Protein AF-A0A8B8QF09-F1 (afdb_monomer_lite)

InterPro domains:
  IPR004147 ABC1 atypical kinase-like domain [PF03109] (248-411)
  IPR011009 Protein kinase-like domain superfamily [SSF56112] (252-407)
  IPR050154 UbiB protein kinase [PTHR10566] (140-408)

Organism: NCBI:txid178133

Structure (mmCIF, N/CA/C/O backbone):
data_AF-A0A8B8QF09-F1
#
_entry.id   AF-A0A8B8QF09-F1
#
loop_
_atom_site.group_PDB
_atom_site.id
_atom_site.type_symbol
_atom_site.label_atom_id
_atom_site.label_alt_id
_atom_site.label_comp_id
_atom_site.label_asym_id
_atom_site.label_entity_id
_atom_site.label_seq_id
_atom_site.pdbx_PDB_ins_code
_atom_site.Cartn_x
_atom_site.Cartn_y
_atom_site.Cartn_z
_atom_site.occupancy
_atom_site.B_iso_or_equiv
_atom_site.auth_seq_id
_atom_site.auth_comp_id
_atom_site.auth_asym_id
_atom_site.auth_atom_id
_atom_site.pdbx_PDB_model_num
ATOM 1 N N . MET A 1 1 ? 43.620 -48.672 -2.106 1.00 40.94 1 MET A N 1
ATOM 2 C CA . MET A 1 1 ? 43.783 -48.281 -3.526 1.00 40.94 1 MET A CA 1
ATOM 3 C C . MET A 1 1 ? 43.573 -46.782 -3.617 1.00 40.94 1 MET A C 1
ATOM 5 O O . MET A 1 1 ? 42.716 -46.286 -2.899 1.00 40.94 1 MET A O 1
ATOM 9 N N . ALA A 1 2 ? 44.372 -46.071 -4.412 1.00 28.48 2 ALA A N 1
ATOM 10 C CA . ALA A 1 2 ? 44.223 -44.630 -4.609 1.00 28.48 2 ALA A CA 1
ATOM 11 C C . ALA A 1 2 ? 43.412 -44.347 -5.881 1.00 28.48 2 ALA A C 1
ATOM 13 O O . ALA A 1 2 ? 43.562 -45.069 -6.866 1.00 28.48 2 ALA A O 1
ATOM 14 N N . THR A 1 3 ? 42.614 -43.280 -5.866 1.00 33.19 3 THR A N 1
ATOM 15 C CA . THR A 1 3 ? 41.909 -42.766 -7.047 1.00 33.19 3 THR A CA 1
ATOM 16 C C . THR A 1 3 ? 42.275 -41.295 -7.200 1.00 33.19 3 THR A C 1
ATOM 18 O O . THR A 1 3 ? 41.991 -40.485 -6.319 1.00 33.19 3 THR A O 1
ATOM 21 N N . THR A 1 4 ? 42.990 -40.967 -8.272 1.00 33.28 4 THR A N 1
ATOM 22 C CA . THR A 1 4 ? 43.718 -39.698 -8.400 1.00 33.28 4 THR A CA 1
ATOM 23 C C . THR A 1 4 ? 42.810 -38.555 -8.848 1.00 33.28 4 THR A C 1
ATOM 25 O O . THR A 1 4 ? 42.186 -38.636 -9.904 1.00 33.28 4 THR A O 1
ATOM 28 N N . ALA A 1 5 ? 42.787 -37.455 -8.093 1.00 30.58 5 ALA A N 1
ATOM 29 C CA . ALA A 1 5 ? 42.183 -36.206 -8.548 1.00 30.58 5 ALA A CA 1
ATOM 30 C C . ALA A 1 5 ? 43.107 -35.516 -9.568 1.00 30.58 5 ALA A C 1
ATOM 32 O O . ALA A 1 5 ? 44.254 -35.198 -9.254 1.00 30.58 5 ALA A O 1
ATOM 33 N N . VAL A 1 6 ? 42.611 -35.274 -10.784 1.00 33.59 6 VAL A N 1
ATOM 34 C CA . VAL A 1 6 ? 43.338 -34.525 -11.820 1.00 33.59 6 VAL A CA 1
ATOM 35 C C . VAL A 1 6 ? 42.986 -33.044 -11.699 1.00 33.59 6 VAL A C 1
ATOM 37 O O . VAL A 1 6 ? 41.867 -32.639 -12.009 1.00 33.59 6 VAL A O 1
ATOM 40 N N . ALA A 1 7 ? 43.943 -32.232 -11.251 1.00 30.00 7 ALA A N 1
ATOM 41 C CA . ALA A 1 7 ? 43.820 -30.779 -11.268 1.00 30.00 7 ALA A CA 1
ATOM 42 C C . ALA A 1 7 ? 44.134 -30.238 -12.674 1.00 30.00 7 ALA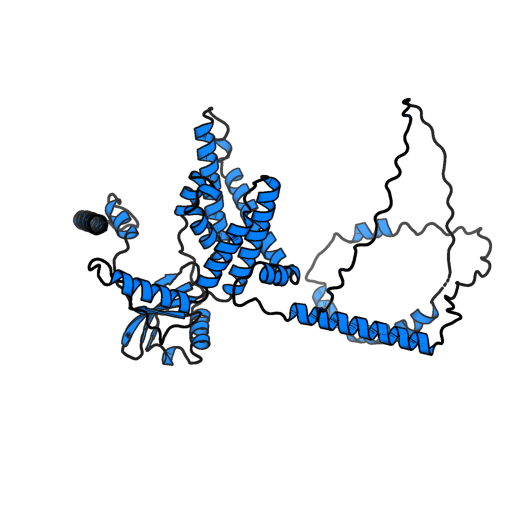 A C 1
ATOM 44 O O . ALA A 1 7 ? 45.177 -30.559 -13.242 1.00 30.00 7 ALA A O 1
ATOM 45 N N . LEU A 1 8 ? 43.246 -29.407 -13.225 1.00 34.41 8 LEU A N 1
ATOM 46 C CA . LEU A 1 8 ? 43.464 -28.712 -14.496 1.00 34.41 8 LEU A CA 1
ATOM 47 C C . LEU A 1 8 ? 44.061 -27.320 -14.254 1.00 34.41 8 LEU A C 1
ATOM 49 O O . LEU A 1 8 ? 43.505 -26.511 -13.512 1.00 34.41 8 LEU A O 1
ATOM 53 N N . SER A 1 9 ? 45.200 -27.056 -14.892 1.00 36.19 9 SER A N 1
ATOM 54 C CA . SER A 1 9 ? 45.949 -25.800 -14.785 1.00 36.19 9 SER A CA 1
ATOM 55 C C . SER A 1 9 ? 45.300 -24.658 -15.584 1.00 36.19 9 SER A C 1
ATOM 57 O O . SER A 1 9 ? 44.767 -24.908 -16.667 1.00 36.19 9 SER A O 1
ATOM 59 N N . PRO A 1 10 ? 45.395 -23.393 -15.130 1.00 38.16 10 PRO A N 1
ATOM 60 C CA . PRO A 1 10 ? 44.991 -22.239 -15.934 1.00 38.16 10 PRO A CA 1
ATOM 61 C C . PRO A 1 10 ? 45.988 -21.964 -17.084 1.00 38.16 10 PRO A C 1
ATOM 63 O O . PRO A 1 10 ? 47.181 -22.248 -16.940 1.00 38.16 10 PRO A O 1
ATOM 66 N N . PRO A 1 11 ? 45.536 -21.388 -18.217 1.00 41.06 11 PRO A N 1
ATOM 67 C CA . PRO A 1 11 ? 46.405 -21.019 -19.336 1.00 41.06 11 PRO A CA 1
ATOM 68 C C . PRO A 1 11 ? 47.282 -19.782 -19.027 1.00 41.06 11 PRO A C 1
ATOM 70 O O . PRO A 1 11 ? 46.917 -18.963 -18.179 1.00 41.06 11 PRO A O 1
ATOM 73 N N . PRO A 1 12 ? 48.435 -19.619 -19.707 1.00 38.53 12 PRO A N 1
ATOM 74 C CA . PRO A 1 12 ? 49.442 -18.616 -19.357 1.00 38.53 12 PRO A CA 1
ATOM 75 C C . PRO A 1 12 ? 49.142 -17.203 -19.882 1.00 38.53 12 PRO A C 1
ATOM 77 O O . PRO A 1 12 ? 48.609 -17.015 -20.974 1.00 38.53 12 PRO A O 1
ATOM 80 N N . SER A 1 13 ? 49.594 -16.197 -19.131 1.00 31.98 13 SER A N 1
ATOM 81 C CA . SER A 1 13 ? 49.642 -14.790 -19.546 1.00 31.98 13 SER A CA 1
ATOM 82 C C . SER A 1 13 ? 50.927 -14.456 -20.319 1.00 31.98 13 SER A C 1
ATOM 84 O O . SER A 1 13 ? 52.013 -14.865 -19.911 1.00 31.98 13 SER A O 1
ATOM 86 N N . MET A 1 14 ? 50.813 -13.646 -21.375 1.00 31.98 14 MET A N 1
ATOM 87 C CA . MET A 1 14 ? 51.916 -13.097 -22.186 1.00 31.98 14 MET A CA 1
ATOM 88 C C . MET A 1 14 ? 51.658 -11.594 -22.471 1.00 31.98 14 MET A C 1
ATOM 90 O O . MET A 1 14 ? 50.549 -11.124 -22.211 1.00 31.98 14 MET A O 1
ATOM 94 N N . PRO A 1 15 ? 52.678 -10.784 -22.826 1.00 34.06 15 PRO A N 1
ATOM 95 C CA . PRO A 1 15 ? 53.061 -9.709 -21.908 1.00 34.06 15 PRO A CA 1
ATOM 96 C C . PRO A 1 15 ? 52.763 -8.281 -22.387 1.00 34.06 15 PRO A C 1
ATOM 98 O O . PRO A 1 15 ? 52.552 -8.006 -23.565 1.00 34.06 15 PRO A O 1
ATOM 101 N N . VAL A 1 16 ? 52.856 -7.342 -21.442 1.00 29.39 16 VAL A N 1
ATOM 102 C CA . VAL A 1 16 ? 52.904 -5.899 -21.707 1.00 29.39 16 VAL A CA 1
ATOM 103 C C . VAL A 1 16 ? 54.295 -5.510 -22.215 1.00 29.39 16 VAL A C 1
ATOM 105 O O . VAL A 1 16 ? 55.284 -5.703 -21.511 1.00 29.39 16 VAL A O 1
ATOM 108 N N . SER A 1 17 ? 54.370 -4.889 -23.394 1.00 28.47 17 SER A N 1
ATOM 109 C CA . SER A 1 17 ? 55.584 -4.242 -23.908 1.00 28.47 17 SER A CA 1
ATOM 110 C C . SER A 1 17 ? 55.408 -2.721 -23.946 1.00 28.47 17 SER A C 1
ATOM 112 O O . SER A 1 17 ? 54.787 -2.184 -24.864 1.00 28.47 17 SER A O 1
ATOM 114 N N . ALA A 1 18 ? 55.962 -2.020 -22.958 1.00 26.23 18 ALA A N 1
ATOM 115 C CA . ALA A 1 18 ? 56.050 -0.562 -22.962 1.00 26.23 18 ALA A CA 1
ATOM 116 C C . ALA A 1 18 ? 57.427 -0.118 -23.479 1.00 26.23 18 ALA A C 1
ATOM 118 O O . ALA A 1 18 ? 58.449 -0.562 -22.961 1.00 26.23 18 ALA A O 1
ATOM 119 N N . ILE A 1 19 ? 57.455 0.789 -24.459 1.00 27.73 19 ILE A N 1
ATOM 120 C CA . ILE A 1 19 ? 58.661 1.516 -24.879 1.00 27.73 19 ILE A CA 1
ATOM 121 C C . ILE A 1 19 ? 58.308 3.005 -24.967 1.00 27.73 19 ILE A C 1
ATOM 123 O O . ILE A 1 19 ? 57.258 3.381 -25.486 1.00 27.73 19 ILE A O 1
ATOM 127 N N . SER A 1 20 ? 59.172 3.845 -24.401 1.00 25.30 20 SER A N 1
ATOM 128 C CA . SER A 1 20 ? 59.061 5.306 -24.381 1.00 25.30 20 SER A CA 1
ATOM 129 C C . SER A 1 20 ? 59.630 5.914 -25.684 1.00 25.30 20 SER A C 1
ATOM 131 O O . SER A 1 20 ? 60.336 5.255 -26.440 1.00 25.30 20 SER A O 1
ATOM 133 N N . SER A 1 21 ? 59.397 7.180 -26.033 1.00 26.69 21 SER A N 1
ATOM 134 C CA . SER A 1 21 ? 59.993 8.320 -25.321 1.00 26.69 21 SER A CA 1
ATOM 135 C C . SER A 1 21 ? 59.735 9.657 -26.043 1.00 26.69 21 SER A C 1
ATOM 137 O O . SER A 1 21 ? 59.212 9.696 -27.151 1.00 26.69 21 SER A O 1
ATOM 139 N N . ASN A 1 22 ? 60.192 10.743 -25.409 1.00 26.31 22 ASN A N 1
ATOM 140 C CA . ASN A 1 22 ? 60.528 12.039 -26.011 1.00 26.31 22 ASN A CA 1
ATOM 141 C C . ASN A 1 22 ? 59.387 12.906 -26.568 1.00 26.31 22 ASN A C 1
ATOM 143 O O . ASN A 1 22 ? 59.205 13.112 -27.764 1.00 26.31 22 ASN A O 1
ATOM 147 N N . SER A 1 23 ? 58.759 13.591 -25.616 1.00 27.38 23 SER A N 1
ATOM 148 C CA . SER A 1 23 ? 58.296 14.975 -25.742 1.00 27.38 23 SER A CA 1
ATOM 149 C C . SER A 1 23 ? 59.215 15.903 -26.558 1.00 27.38 23 SER A C 1
ATOM 151 O O . SER A 1 23 ? 60.422 15.953 -26.305 1.00 27.38 23 SER A O 1
ATOM 153 N N . ARG A 1 24 ? 58.616 16.794 -27.361 1.00 25.14 24 ARG A N 1
ATOM 154 C CA . ARG A 1 24 ? 59.093 18.180 -27.538 1.00 25.14 24 ARG A CA 1
ATOM 155 C C . ARG A 1 24 ? 57.936 19.126 -27.868 1.00 25.14 24 ARG A C 1
ATOM 157 O O . ARG A 1 24 ? 57.075 18.808 -28.678 1.00 25.14 24 ARG A O 1
ATOM 164 N N . THR A 1 25 ? 57.934 20.287 -27.225 1.00 26.95 25 THR A N 1
ATOM 165 C CA . THR A 1 25 ? 57.042 21.420 -27.497 1.00 26.95 25 THR A CA 1
ATOM 166 C C . THR A 1 25 ? 57.541 22.248 -28.678 1.00 26.95 25 THR A C 1
ATOM 168 O O . THR A 1 25 ? 58.745 22.454 -28.805 1.00 26.95 25 THR A O 1
ATOM 171 N N . LEU A 1 26 ? 56.612 22.789 -29.474 1.00 25.03 26 LEU A N 1
ATOM 172 C CA . LEU A 1 26 ? 56.604 24.167 -30.000 1.00 25.03 26 LEU A CA 1
ATOM 173 C C . LEU A 1 26 ? 55.263 24.435 -30.715 1.00 25.03 26 LEU A C 1
ATOM 175 O O . LEU A 1 26 ? 54.441 23.526 -30.826 1.00 25.03 26 LEU A O 1
ATOM 179 N N . ALA A 1 27 ? 54.988 25.685 -31.105 1.00 24.50 27 ALA A N 1
ATOM 180 C CA . ALA A 1 27 ? 53.633 26.137 -31.438 1.00 24.50 27 ALA A CA 1
ATOM 181 C C . ALA A 1 27 ? 53.562 27.113 -32.632 1.00 24.50 27 ALA A C 1
ATOM 183 O O . ALA A 1 27 ? 54.554 27.742 -32.980 1.00 24.50 27 ALA A O 1
ATOM 184 N N . VAL A 1 28 ? 52.337 27.284 -33.155 1.00 24.92 28 VAL A N 1
ATOM 185 C CA . VAL A 1 28 ? 51.849 28.379 -34.026 1.00 24.92 28 VAL A CA 1
ATOM 186 C C . VAL A 1 28 ? 52.475 28.523 -35.426 1.00 24.92 28 VAL A C 1
ATOM 188 O O . VAL A 1 28 ? 53.567 29.051 -35.593 1.00 24.92 28 VAL A O 1
ATOM 191 N N . THR A 1 29 ? 51.682 28.220 -36.461 1.00 25.00 29 THR A N 1
ATOM 192 C CA . THR A 1 29 ? 51.294 29.147 -37.561 1.00 25.00 29 THR A CA 1
ATOM 193 C C . THR A 1 29 ? 50.223 28.482 -38.450 1.00 25.00 29 THR A C 1
ATOM 195 O O . THR A 1 29 ? 49.876 27.325 -38.220 1.00 25.00 29 THR A O 1
ATOM 198 N N . ALA A 1 30 ? 49.627 29.209 -39.405 1.00 25.23 30 ALA A N 1
ATOM 199 C CA . ALA A 1 30 ? 48.463 28.764 -40.188 1.00 25.23 30 ALA A CA 1
ATOM 200 C C . ALA A 1 30 ? 48.638 28.970 -41.705 1.00 25.23 30 ALA A C 1
ATOM 202 O O . ALA A 1 30 ? 49.369 29.871 -42.109 1.00 25.23 30 ALA A O 1
ATOM 203 N N . SER A 1 31 ? 47.913 28.202 -42.537 1.00 23.92 31 SER A N 1
ATOM 204 C CA . SER A 1 31 ? 47.231 28.670 -43.774 1.00 23.92 31 SER A CA 1
ATOM 205 C C . SER A 1 31 ? 46.526 27.527 -44.549 1.00 23.92 31 SER A C 1
ATOM 207 O O . SER A 1 31 ? 46.574 26.368 -44.146 1.00 23.92 31 SER A O 1
ATOM 209 N N . ALA A 1 32 ? 45.771 27.891 -45.597 1.00 25.44 32 ALA A N 1
ATOM 210 C CA . ALA A 1 32 ? 44.782 27.081 -46.331 1.00 25.44 32 ALA A CA 1
ATOM 211 C C . ALA A 1 32 ? 45.348 26.003 -47.297 1.00 25.44 32 ALA A C 1
ATOM 213 O O . ALA A 1 32 ? 46.511 26.070 -47.681 1.00 25.44 32 ALA A O 1
ATOM 214 N N . GLY A 1 33 ? 44.507 25.051 -47.758 1.00 24.22 33 GLY A N 1
ATOM 215 C CA . GLY A 1 33 ? 44.951 23.964 -48.663 1.00 24.22 33 GLY A CA 1
ATOM 216 C C . GLY A 1 33 ? 43.904 22.973 -49.235 1.00 24.22 33 GLY A C 1
ATOM 217 O O . GLY A 1 33 ? 44.110 21.770 -49.170 1.00 24.22 33 GLY A O 1
ATOM 218 N N . THR A 1 34 ? 42.785 23.460 -49.778 1.00 25.20 34 THR A N 1
ATOM 219 C CA . THR A 1 34 ? 41.898 22.852 -50.815 1.00 25.20 34 THR A CA 1
ATOM 220 C C . THR A 1 34 ? 41.908 21.322 -51.125 1.00 25.20 34 THR A C 1
ATOM 222 O O . THR A 1 34 ? 42.677 20.847 -51.952 1.00 25.20 34 THR A O 1
ATOM 225 N N . ASN A 1 35 ? 40.899 20.603 -50.604 1.00 26.00 35 ASN A N 1
ATOM 226 C CA . ASN A 1 35 ? 39.981 19.644 -51.284 1.00 26.00 35 ASN A CA 1
ATOM 227 C C . ASN A 1 35 ? 40.426 18.811 -52.530 1.00 26.00 35 ASN A C 1
ATOM 229 O O . ASN A 1 35 ? 40.595 19.380 -53.611 1.00 26.00 35 ASN A O 1
ATOM 233 N N . ARG A 1 36 ? 40.314 17.460 -52.465 1.00 25.06 36 ARG A N 1
ATOM 234 C CA . ARG A 1 36 ? 39.617 16.658 -53.515 1.00 25.06 36 ARG A CA 1
ATOM 235 C C . ARG A 1 36 ? 39.168 15.240 -53.095 1.00 25.06 36 ARG A C 1
ATOM 237 O O . ARG A 1 36 ? 39.867 14.537 -52.377 1.00 25.06 36 ARG A O 1
ATOM 244 N N . ASN A 1 37 ? 38.006 14.821 -53.612 1.00 27.97 37 ASN A N 1
ATOM 245 C CA . ASN A 1 37 ? 37.350 13.519 -53.385 1.00 27.97 37 ASN A CA 1
ATOM 246 C C . ASN A 1 37 ? 37.978 12.337 -54.148 1.00 27.97 37 ASN A C 1
ATOM 248 O O . ASN A 1 37 ? 38.477 12.505 -55.263 1.00 27.97 37 ASN A O 1
ATOM 252 N N . ARG A 1 38 ? 37.703 11.111 -53.671 1.00 22.78 38 ARG A N 1
ATOM 253 C CA . ARG A 1 38 ? 37.302 10.004 -54.563 1.00 22.78 38 ARG A CA 1
ATOM 254 C C . ARG A 1 38 ? 36.363 9.006 -53.876 1.00 22.78 38 ARG A C 1
ATOM 256 O O . ARG A 1 38 ? 36.709 8.420 -52.859 1.00 22.78 38 ARG A O 1
ATOM 263 N N . VAL A 1 39 ? 35.200 8.787 -54.485 1.00 33.88 39 VAL A N 1
ATOM 264 C CA . VAL A 1 39 ? 34.302 7.648 -54.228 1.00 33.88 39 VAL A CA 1
ATOM 265 C C . VAL A 1 39 ? 34.476 6.660 -55.384 1.00 33.88 39 VAL A C 1
ATOM 267 O O . VAL A 1 39 ? 34.794 7.072 -56.503 1.00 33.88 39 VAL A O 1
ATOM 270 N N . ARG A 1 40 ? 34.242 5.368 -55.145 1.00 23.42 40 ARG A N 1
ATOM 271 C CA . ARG A 1 40 ? 33.928 4.410 -56.211 1.00 23.42 40 ARG A CA 1
ATOM 272 C C . ARG A 1 40 ? 32.631 3.698 -55.850 1.00 23.42 40 ARG A C 1
ATOM 274 O O . ARG A 1 40 ? 32.454 3.297 -54.704 1.00 23.42 40 ARG A O 1
ATOM 281 N N . ALA A 1 41 ? 31.726 3.607 -56.814 1.00 35.56 41 ALA A N 1
ATOM 282 C CA . ALA A 1 41 ? 30.476 2.887 -56.651 1.00 35.56 41 ALA A CA 1
ATOM 283 C C . ALA A 1 41 ? 30.702 1.374 -56.766 1.00 35.56 41 ALA A C 1
ATOM 285 O O . ALA A 1 41 ? 31.689 0.920 -57.344 1.00 35.56 41 ALA A O 1
ATOM 286 N N . PHE A 1 42 ? 29.701 0.622 -56.333 1.00 26.30 42 PHE A N 1
ATOM 287 C CA . PHE A 1 42 ? 29.075 -0.329 -57.243 1.00 26.30 42 PHE A CA 1
ATOM 288 C C . PHE A 1 42 ? 27.569 -0.036 -57.253 1.00 26.30 42 PHE A C 1
ATOM 290 O O . PHE A 1 42 ? 27.071 0.649 -56.361 1.00 26.30 42 PHE A O 1
ATOM 297 N N . GLY A 1 43 ? 26.846 -0.308 -58.333 1.00 30.08 43 GLY A N 1
ATOM 298 C CA . GLY A 1 43 ? 26.586 -1.667 -58.917 1.00 30.08 43 GLY A CA 1
ATOM 299 C C . GLY A 1 43 ? 23.551 -2.990 -59.242 1.00 30.08 43 GLY A C 1
ATOM 300 O O . GLY A 1 43 ? 23.269 -4.189 -59.459 1.00 30.08 43 GLY A O 1
ATOM 301 N N . ASP A 1 44 ? 22.375 -2.288 -59.084 1.00 34.84 44 ASP A N 1
ATOM 302 C CA . ASP A 1 44 ? 21.053 -2.488 -59.668 1.00 34.84 44 ASP A CA 1
ATOM 303 C C . ASP A 1 44 ? 20.369 -3.851 -59.473 1.00 34.84 44 ASP A C 1
ATOM 305 O O . ASP A 1 44 ? 20.230 -4.673 -60.375 1.00 34.84 44 ASP A O 1
ATOM 309 N N . PHE A 1 45 ? 19.797 -4.027 -58.280 1.00 37.84 45 PHE A N 1
ATOM 310 C CA . PHE A 1 45 ? 18.830 -5.087 -57.968 1.00 37.84 45 PHE A CA 1
ATOM 311 C C . PHE A 1 45 ? 17.422 -4.804 -58.552 1.00 37.84 45 PHE A C 1
ATOM 313 O O . PHE A 1 45 ? 16.402 -5.152 -57.948 1.00 37.84 45 PHE A O 1
ATOM 320 N N . SER A 1 46 ? 17.339 -4.170 -59.728 1.00 39.50 46 SER A N 1
ATOM 321 C CA . SER A 1 46 ? 16.090 -3.706 -60.359 1.00 39.50 46 SER A CA 1
ATOM 322 C C . SER A 1 46 ? 15.050 -4.813 -60.562 1.00 39.50 46 SER A C 1
ATOM 324 O O . SER A 1 46 ? 13.856 -4.581 -60.363 1.00 39.50 46 SER A O 1
ATOM 326 N N . HIS A 1 47 ? 15.484 -6.045 -60.837 1.00 43.59 47 HIS A N 1
ATOM 327 C CA . HIS A 1 47 ? 14.589 -7.197 -60.998 1.00 43.59 47 HIS A CA 1
ATOM 328 C C . HIS A 1 47 ? 13.832 -7.624 -59.724 1.00 43.59 47 HIS A C 1
ATOM 330 O O . HIS A 1 47 ? 12.801 -8.286 -59.840 1.00 43.59 47 HIS A O 1
ATOM 336 N N . PHE A 1 48 ? 14.269 -7.236 -58.519 1.00 37.75 48 PHE A N 1
ATOM 337 C CA . PHE A 1 48 ? 13.528 -7.537 -57.281 1.00 37.75 48 PHE A CA 1
ATOM 338 C C . PHE A 1 48 ? 12.367 -6.549 -57.043 1.00 37.75 48 PHE A C 1
ATOM 340 O O . PHE A 1 48 ? 11.326 -6.910 -56.491 1.00 37.75 48 PHE A O 1
ATOM 347 N N . ALA A 1 49 ? 12.506 -5.304 -57.513 1.00 42.22 49 ALA A N 1
ATOM 348 C CA . ALA A 1 49 ? 11.526 -4.241 -57.292 1.00 42.22 49 ALA A CA 1
ATOM 349 C C . ALA A 1 49 ? 10.195 -4.465 -58.039 1.00 42.22 49 ALA A C 1
ATOM 351 O O . ALA A 1 49 ? 9.127 -4.119 -57.526 1.00 42.22 49 ALA A O 1
ATOM 352 N N . ASP A 1 50 ? 10.235 -5.060 -59.236 1.00 41.19 50 ASP A N 1
ATOM 353 C CA . ASP A 1 50 ? 9.037 -5.269 -60.063 1.00 41.19 50 ASP A CA 1
ATOM 354 C C . ASP A 1 50 ? 8.147 -6.433 -59.590 1.00 41.19 50 ASP A C 1
ATOM 356 O O . ASP A 1 50 ? 6.939 -6.413 -59.841 1.00 41.19 50 ASP A O 1
ATOM 360 N N . ALA A 1 51 ? 8.688 -7.388 -58.823 1.00 40.19 51 ALA A N 1
ATOM 361 C CA . ALA A 1 51 ? 7.874 -8.372 -58.106 1.00 40.19 51 ALA A CA 1
ATOM 362 C C . ALA A 1 51 ? 7.044 -7.688 -57.001 1.00 40.19 51 ALA A C 1
ATOM 364 O O . ALA A 1 51 ? 5.816 -7.792 -56.977 1.00 40.19 51 ALA A O 1
ATOM 365 N N . ILE A 1 52 ? 7.703 -6.891 -56.151 1.00 43.84 52 ILE A N 1
ATOM 366 C CA . ILE A 1 52 ? 7.077 -6.176 -55.024 1.00 43.84 52 ILE A CA 1
ATOM 367 C C . ILE A 1 52 ? 6.015 -5.166 -55.500 1.00 43.84 52 ILE A C 1
ATOM 369 O O . ILE A 1 52 ? 4.966 -5.019 -54.866 1.00 43.84 52 ILE A O 1
ATOM 373 N N . LYS A 1 53 ? 6.231 -4.503 -56.645 1.00 43.97 53 LYS A N 1
ATOM 374 C CA . LYS A 1 53 ? 5.259 -3.574 -57.261 1.00 43.97 53 LYS A CA 1
ATOM 375 C C . LYS A 1 53 ? 3.879 -4.195 -57.508 1.00 43.97 53 LYS A C 1
ATOM 377 O O . LYS A 1 53 ? 2.880 -3.484 -57.365 1.00 43.97 53 LYS A O 1
ATOM 382 N N . LYS A 1 54 ? 3.795 -5.480 -57.881 1.00 42.56 54 LYS A N 1
ATOM 383 C CA . LYS A 1 54 ? 2.502 -6.133 -58.157 1.00 42.56 54 LYS A CA 1
ATOM 384 C C . LYS A 1 54 ? 1.672 -6.285 -56.883 1.00 42.56 54 LYS A C 1
ATOM 386 O O . LYS A 1 54 ? 0.552 -5.769 -56.842 1.00 42.56 54 LYS A O 1
ATOM 391 N N . ASP A 1 55 ? 2.230 -6.865 -55.826 1.00 41.56 55 ASP A N 1
ATOM 392 C CA . ASP A 1 55 ? 1.486 -7.100 -54.579 1.00 41.56 55 ASP A CA 1
ATOM 393 C C . ASP A 1 55 ? 1.210 -5.806 -53.797 1.00 41.56 55 ASP A C 1
ATOM 395 O O . ASP A 1 55 ? 0.129 -5.640 -53.220 1.00 41.56 55 ASP A O 1
ATOM 399 N N . ALA A 1 56 ? 2.107 -4.816 -53.877 1.00 42.00 56 ALA A N 1
ATOM 400 C CA . ALA A 1 56 ? 1.858 -3.479 -53.334 1.00 42.00 56 ALA A CA 1
ATOM 401 C C . ALA A 1 56 ? 0.590 -2.828 -53.931 1.00 42.00 56 ALA A C 1
ATOM 403 O O . ALA A 1 56 ? -0.149 -2.136 -53.223 1.00 42.00 56 ALA A O 1
ATOM 404 N N . SER A 1 57 ? 0.287 -3.080 -55.212 1.00 46.84 57 SER A N 1
ATOM 405 C CA . SER A 1 57 ? -0.939 -2.582 -55.854 1.00 46.84 57 SER A CA 1
ATOM 406 C C . SER A 1 57 ? -2.215 -3.245 -55.309 1.00 46.84 57 SER A C 1
ATOM 408 O O . SER A 1 57 ? -3.261 -2.593 -55.219 1.00 46.84 57 SER A O 1
ATOM 410 N N . PHE A 1 58 ? -2.119 -4.507 -54.874 1.00 41.50 58 PHE A N 1
ATOM 411 C CA . PHE A 1 58 ? -3.225 -5.276 -54.303 1.00 41.50 58 PHE A CA 1
ATOM 412 C C . PHE A 1 58 ? -3.577 -4.782 -52.890 1.00 41.50 58 PHE A C 1
ATOM 414 O O . PHE A 1 58 ? -4.747 -4.509 -52.608 1.00 41.50 58 PHE A O 1
ATOM 421 N N . LEU A 1 59 ? -2.573 -4.547 -52.030 1.00 43.22 59 LEU A N 1
ATOM 422 C CA . LEU A 1 59 ? -2.791 -3.935 -50.708 1.00 43.22 59 LEU A CA 1
ATOM 423 C C . LEU A 1 59 ? -3.339 -2.502 -50.820 1.00 43.22 59 LEU A C 1
ATOM 425 O O . LEU A 1 59 ? -4.300 -2.152 -50.126 1.00 43.22 59 LEU A O 1
ATOM 429 N N . LYS A 1 60 ? -2.779 -1.679 -51.721 1.00 42.47 60 LYS A N 1
ATOM 430 C CA . LYS A 1 60 ? -3.175 -0.267 -51.882 1.00 42.47 60 LYS A CA 1
ATOM 431 C C . LYS A 1 60 ? -4.667 -0.105 -52.205 1.00 42.47 60 LYS A C 1
ATOM 433 O O . LYS A 1 60 ? -5.294 0.830 -51.710 1.00 42.47 60 LYS A O 1
ATOM 438 N N . LYS A 1 61 ? -5.265 -1.043 -52.953 1.00 45.78 61 LYS A N 1
ATOM 439 C CA . LYS A 1 61 ? -6.708 -1.050 -53.262 1.00 45.78 61 LYS A CA 1
ATOM 440 C C . LYS A 1 61 ? -7.625 -1.381 -52.076 1.00 45.78 61 LYS A C 1
ATOM 442 O O . LYS A 1 61 ? -8.810 -1.064 -52.152 1.00 45.78 61 LYS A O 1
ATOM 447 N N . ARG A 1 62 ? -7.127 -1.996 -50.995 1.00 40.22 62 ARG A N 1
ATOM 448 C CA . ARG A 1 62 ? -7.956 -2.394 -49.835 1.00 40.22 62 ARG A CA 1
ATOM 449 C C . ARG A 1 62 ? -7.865 -1.424 -48.651 1.00 40.22 62 ARG A C 1
ATOM 451 O O . ARG A 1 62 ? -8.822 -1.326 -47.890 1.00 40.22 62 ARG A O 1
ATOM 458 N N . ILE A 1 63 ? -6.758 -0.687 -48.528 1.00 44.78 63 ILE A N 1
ATOM 459 C CA . ILE A 1 63 ? -6.486 0.248 -47.415 1.00 44.78 63 ILE A CA 1
ATOM 460 C C . ILE A 1 63 ? -7.122 1.637 -47.633 1.00 44.78 63 ILE A C 1
ATOM 462 O O . ILE A 1 63 ? -7.469 2.313 -46.666 1.00 44.78 63 ILE A O 1
ATOM 466 N N . GLY A 1 64 ? -7.345 2.051 -48.886 1.00 40.78 64 GLY A N 1
ATOM 467 C CA . GLY A 1 64 ? -7.754 3.416 -49.266 1.00 40.78 64 GLY A CA 1
ATOM 468 C C . GLY A 1 64 ? -9.112 3.943 -48.769 1.00 40.78 64 GLY A C 1
ATOM 469 O O . GLY A 1 64 ? -9.504 5.017 -49.198 1.00 40.78 64 GLY A O 1
ATOM 470 N N . ARG A 1 65 ? -9.829 3.227 -47.889 1.00 44.72 65 ARG A N 1
ATOM 471 C CA . ARG A 1 65 ? -11.058 3.702 -47.211 1.00 44.72 65 ARG A CA 1
ATOM 472 C C . ARG A 1 65 ? -10.899 3.911 -45.696 1.00 44.72 65 ARG A C 1
ATOM 474 O O . ARG A 1 65 ? -11.851 4.300 -45.038 1.00 44.72 65 ARG A O 1
ATOM 481 N N . GLY A 1 66 ? -9.720 3.633 -45.129 1.00 43.84 66 GLY A N 1
ATOM 482 C CA . GLY A 1 66 ? -9.465 3.751 -43.684 1.00 43.84 66 GLY A CA 1
ATOM 483 C C . GLY A 1 66 ? -8.775 5.046 -43.240 1.00 43.84 66 GLY A C 1
ATOM 484 O O . GLY A 1 66 ? -8.439 5.167 -42.067 1.00 43.84 66 GLY A O 1
ATOM 485 N N . ILE A 1 67 ? -8.499 5.977 -44.162 1.00 41.59 67 ILE A N 1
ATOM 486 C CA . ILE A 1 67 ? -7.551 7.088 -43.942 1.00 41.59 67 ILE A CA 1
ATOM 487 C C . ILE A 1 67 ? -8.237 8.464 -43.858 1.00 41.59 67 ILE A C 1
ATOM 489 O O . ILE A 1 67 ? -7.717 9.350 -43.187 1.00 41.59 67 ILE A O 1
ATOM 493 N N . GLU A 1 68 ? -9.420 8.648 -44.455 1.00 40.53 68 GLU A N 1
ATOM 494 C CA . GLU A 1 68 ? -10.093 9.960 -44.502 1.00 40.53 68 GLU A CA 1
ATOM 495 C C . GLU A 1 68 ? -10.439 10.507 -43.103 1.00 40.53 68 GLU A C 1
ATOM 497 O O . GLU A 1 68 ? -10.207 11.684 -42.842 1.00 40.53 68 GLU A O 1
ATOM 502 N N . TRP A 1 69 ? -10.862 9.652 -42.161 1.00 37.97 69 TRP A N 1
ATOM 503 C CA . TRP A 1 69 ? -11.199 10.069 -40.787 1.00 37.97 69 TRP A CA 1
ATOM 504 C C . TRP A 1 69 ? -10.004 10.574 -39.956 1.00 37.97 69 TRP A C 1
ATOM 506 O O . TRP A 1 69 ? -10.189 11.298 -38.982 1.00 37.97 69 TRP A O 1
ATOM 516 N N . ALA A 1 70 ? -8.773 10.192 -40.313 1.00 38.81 70 ALA A N 1
ATOM 517 C CA . ALA A 1 70 ? -7.587 10.486 -39.507 1.00 38.81 70 ALA A CA 1
ATOM 518 C C . ALA A 1 70 ? -7.012 11.890 -39.768 1.00 38.81 70 ALA A C 1
ATOM 520 O O . ALA A 1 70 ? -6.260 12.414 -38.946 1.00 38.81 70 ALA A O 1
ATOM 521 N N . ASN A 1 71 ? -7.349 12.496 -40.910 1.00 42.09 71 ASN A N 1
ATOM 522 C CA . ASN A 1 71 ? -6.673 13.692 -41.418 1.00 42.09 71 ASN A CA 1
ATOM 523 C C . ASN A 1 71 ? -7.248 15.013 -40.865 1.00 42.09 71 ASN A C 1
ATOM 525 O O . ASN A 1 71 ? -6.631 16.065 -41.006 1.00 42.09 71 ASN A O 1
ATOM 529 N N . GLU A 1 72 ? -8.421 14.965 -40.227 1.00 42.00 72 GLU A N 1
ATOM 530 C CA . GLU A 1 72 ? -9.126 16.143 -39.699 1.00 42.00 72 GLU A CA 1
ATOM 531 C C . GLU A 1 72 ? -8.810 16.419 -38.212 1.00 42.00 72 GLU A C 1
ATOM 533 O O . GLU A 1 72 ? -8.944 17.546 -37.738 1.00 42.00 72 GLU A O 1
ATOM 538 N N . ALA A 1 73 ? -8.316 15.413 -37.477 1.00 39.47 73 ALA A N 1
ATOM 539 C CA . ALA A 1 73 ? -8.123 15.480 -36.025 1.00 39.47 73 ALA A CA 1
ATOM 540 C C . ALA A 1 73 ? -6.794 16.119 -35.560 1.00 39.47 73 ALA A C 1
ATOM 542 O O . ALA A 1 73 ? -6.731 16.639 -34.447 1.00 39.47 73 ALA A O 1
ATOM 543 N N . PHE A 1 74 ? -5.725 16.092 -36.371 1.00 34.16 74 PHE A N 1
ATOM 544 C CA . PHE A 1 74 ? -4.369 16.455 -35.920 1.00 34.16 74 PHE A CA 1
ATOM 545 C C . PHE A 1 74 ? -3.656 17.466 -36.831 1.00 34.16 74 PHE A C 1
ATOM 547 O O . PHE A 1 74 ? -2.927 17.114 -37.758 1.00 34.16 74 PHE A O 1
ATOM 554 N N . ARG A 1 75 ? -3.785 18.759 -36.503 1.00 42.72 75 ARG A N 1
ATOM 555 C CA . ARG A 1 75 ? -2.971 19.835 -37.098 1.00 42.72 75 ARG A CA 1
ATOM 556 C C . ARG A 1 75 ? -1.524 19.777 -36.583 1.00 42.72 75 ARG A C 1
ATOM 558 O O . ARG A 1 75 ? -1.254 20.262 -35.488 1.00 42.72 75 ARG A O 1
ATOM 565 N N . ILE A 1 76 ? -0.584 19.260 -37.384 1.00 39.84 76 ILE A N 1
ATOM 566 C CA . ILE A 1 76 ? 0.860 19.223 -37.051 1.00 39.84 76 ILE A CA 1
ATOM 567 C C . ILE A 1 76 ? 1.706 19.984 -38.100 1.00 39.84 76 ILE A C 1
ATOM 569 O O . ILE A 1 76 ? 2.294 19.374 -38.996 1.00 39.84 76 ILE A O 1
ATOM 573 N N . PRO A 1 77 ? 1.810 21.324 -38.014 1.00 43.28 77 PRO A N 1
ATOM 574 C CA . PRO A 1 77 ? 2.592 22.132 -38.949 1.00 43.28 77 PRO A CA 1
ATOM 575 C C . PRO A 1 77 ? 4.043 22.346 -38.466 1.00 43.28 77 PRO A C 1
ATOM 577 O O . PRO A 1 77 ? 4.405 23.455 -38.081 1.00 43.28 77 PRO A O 1
ATOM 580 N N . LEU A 1 78 ? 4.891 21.304 -38.475 1.00 41.97 78 LEU A N 1
ATOM 581 C CA . LEU A 1 78 ? 6.327 21.479 -38.154 1.00 41.97 78 LEU A CA 1
ATOM 582 C C . LEU A 1 78 ? 7.327 20.556 -38.884 1.00 41.97 78 LEU A C 1
ATOM 584 O O . LEU A 1 78 ? 8.511 20.872 -38.923 1.00 41.97 78 LEU A O 1
ATOM 588 N N . VAL A 1 79 ? 6.893 19.443 -39.488 1.00 41.16 79 VAL A N 1
ATOM 589 C CA . VAL A 1 79 ? 7.815 18.408 -40.021 1.00 41.16 79 VAL A CA 1
ATOM 590 C C . VAL A 1 79 ? 8.368 18.732 -41.423 1.00 41.16 79 VAL A C 1
ATOM 592 O O . VAL A 1 79 ? 9.349 18.139 -41.852 1.00 41.16 79 VAL A O 1
ATOM 595 N N . ALA A 1 80 ? 7.787 19.698 -42.145 1.00 39.97 80 ALA A N 1
ATOM 596 C CA . ALA A 1 80 ? 8.186 19.997 -43.525 1.00 39.97 80 ALA A CA 1
ATOM 597 C C . ALA A 1 80 ? 9.617 20.560 -43.654 1.00 39.97 80 ALA A C 1
ATOM 599 O O . ALA A 1 80 ? 10.352 20.155 -44.550 1.00 39.97 80 ALA A O 1
ATOM 600 N N . LYS A 1 81 ? 10.041 21.459 -42.751 1.00 40.62 81 LYS A N 1
ATOM 601 C CA . LYS A 1 81 ? 11.325 22.175 -42.895 1.00 40.62 81 LYS A CA 1
ATOM 602 C C . LYS A 1 81 ? 12.561 21.279 -42.814 1.00 40.62 81 LYS A C 1
ATOM 604 O O . LYS A 1 81 ? 13.561 21.595 -43.440 1.00 40.62 81 LYS A O 1
ATOM 609 N N . THR A 1 82 ? 12.500 20.167 -42.085 1.00 43.00 82 THR A N 1
ATOM 610 C CA . THR A 1 82 ? 13.622 19.222 -41.982 1.00 43.00 82 THR A CA 1
ATOM 611 C C . THR A 1 82 ? 13.722 18.256 -43.166 1.00 43.00 82 THR A C 1
ATOM 613 O O . THR A 1 82 ? 14.693 17.507 -43.228 1.00 43.00 82 THR A O 1
ATOM 616 N N . LEU A 1 83 ? 12.772 18.260 -44.115 1.00 41.81 83 LEU A N 1
ATOM 617 C CA . LEU A 1 83 ? 12.932 17.535 -45.383 1.00 41.81 83 LEU A CA 1
ATOM 618 C C . LEU A 1 83 ? 13.714 18.337 -46.433 1.00 41.81 83 LEU A C 1
ATOM 620 O O . LEU A 1 83 ? 14.475 17.727 -47.181 1.00 41.81 83 LEU A O 1
ATOM 624 N N . ASP A 1 84 ? 13.572 19.665 -46.481 1.00 39.00 84 ASP A N 1
ATOM 625 C CA . ASP A 1 84 ? 14.280 20.498 -47.468 1.00 39.00 84 ASP A CA 1
ATOM 626 C C . ASP A 1 84 ? 15.807 20.433 -47.276 1.00 39.00 84 ASP A C 1
ATOM 628 O O . ASP A 1 84 ? 16.542 20.240 -48.246 1.00 39.00 84 ASP A O 1
ATOM 632 N N . ASP A 1 85 ? 16.288 20.468 -46.026 1.00 43.97 85 ASP A N 1
ATOM 633 C CA . ASP A 1 85 ? 17.718 20.314 -45.698 1.00 43.97 85 ASP A CA 1
ATOM 634 C C . ASP A 1 85 ? 18.282 18.932 -46.098 1.00 43.97 85 ASP A C 1
ATOM 636 O O . ASP A 1 85 ? 19.468 18.798 -46.400 1.00 43.97 85 ASP A O 1
ATOM 640 N N . VAL A 1 86 ? 17.438 17.893 -46.148 1.00 44.28 86 VAL A N 1
ATOM 641 C CA . VAL A 1 86 ? 17.814 16.524 -46.563 1.00 44.28 86 VAL A CA 1
ATOM 642 C C . VAL A 1 86 ? 17.772 16.357 -48.093 1.00 44.28 86 VAL A C 1
ATOM 644 O O . VAL A 1 86 ? 18.399 15.451 -48.643 1.00 44.28 86 VAL A O 1
ATOM 647 N N . LEU A 1 87 ? 17.088 17.253 -48.812 1.00 43.75 87 LEU A N 1
ATOM 648 C CA . LEU A 1 87 ? 16.918 17.220 -50.270 1.00 43.75 87 LEU A CA 1
ATOM 649 C C . LEU A 1 87 ? 18.063 17.887 -51.062 1.00 43.75 87 LEU A C 1
ATOM 651 O O . LEU A 1 87 ? 18.015 17.924 -52.295 1.00 43.75 87 LEU A O 1
ATOM 655 N N . TRP A 1 88 ? 19.132 18.323 -50.387 1.00 41.69 88 TRP A N 1
ATOM 656 C CA . TRP A 1 88 ? 20.302 19.017 -50.960 1.00 41.69 88 TRP A CA 1
ATOM 657 C C . TRP A 1 88 ? 21.190 18.186 -51.919 1.00 41.69 88 TRP A C 1
ATOM 659 O O . TRP A 1 88 ? 22.260 18.628 -52.324 1.00 41.69 88 TRP A O 1
ATOM 669 N N . LEU A 1 89 ? 20.767 16.986 -52.328 1.00 39.84 89 LEU A N 1
ATOM 670 C CA . LEU A 1 89 ? 21.517 16.110 -53.244 1.00 39.84 89 LEU A CA 1
ATOM 671 C C . LEU A 1 89 ? 21.248 16.370 -54.742 1.00 39.84 89 LEU A C 1
ATOM 673 O O . LEU A 1 89 ? 21.848 15.715 -55.592 1.00 39.84 89 LEU A O 1
ATOM 677 N N . ARG A 1 90 ? 20.369 17.317 -55.101 1.00 47.28 90 ARG A N 1
ATOM 678 C CA . ARG A 1 90 ? 19.905 17.532 -56.491 1.00 47.28 90 ARG A CA 1
ATOM 679 C C . ARG A 1 90 ? 20.802 18.456 -57.347 1.00 47.28 90 ARG A C 1
ATOM 681 O O . ARG A 1 90 ? 20.288 19.208 -58.168 1.00 47.28 90 ARG A O 1
ATOM 688 N N . VAL A 1 91 ? 22.127 18.420 -57.164 1.00 46.00 91 VAL A N 1
ATOM 689 C CA . VAL A 1 91 ? 23.098 19.218 -57.955 1.00 46.00 91 VAL A CA 1
ATOM 690 C C . VAL A 1 91 ? 24.358 18.393 -58.277 1.00 46.00 91 VAL A C 1
ATOM 692 O O . VAL A 1 91 ? 25.456 18.698 -57.816 1.00 46.00 91 VAL A O 1
ATOM 695 N N . LEU A 1 92 ? 24.198 17.302 -59.036 1.00 43.28 92 LEU A N 1
ATOM 696 C CA . LEU A 1 92 ? 25.307 16.420 -59.453 1.00 43.28 92 LEU A CA 1
ATOM 697 C C . LEU A 1 92 ? 25.258 15.953 -60.922 1.00 43.28 92 LEU A C 1
ATOM 699 O O . LEU A 1 92 ? 26.102 15.160 -61.334 1.00 43.28 92 LEU A O 1
ATOM 703 N N . GLU A 1 93 ? 24.329 16.461 -61.734 1.00 44.06 93 GLU A N 1
ATOM 704 C CA . GLU A 1 93 ? 24.317 16.202 -63.179 1.00 44.06 93 GLU A CA 1
ATOM 705 C C . GLU A 1 93 ? 25.224 17.211 -63.900 1.00 44.06 93 GLU A C 1
ATOM 707 O O . GLU A 1 93 ? 24.929 18.403 -63.960 1.00 44.06 93 GLU A O 1
ATOM 712 N N . ASN A 1 94 ? 26.347 16.726 -64.437 1.00 49.91 94 ASN A N 1
ATOM 713 C CA . ASN A 1 94 ? 27.188 17.473 -65.369 1.00 49.91 94 ASN A CA 1
ATOM 714 C C . ASN A 1 94 ? 26.799 17.074 -66.806 1.00 49.91 94 ASN A C 1
ATOM 716 O O . ASN A 1 94 ? 27.006 15.908 -67.149 1.00 49.91 94 ASN A O 1
ATOM 720 N N . PRO A 1 95 ? 26.266 17.983 -67.646 1.00 56.28 95 PRO A N 1
ATOM 721 C CA . PRO A 1 95 ? 25.816 17.638 -68.997 1.00 56.28 95 PRO A CA 1
ATOM 722 C C . PRO A 1 95 ? 26.955 17.205 -69.934 1.00 56.28 95 PRO A C 1
ATOM 724 O O . PRO A 1 95 ? 26.702 16.463 -70.876 1.00 56.28 95 PRO A O 1
ATOM 727 N N . ASP A 1 96 ? 28.202 17.600 -69.648 1.00 54.44 96 ASP A N 1
ATOM 728 C CA . ASP A 1 96 ? 29.387 17.260 -70.452 1.00 54.44 96 ASP A CA 1
ATOM 729 C C . ASP A 1 96 ? 30.095 15.966 -69.984 1.00 54.44 96 ASP A C 1
ATOM 731 O O . ASP A 1 96 ? 31.276 15.743 -70.268 1.00 54.44 96 ASP A O 1
ATOM 735 N N . ALA A 1 97 ? 29.420 15.113 -69.206 1.00 53.03 97 ALA A N 1
ATOM 736 C CA . ALA A 1 97 ? 29.985 13.841 -68.760 1.00 53.03 97 ALA A CA 1
ATOM 737 C C . ALA A 1 97 ? 30.039 12.809 -69.912 1.00 53.03 97 ALA A C 1
ATOM 739 O O . ALA A 1 97 ? 29.023 12.584 -70.573 1.00 53.03 97 ALA A O 1
ATOM 740 N N . PRO A 1 98 ? 31.183 12.132 -70.152 1.00 62.66 98 PRO A N 1
ATOM 741 C CA . PRO A 1 98 ? 31.248 11.049 -71.131 1.00 62.66 98 PRO A CA 1
ATOM 742 C C . PRO A 1 98 ? 30.378 9.855 -70.691 1.00 62.66 98 PRO A C 1
ATOM 744 O O . PRO A 1 98 ? 30.176 9.661 -69.486 1.00 62.66 98 PRO A O 1
ATOM 747 N N . PRO A 1 99 ? 29.879 9.035 -71.637 1.00 62.00 99 PRO A N 1
ATOM 748 C CA . PRO A 1 99 ? 29.053 7.875 -71.317 1.00 62.00 99 PRO A CA 1
ATOM 749 C C . PRO A 1 99 ? 29.795 6.897 -70.398 1.00 62.00 99 PRO A C 1
ATOM 751 O O . PRO A 1 99 ? 30.993 6.657 -70.546 1.00 62.00 99 PRO A O 1
ATOM 754 N N . VAL A 1 100 ? 29.062 6.340 -69.435 1.00 53.06 100 VAL A N 1
ATOM 755 C CA . VAL A 1 100 ? 29.594 5.405 -68.438 1.00 53.06 100 VAL A CA 1
ATOM 756 C C . VAL A 1 100 ? 29.842 4.046 -69.094 1.00 53.06 100 VAL A C 1
ATOM 758 O O . VAL A 1 100 ? 28.919 3.455 -69.644 1.00 53.06 100 VAL A O 1
ATOM 761 N N . GLU A 1 101 ? 31.074 3.538 -69.011 1.00 59.97 101 GLU A N 1
ATOM 762 C CA . GLU A 1 101 ? 31.379 2.146 -69.367 1.00 59.97 101 GLU A CA 1
ATOM 763 C C . GLU A 1 101 ? 30.665 1.183 -68.406 1.00 59.97 101 GLU A C 1
ATOM 765 O O . GLU A 1 101 ? 30.691 1.387 -67.188 1.00 59.97 101 GLU A O 1
ATOM 770 N N . ASP A 1 102 ? 30.059 0.118 -68.942 1.00 44.75 102 ASP A N 1
ATOM 771 C CA . ASP A 1 102 ? 29.329 -0.884 -68.160 1.00 44.75 102 ASP A CA 1
ATOM 772 C C . ASP A 1 102 ? 30.229 -1.543 -67.106 1.00 44.75 102 ASP A C 1
ATOM 774 O O . ASP A 1 102 ? 31.023 -2.442 -67.389 1.00 44.75 102 ASP A O 1
ATOM 778 N N . CYS A 1 103 ? 30.086 -1.105 -65.855 1.00 49.00 103 CYS A N 1
ATOM 779 C CA . CYS A 1 103 ? 30.793 -1.665 -64.714 1.00 49.00 103 CYS A CA 1
ATOM 780 C C . CYS A 1 103 ? 29.869 -2.685 -64.020 1.00 49.00 103 CYS A C 1
ATOM 782 O O . CYS A 1 103 ? 28.994 -2.279 -63.245 1.00 49.00 103 CYS A O 1
ATOM 784 N N . PRO A 1 104 ? 29.996 -3.998 -64.300 1.00 55.59 104 PRO A N 1
ATOM 785 C CA . PRO A 1 104 ? 29.033 -4.988 -63.834 1.00 55.59 104 PRO A CA 1
ATOM 786 C C . PRO A 1 104 ? 29.059 -5.084 -62.308 1.00 55.59 104 PRO A C 1
ATOM 788 O O . PRO A 1 104 ? 30.104 -5.363 -61.720 1.00 55.59 104 PRO A O 1
ATOM 791 N N . TRP A 1 105 ? 27.898 -4.884 -61.672 1.00 40.38 105 TRP A N 1
ATOM 792 C CA . TRP A 1 105 ? 27.734 -5.054 -60.227 1.00 40.38 105 TRP A CA 1
ATOM 793 C C . TRP A 1 105 ? 28.336 -6.402 -59.778 1.00 40.38 105 TRP A C 1
ATOM 795 O O . TRP A 1 105 ? 27.983 -7.438 -60.356 1.00 40.38 105 TRP A O 1
ATOM 805 N N . PRO A 1 106 ? 29.230 -6.423 -58.767 1.00 49.41 106 PRO A N 1
ATOM 806 C CA . PRO A 1 106 ? 29.911 -7.627 -58.327 1.00 49.41 106 PRO A CA 1
ATOM 807 C C . PRO A 1 106 ? 28.881 -8.540 -57.680 1.00 49.41 106 PRO A C 1
ATOM 809 O O . PRO A 1 106 ? 28.491 -8.357 -56.528 1.00 49.41 106 PRO A O 1
ATOM 812 N N . ARG A 1 107 ? 28.421 -9.526 -58.447 1.00 48.50 107 ARG A N 1
ATOM 813 C CA . ARG A 1 107 ? 27.534 -10.573 -57.950 1.00 48.50 107 ARG A CA 1
ATOM 814 C C . ARG A 1 107 ? 28.300 -11.317 -56.848 1.00 48.50 107 ARG A C 1
ATOM 816 O O . ARG A 1 107 ? 29.350 -11.879 -57.170 1.00 48.50 107 ARG A O 1
ATOM 823 N N . PRO A 1 108 ? 27.837 -11.327 -55.582 1.00 52.91 108 PRO A N 1
ATOM 824 C CA . PRO A 1 108 ? 28.484 -12.093 -54.522 1.00 52.91 108 PRO A CA 1
ATOM 825 C C . PRO A 1 108 ? 28.302 -13.581 -54.829 1.00 52.91 108 PRO A C 1
ATOM 827 O O . PRO A 1 108 ? 27.277 -14.188 -54.529 1.00 52.91 108 PRO A O 1
ATOM 830 N N . CYS A 1 109 ? 29.277 -14.143 -55.538 1.00 48.12 109 CYS A N 1
ATOM 831 C CA . CYS A 1 109 ? 29.211 -15.485 -56.087 1.00 48.12 109 CYS A CA 1
ATOM 832 C C . CYS A 1 109 ? 29.949 -16.430 -55.140 1.00 48.12 109 CYS A C 1
ATOM 834 O O . CYS A 1 109 ? 31.173 -16.542 -55.184 1.00 48.12 109 CYS A O 1
ATOM 836 N N . TYR A 1 110 ? 29.199 -17.073 -54.248 1.00 60.22 110 TYR A N 1
ATOM 837 C CA . TYR A 1 110 ? 29.718 -18.076 -53.321 1.00 60.22 110 TYR A CA 1
ATOM 838 C C . TYR A 1 110 ? 30.082 -19.351 -54.098 1.00 60.22 110 TYR A C 1
ATOM 840 O O . TYR A 1 110 ? 29.265 -20.256 -54.226 1.00 60.22 110 TYR A O 1
ATOM 848 N N . GLN A 1 111 ? 31.297 -19.404 -54.655 1.00 53.22 111 GLN A N 1
ATOM 849 C CA . GLN A 1 111 ? 31.724 -20.445 -55.608 1.00 53.22 111 GLN A CA 1
ATOM 850 C C . GLN A 1 111 ? 31.692 -21.885 -55.057 1.00 53.22 111 GLN A C 1
ATOM 852 O O . GLN A 1 111 ? 31.739 -22.827 -55.842 1.00 53.22 111 GLN A O 1
ATOM 857 N N . GLU A 1 112 ? 31.599 -22.055 -53.736 1.00 61.62 112 GLU A N 1
ATOM 858 C CA . GLU A 1 112 ? 31.628 -23.350 -53.042 1.00 61.62 112 GLU A CA 1
ATOM 859 C C . GLU A 1 112 ? 30.263 -23.782 -52.463 1.00 61.62 112 GLU A C 1
ATOM 861 O O . GLU A 1 112 ? 30.175 -24.849 -51.861 1.00 61.62 112 GLU A O 1
ATOM 866 N N . LEU A 1 113 ? 29.196 -22.983 -52.626 1.00 64.25 113 LEU A N 1
ATOM 867 C CA . LEU A 1 113 ? 27.864 -23.273 -52.073 1.00 64.25 113 LEU A CA 1
ATOM 868 C C . LEU A 1 113 ? 26.828 -23.511 -53.177 1.00 64.25 113 LEU A C 1
ATOM 870 O O . LEU A 1 113 ? 26.645 -22.685 -54.073 1.00 64.25 113 LEU A O 1
ATOM 874 N N . SER A 1 114 ? 26.092 -24.618 -53.079 1.00 77.69 114 SER A N 1
ATOM 875 C CA . SER A 1 114 ? 24.928 -24.878 -53.926 1.00 77.69 114 SER A CA 1
ATOM 876 C C . SER A 1 114 ? 23.792 -23.899 -53.613 1.00 77.69 114 SER A C 1
ATOM 878 O O . SER A 1 114 ? 23.632 -23.436 -52.482 1.00 77.69 114 SER A O 1
ATOM 880 N N . GLY A 1 115 ? 22.906 -23.667 -54.586 1.00 73.62 115 GLY A N 1
ATOM 881 C CA . GLY A 1 115 ? 21.628 -22.990 -54.331 1.00 73.62 115 GLY A CA 1
ATOM 882 C C . GLY A 1 115 ? 20.773 -23.712 -53.278 1.00 73.62 115 GLY A C 1
ATOM 883 O O . GLY A 1 115 ? 19.995 -23.071 -52.575 1.00 73.62 115 GLY A O 1
ATOM 884 N N . LEU A 1 116 ? 20.963 -25.029 -53.114 1.00 76.94 116 LEU A N 1
ATOM 885 C CA . LEU A 1 116 ? 20.357 -25.799 -52.026 1.00 76.94 116 LEU A CA 1
ATOM 886 C C . LEU A 1 116 ? 21.001 -25.492 -50.664 1.00 76.94 116 LEU A C 1
ATOM 888 O O . LEU A 1 116 ? 20.288 -25.413 -49.670 1.00 76.94 116 LEU A O 1
ATOM 892 N N . ASP A 1 117 ? 22.317 -25.274 -50.606 1.00 77.12 117 ASP A N 1
ATOM 893 C CA . ASP A 1 117 ? 23.017 -24.955 -49.355 1.00 77.12 117 ASP A CA 1
ATOM 894 C C . ASP A 1 117 ? 22.654 -23.550 -48.863 1.00 77.12 117 ASP A C 1
ATOM 896 O O . ASP A 1 117 ? 22.453 -23.349 -47.667 1.00 77.12 117 ASP A O 1
ATOM 900 N N . LEU A 1 118 ? 22.484 -22.603 -49.794 1.00 79.94 118 LEU A N 1
ATOM 901 C CA . LEU A 1 118 ? 21.938 -21.270 -49.527 1.00 79.94 118 LEU A CA 1
ATOM 902 C C . LEU A 1 118 ? 20.497 -21.348 -48.994 1.00 79.94 118 LEU A C 1
ATOM 904 O O . LEU A 1 118 ? 20.218 -20.791 -47.936 1.00 79.94 118 LEU A O 1
ATOM 908 N N . LEU A 1 119 ? 19.612 -22.121 -49.638 1.00 77.75 119 LEU A N 1
ATOM 909 C CA . LEU A 1 119 ? 18.249 -22.361 -49.137 1.00 77.75 119 LEU A CA 1
ATOM 910 C C . LEU A 1 119 ? 18.258 -22.975 -47.724 1.00 77.75 119 LEU A C 1
ATOM 912 O O . LEU A 1 119 ? 17.486 -22.568 -46.858 1.00 77.75 119 LEU A O 1
ATOM 916 N N . MET A 1 120 ? 19.141 -23.943 -47.467 1.00 82.12 120 MET A N 1
ATOM 917 C CA . MET A 1 120 ? 19.281 -24.576 -46.152 1.00 82.12 120 MET A CA 1
ATOM 918 C C . MET A 1 120 ? 19.895 -23.636 -45.103 1.00 82.12 120 MET A C 1
ATOM 920 O O . MET A 1 120 ? 19.582 -23.770 -43.919 1.00 82.12 120 MET A O 1
ATOM 924 N N . ALA A 1 121 ? 20.733 -22.677 -45.504 1.00 81.19 121 ALA A N 1
ATOM 925 C CA . ALA A 1 121 ? 21.227 -21.616 -44.631 1.00 81.19 121 ALA A CA 1
ATOM 926 C C . ALA A 1 121 ? 20.110 -20.621 -44.271 1.00 81.19 121 ALA A C 1
ATOM 928 O O . ALA A 1 121 ? 19.936 -20.327 -43.089 1.00 81.19 121 ALA A O 1
ATOM 929 N N . ASP A 1 122 ? 19.301 -20.191 -45.243 1.00 84.12 122 ASP A N 1
ATOM 930 C CA . ASP A 1 122 ? 18.145 -19.313 -45.016 1.00 84.12 122 ASP A CA 1
ATOM 931 C C . ASP A 1 122 ? 17.076 -19.985 -44.140 1.00 84.12 122 ASP A C 1
ATOM 933 O O . ASP A 1 122 ? 16.532 -19.356 -43.231 1.00 84.12 122 ASP A O 1
ATOM 937 N N . LEU A 1 123 ? 16.815 -21.284 -44.333 1.00 83.44 123 LEU A N 1
ATOM 938 C CA . LEU A 1 123 ? 15.908 -22.058 -43.477 1.00 83.44 123 LEU A CA 1
ATOM 939 C C . LEU A 1 123 ? 16.429 -22.179 -42.035 1.00 83.44 123 LEU A C 1
ATOM 941 O O . LEU A 1 123 ? 15.648 -22.026 -41.097 1.00 83.44 123 LEU A O 1
ATOM 945 N N . ARG A 1 124 ? 17.739 -22.381 -41.836 1.00 83.38 124 ARG A N 1
ATOM 946 C CA . ARG A 1 124 ? 18.371 -22.373 -40.499 1.00 83.38 124 ARG A CA 1
ATOM 947 C C . ARG A 1 124 ? 18.369 -20.982 -39.860 1.00 83.38 124 ARG A C 1
ATOM 949 O O . ARG A 1 124 ? 18.184 -20.866 -38.651 1.00 83.38 124 ARG A O 1
ATOM 956 N N . ALA A 1 125 ? 18.548 -19.923 -40.650 1.00 85.38 125 ALA A N 1
ATOM 957 C CA . ALA A 1 125 ? 18.421 -18.550 -40.172 1.00 85.38 125 ALA A CA 1
ATOM 958 C C . ALA A 1 125 ? 16.975 -18.258 -39.740 1.00 85.38 125 ALA A C 1
ATOM 960 O O . ALA A 1 125 ? 16.756 -17.721 -38.656 1.00 85.38 125 ALA A O 1
ATOM 961 N N . LEU A 1 126 ? 15.985 -18.681 -40.531 1.00 87.06 126 LEU A N 1
ATOM 962 C CA . LEU A 1 126 ? 14.565 -18.580 -40.196 1.00 87.06 126 LEU A CA 1
ATOM 963 C C . LEU A 1 126 ? 14.214 -19.377 -38.928 1.00 87.06 126 LEU A C 1
ATOM 965 O O . LEU A 1 126 ? 13.520 -18.848 -38.064 1.00 87.06 126 LEU A O 1
ATOM 969 N N . GLU A 1 127 ? 14.732 -20.597 -38.771 1.00 87.75 127 GLU A N 1
ATOM 970 C CA . GLU A 1 127 ? 14.601 -21.395 -37.544 1.00 87.75 127 GLU A CA 1
ATOM 971 C C . GLU A 1 127 ? 15.185 -20.654 -36.328 1.00 87.75 127 GLU A C 1
ATOM 973 O O . GLU A 1 127 ? 14.514 -20.524 -35.300 1.00 87.75 127 GLU A O 1
ATOM 978 N N . ALA A 1 128 ? 16.385 -20.078 -36.457 1.00 86.00 128 ALA A N 1
ATOM 979 C CA . ALA A 1 128 ? 17.011 -19.277 -35.407 1.00 86.00 128 ALA A CA 1
ATOM 980 C C . ALA A 1 128 ? 16.207 -18.003 -35.073 1.00 86.00 128 ALA A C 1
ATOM 982 O O . ALA A 1 128 ? 16.061 -17.663 -33.895 1.00 86.00 128 ALA A O 1
ATOM 983 N N . TYR A 1 129 ? 15.624 -17.325 -36.069 1.00 85.50 129 TYR A N 1
ATOM 984 C CA . TYR A 1 129 ? 14.723 -16.189 -35.843 1.00 85.50 129 TYR A CA 1
ATOM 985 C C . TYR A 1 129 ? 13.418 -16.616 -35.158 1.00 85.50 129 TYR A C 1
ATOM 987 O O . TYR A 1 129 ? 12.982 -15.944 -34.223 1.00 85.50 129 TYR A O 1
ATOM 995 N N . ILE A 1 130 ? 12.812 -17.741 -35.546 1.00 86.12 130 ILE A N 1
ATOM 996 C CA . ILE A 1 130 ? 11.615 -18.292 -34.887 1.00 86.12 130 ILE A CA 1
ATOM 997 C C . ILE A 1 130 ? 11.929 -18.652 -33.428 1.00 86.12 130 ILE A C 1
ATOM 999 O O . ILE A 1 130 ? 11.174 -18.273 -32.530 1.00 86.12 130 ILE A O 1
ATOM 1003 N N . ALA A 1 131 ? 13.069 -19.297 -33.164 1.00 84.19 131 ALA A N 1
ATOM 1004 C CA . ALA A 1 131 ? 13.535 -19.596 -31.811 1.00 84.19 131 ALA A CA 1
ATOM 1005 C C . ALA A 1 131 ? 13.794 -18.319 -30.987 1.00 84.19 131 ALA A C 1
ATOM 1007 O O . ALA A 1 131 ? 13.431 -18.261 -29.809 1.00 84.19 131 ALA A O 1
ATOM 1008 N N . TYR A 1 132 ? 14.349 -17.269 -31.602 1.00 82.75 132 TYR A N 1
ATOM 1009 C CA . TYR A 1 132 ? 14.528 -15.956 -30.979 1.00 82.75 132 TYR A CA 1
ATOM 1010 C C . TYR A 1 132 ? 13.186 -15.292 -30.629 1.00 82.75 132 TYR A C 1
ATOM 1012 O O . TYR A 1 132 ? 12.993 -14.878 -29.485 1.00 82.75 132 TYR A O 1
ATOM 1020 N N . PHE A 1 133 ? 12.225 -15.246 -31.560 1.00 78.62 133 PHE A N 1
ATOM 1021 C CA . PHE A 1 133 ? 10.890 -14.691 -31.305 1.00 78.62 133 PHE A CA 1
ATOM 1022 C C . PHE A 1 133 ? 10.107 -15.500 -30.259 1.00 78.62 133 PHE A C 1
ATOM 1024 O O . PHE A 1 133 ? 9.417 -14.908 -29.428 1.00 78.62 133 PHE A O 1
ATOM 1031 N N . TYR A 1 134 ? 10.256 -16.827 -30.234 1.00 81.06 134 TYR A N 1
ATOM 1032 C CA . TYR A 1 134 ? 9.685 -17.692 -29.197 1.00 81.06 134 TYR A CA 1
ATOM 1033 C C . TYR A 1 134 ? 10.340 -17.475 -27.821 1.00 81.06 134 TYR A C 1
ATOM 1035 O O . TYR A 1 134 ? 9.661 -17.466 -26.794 1.00 81.06 134 TYR A O 1
ATOM 1043 N N . CYS A 1 135 ? 11.652 -17.234 -27.773 1.00 78.44 135 CYS A N 1
ATOM 1044 C CA . CYS A 1 135 ? 12.333 -16.842 -26.541 1.00 78.44 135 CYS A CA 1
ATOM 1045 C C . CYS A 1 135 ? 11.823 -15.478 -26.040 1.00 78.44 135 CYS A C 1
ATOM 1047 O O . CYS A 1 135 ? 11.452 -15.339 -24.871 1.00 78.44 135 CYS A O 1
ATOM 1049 N N . LEU A 1 136 ? 11.718 -14.494 -26.938 1.00 76.12 136 LEU A N 1
ATOM 1050 C CA . LEU A 1 136 ? 11.239 -13.146 -26.633 1.00 76.12 136 LEU A CA 1
ATOM 1051 C C . LEU A 1 136 ? 9.778 -13.145 -26.148 1.00 76.12 136 LEU A C 1
ATOM 1053 O O . LEU A 1 136 ? 9.470 -12.486 -25.155 1.00 76.12 136 LEU A O 1
ATOM 1057 N N . SER A 1 137 ? 8.892 -13.931 -26.768 1.00 75.50 137 SER A N 1
ATOM 1058 C CA . SER A 1 137 ? 7.503 -14.057 -26.310 1.00 75.50 137 SER A CA 1
ATOM 1059 C C . SER A 1 137 ? 7.413 -14.723 -24.934 1.00 75.50 137 SER A C 1
ATOM 1061 O O . SER A 1 137 ? 6.718 -14.203 -24.063 1.00 75.50 137 SER A O 1
ATOM 1063 N N . ARG A 1 138 ? 8.199 -15.778 -24.660 1.00 76.38 138 ARG A N 1
ATOM 1064 C CA . ARG A 1 138 ? 8.278 -16.390 -23.317 1.00 76.38 138 ARG A CA 1
ATOM 1065 C C . ARG A 1 138 ? 8.779 -15.423 -22.242 1.00 76.38 138 ARG A C 1
ATOM 1067 O O . ARG A 1 138 ? 8.304 -15.495 -21.108 1.00 76.38 138 ARG A O 1
ATOM 1074 N N . VAL A 1 139 ? 9.694 -14.508 -22.571 1.00 74.75 139 VAL A N 1
ATOM 1075 C CA . VAL A 1 139 ? 10.113 -13.428 -21.658 1.00 74.75 139 VAL A CA 1
ATOM 1076 C C . VAL A 1 139 ? 8.930 -12.512 -21.319 1.00 74.75 139 VAL A C 1
ATOM 1078 O O . VAL A 1 139 ? 8.738 -12.170 -20.151 1.00 74.75 139 VAL A O 1
ATOM 1081 N N . TRP A 1 140 ? 8.099 -12.169 -22.306 1.00 71.25 140 TRP A N 1
ATOM 1082 C CA . TRP A 1 140 ? 6.918 -11.318 -22.121 1.00 71.25 140 TRP A CA 1
ATOM 1083 C C . TRP A 1 140 ? 5.760 -12.045 -21.413 1.00 71.25 140 TRP A C 1
ATOM 1085 O O . TRP A 1 140 ? 4.970 -11.390 -20.731 1.00 71.25 140 TRP A O 1
ATOM 1095 N N . SER A 1 141 ? 5.693 -13.379 -21.491 1.00 74.50 141 SER A N 1
ATOM 1096 C CA . SER A 1 141 ? 4.697 -14.215 -20.798 1.00 74.50 141 SER A CA 1
ATOM 1097 C C . SER A 1 141 ? 4.999 -14.501 -19.320 1.00 74.50 141 SER A C 1
ATOM 1099 O O . SER A 1 141 ? 4.114 -14.983 -18.617 1.00 74.50 141 SER A O 1
ATOM 1101 N N . LYS A 1 142 ? 6.214 -14.232 -18.814 1.00 79.88 142 LYS A N 1
ATOM 1102 C CA . LYS A 1 142 ? 6.546 -14.445 -17.389 1.00 79.88 142 LYS A CA 1
ATOM 1103 C C . LYS A 1 142 ? 5.670 -13.559 -16.480 1.00 79.88 142 LYS A C 1
ATOM 1105 O O . LYS A 1 142 ? 5.750 -12.339 -16.640 1.00 79.88 142 LYS A O 1
ATOM 1110 N N . PRO A 1 143 ? 4.891 -14.107 -15.527 1.00 85.69 143 PRO A N 1
ATOM 1111 C CA . PRO A 1 143 ? 4.080 -13.308 -14.608 1.00 85.69 143 PRO A CA 1
ATOM 1112 C C . PRO A 1 143 ? 4.943 -12.510 -13.617 1.00 85.69 143 PRO A C 1
ATOM 1114 O O . PRO A 1 143 ? 6.151 -12.721 -13.501 1.00 85.69 143 PRO A O 1
ATOM 1117 N N . LEU A 1 144 ? 4.309 -11.581 -12.898 1.00 85.38 144 LEU A N 1
ATOM 1118 C CA . LEU A 1 144 ? 4.922 -10.873 -11.771 1.00 85.38 144 LEU A CA 1
ATOM 1119 C C . LEU A 1 144 ? 5.132 -11.872 -10.610 1.00 85.38 144 LEU A C 1
ATOM 1121 O O . LEU A 1 144 ? 4.191 -12.608 -10.308 1.00 85.38 144 LEU A O 1
ATOM 1125 N N . PRO A 1 145 ? 6.307 -11.931 -9.953 1.00 83.38 145 PRO A N 1
ATOM 1126 C CA . PRO A 1 145 ? 6.586 -12.951 -8.937 1.00 83.38 145 PRO A CA 1
ATOM 1127 C C . PRO A 1 145 ? 5.660 -12.832 -7.713 1.00 83.38 145 PRO A C 1
ATOM 1129 O O . PRO A 1 145 ? 5.316 -11.722 -7.293 1.00 83.38 145 PRO A O 1
ATOM 1132 N N . GLU A 1 146 ? 5.256 -13.973 -7.129 1.00 82.62 146 GLU A N 1
ATOM 1133 C CA . GLU A 1 146 ? 4.355 -14.020 -5.958 1.00 82.62 146 GLU A CA 1
ATOM 1134 C C . GLU A 1 146 ? 5.032 -13.645 -4.628 1.00 82.62 146 GLU A C 1
ATOM 1136 O O . GLU A 1 146 ? 4.372 -13.099 -3.743 1.00 82.62 146 GLU A O 1
ATOM 1141 N N . VAL A 1 147 ? 6.350 -13.817 -4.519 1.00 87.81 147 VAL A N 1
ATOM 1142 C CA . VAL A 1 147 ? 7.175 -13.346 -3.392 1.00 87.81 147 VAL A CA 1
ATOM 1143 C C . VAL A 1 147 ? 8.106 -12.240 -3.896 1.00 87.81 147 VAL A C 1
ATOM 1145 O O . VAL A 1 147 ? 8.545 -12.286 -5.046 1.00 87.81 147 VAL A O 1
ATOM 1148 N N . TYR A 1 148 ? 8.417 -11.233 -3.072 1.00 91.19 148 TYR A N 1
ATOM 1149 C CA . TYR A 1 148 ? 9.394 -10.212 -3.465 1.00 91.19 148 TYR A CA 1
ATOM 1150 C C . TYR A 1 148 ? 10.813 -10.796 -3.486 1.00 91.19 148 TYR A C 1
ATOM 1152 O O . TYR A 1 148 ? 11.424 -11.017 -2.441 1.00 91.19 148 TYR A O 1
ATOM 1160 N N . ASN A 1 149 ? 11.351 -10.976 -4.691 1.00 93.00 149 ASN A N 1
ATOM 1161 C CA . ASN A 1 149 ? 12.780 -11.093 -4.943 1.00 93.00 149 ASN A CA 1
ATOM 1162 C C . ASN A 1 149 ? 13.213 -9.913 -5.820 1.00 93.00 149 ASN A C 1
ATOM 1164 O O . ASN A 1 149 ? 12.675 -9.683 -6.904 1.00 93.00 149 ASN A O 1
ATOM 1168 N N . ALA A 1 150 ? 14.201 -9.162 -5.345 1.00 91.38 150 ALA A N 1
ATOM 1169 C CA . ALA A 1 150 ? 14.671 -7.945 -5.985 1.00 91.38 150 ALA A CA 1
ATOM 1170 C C . ALA A 1 150 ? 15.333 -8.173 -7.359 1.00 91.38 150 ALA A C 1
ATOM 1172 O O . ALA A 1 150 ? 15.370 -7.254 -8.185 1.00 91.38 150 ALA A O 1
ATOM 1173 N N . GLU A 1 151 ? 15.858 -9.374 -7.616 1.00 90.56 151 GLU A N 1
ATOM 1174 C CA . GLU A 1 151 ? 16.431 -9.759 -8.911 1.00 90.56 151 GLU A CA 1
ATOM 1175 C C . GLU A 1 151 ? 15.337 -10.141 -9.912 1.00 90.56 151 GLU A C 1
ATOM 1177 O O . GLU A 1 151 ? 15.314 -9.595 -11.016 1.00 90.56 151 GLU A O 1
ATOM 1182 N N . ASP A 1 152 ? 14.367 -10.968 -9.507 1.00 91.00 152 ASP A N 1
ATOM 1183 C CA . ASP A 1 152 ? 13.209 -11.331 -10.339 1.00 91.00 152 ASP A CA 1
ATOM 1184 C C . ASP A 1 152 ? 12.374 -10.103 -10.727 1.00 91.00 152 ASP A C 1
ATOM 1186 O O . ASP A 1 152 ? 11.947 -9.968 -11.875 1.00 91.00 152 ASP A O 1
ATOM 1190 N N . VAL A 1 153 ? 12.186 -9.164 -9.794 1.00 92.06 153 VAL A N 1
ATOM 1191 C CA . VAL A 1 153 ? 11.501 -7.886 -10.040 1.00 92.06 153 VAL A CA 1
ATOM 1192 C C . VAL A 1 153 ? 12.293 -7.010 -11.018 1.00 92.06 153 VAL A C 1
ATOM 1194 O O . VAL A 1 153 ? 11.716 -6.462 -11.962 1.00 92.06 153 VAL A O 1
ATOM 1197 N N . ALA A 1 154 ? 13.617 -6.911 -10.860 1.00 91.19 154 ALA A N 1
ATOM 1198 C CA . ALA A 1 154 ? 14.461 -6.157 -11.787 1.00 91.19 154 ALA A CA 1
ATOM 1199 C C . ALA A 1 154 ? 14.507 -6.786 -13.191 1.00 91.19 154 ALA A C 1
ATOM 1201 O O . ALA A 1 154 ? 14.486 -6.068 -14.195 1.00 91.19 154 ALA A O 1
ATOM 1202 N N . TYR A 1 155 ? 14.506 -8.116 -13.281 1.00 89.00 155 TYR A N 1
ATOM 1203 C CA . TYR A 1 155 ? 14.385 -8.850 -14.536 1.00 89.00 155 TYR A CA 1
ATOM 1204 C C . TYR A 1 155 ? 13.012 -8.606 -15.189 1.00 89.00 155 TYR A C 1
ATOM 1206 O O . TYR A 1 155 ? 12.939 -8.200 -16.348 1.00 89.00 155 TYR A O 1
ATOM 1214 N N . TYR A 1 156 ? 11.916 -8.751 -14.435 1.00 89.94 156 TYR A N 1
ATOM 1215 C CA . TYR A 1 156 ? 10.548 -8.543 -14.927 1.00 89.94 156 TYR A CA 1
ATOM 1216 C C . TYR A 1 156 ? 10.350 -7.157 -15.567 1.00 89.94 156 TYR A C 1
ATOM 1218 O O . TYR A 1 156 ? 9.704 -7.052 -16.618 1.00 89.94 156 TYR A O 1
ATOM 1226 N N . PHE A 1 157 ? 10.908 -6.108 -14.950 1.00 90.94 157 PHE A N 1
ATOM 1227 C CA . PHE A 1 157 ? 10.772 -4.726 -15.416 1.00 90.94 157 PHE A CA 1
ATOM 1228 C C . PHE A 1 157 ? 11.808 -4.290 -16.453 1.00 90.94 157 PHE A C 1
ATOM 1230 O O . PHE A 1 157 ? 11.455 -3.516 -17.344 1.00 90.94 157 PHE A O 1
ATOM 1237 N N . SER A 1 158 ? 13.041 -4.803 -16.421 1.00 86.56 158 SER A N 1
ATOM 1238 C CA . SER A 1 158 ? 14.014 -4.541 -17.498 1.00 86.56 158 SER A CA 1
ATOM 1239 C C . SER A 1 158 ? 13.552 -5.121 -18.841 1.00 86.56 158 SER A C 1
ATOM 1241 O O . SER A 1 158 ? 13.777 -4.508 -19.882 1.00 86.56 158 SER A O 1
ATOM 1243 N N . CYS A 1 159 ? 12.796 -6.223 -18.823 1.00 85.44 159 CYS A N 1
ATOM 1244 C CA . CYS A 1 159 ? 12.104 -6.752 -20.001 1.00 85.44 159 CYS A CA 1
ATOM 1245 C C . CYS A 1 159 ? 10.856 -5.945 -20.424 1.00 85.44 159 CYS A C 1
ATOM 1247 O O . CYS A 1 159 ? 10.321 -6.186 -21.506 1.00 85.44 159 CYS A O 1
ATOM 1249 N N . ARG A 1 160 ? 10.361 -5.011 -19.596 1.00 86.81 160 ARG A N 1
ATOM 1250 C CA . ARG A 1 160 ? 9.124 -4.235 -19.829 1.00 86.81 160 ARG A CA 1
ATOM 1251 C C . ARG A 1 160 ? 9.292 -2.744 -19.483 1.00 86.81 160 ARG A C 1
ATOM 1253 O O . ARG A 1 160 ? 8.526 -2.210 -18.675 1.00 86.81 160 ARG A O 1
ATOM 1260 N N . PRO A 1 161 ? 10.251 -2.032 -20.108 1.00 87.06 161 PRO A N 1
ATOM 1261 C CA . PRO A 1 161 ? 10.576 -0.650 -19.749 1.00 87.06 161 PRO A CA 1
ATOM 1262 C C . PRO A 1 161 ? 9.394 0.316 -19.921 1.00 87.06 161 PRO A C 1
ATOM 1264 O O . PRO A 1 161 ? 9.304 1.299 -19.193 1.00 87.06 161 PRO A O 1
ATOM 1267 N N . HIS A 1 162 ? 8.442 0.019 -20.813 1.00 86.06 162 HIS A N 1
ATOM 1268 C CA . HIS A 1 162 ? 7.230 0.820 -21.017 1.00 86.06 162 HIS A CA 1
ATOM 1269 C C . HIS A 1 162 ? 6.328 0.903 -19.767 1.00 86.06 162 HIS A C 1
ATOM 1271 O O . HIS A 1 162 ? 5.732 1.950 -19.526 1.00 86.06 162 HIS A O 1
ATOM 1277 N N . LEU A 1 163 ? 6.274 -0.147 -18.930 1.00 86.69 163 LEU A N 1
ATOM 1278 C CA . LEU A 1 163 ? 5.517 -0.135 -17.664 1.00 86.69 163 LEU A CA 1
ATOM 1279 C C . LEU A 1 163 ? 6.162 0.766 -16.600 1.00 86.69 163 LEU A C 1
ATOM 1281 O O . LEU A 1 163 ? 5.492 1.207 -15.668 1.00 86.69 163 LEU A O 1
ATOM 1285 N N . VAL A 1 164 ? 7.468 1.011 -16.731 1.00 91.56 164 VAL A N 1
ATOM 1286 C CA . VAL A 1 164 ? 8.281 1.777 -15.781 1.00 91.56 164 VAL A CA 1
ATOM 1287 C C . VAL A 1 164 ? 8.402 3.232 -16.224 1.00 91.56 164 VAL A C 1
ATOM 1289 O O . VAL A 1 164 ? 8.250 4.126 -15.401 1.00 91.56 164 VAL A O 1
ATOM 1292 N N . ALA A 1 165 ? 8.635 3.485 -17.515 1.00 89.88 165 ALA A N 1
ATOM 1293 C CA . ALA A 1 165 ? 8.970 4.803 -18.054 1.00 89.88 165 ALA A CA 1
ATOM 1294 C C . ALA A 1 165 ? 7.893 5.868 -17.788 1.00 89.88 165 ALA A C 1
ATOM 1296 O O . ALA A 1 165 ? 8.229 6.980 -17.385 1.00 89.88 165 ALA A O 1
ATOM 1297 N N . LEU A 1 166 ? 6.608 5.527 -17.950 1.00 90.56 166 LEU A N 1
ATOM 1298 C CA . LEU A 1 166 ? 5.508 6.461 -17.679 1.00 90.56 166 LEU A CA 1
ATOM 1299 C C . LEU A 1 166 ? 5.401 6.805 -16.184 1.00 90.56 166 LEU A C 1
ATOM 1301 O O . LEU A 1 166 ? 5.289 7.977 -15.841 1.00 90.56 166 LEU A O 1
ATOM 1305 N N . ARG A 1 167 ? 5.524 5.812 -15.290 1.00 93.25 167 ARG A N 1
ATOM 1306 C CA . ARG A 1 167 ? 5.521 6.046 -13.834 1.00 93.25 167 ARG A CA 1
ATOM 1307 C C . ARG A 1 167 ? 6.779 6.782 -13.368 1.00 93.25 167 ARG A C 1
ATOM 1309 O O . ARG A 1 167 ? 6.700 7.617 -12.478 1.00 93.25 167 ARG A O 1
ATOM 1316 N N . LEU A 1 168 ? 7.935 6.512 -13.973 1.00 92.44 168 LEU A N 1
ATOM 1317 C CA . LEU A 1 168 ? 9.180 7.233 -13.703 1.00 92.44 168 LEU A CA 1
ATOM 1318 C C . LEU A 1 168 ? 9.039 8.720 -14.067 1.00 92.44 168 LEU A C 1
ATOM 1320 O O . LEU A 1 168 ? 9.439 9.580 -13.285 1.00 92.44 168 LEU A O 1
ATOM 1324 N N . LEU A 1 169 ? 8.428 9.021 -15.219 1.00 91.31 169 LEU A N 1
ATOM 1325 C CA . LEU A 1 169 ? 8.114 10.389 -15.638 1.00 91.31 169 LEU A CA 1
ATOM 1326 C C . LEU A 1 169 ? 7.107 11.061 -14.691 1.00 91.31 169 LEU A C 1
ATOM 1328 O O . LEU A 1 169 ? 7.327 12.200 -14.291 1.00 91.31 169 LEU A O 1
ATOM 1332 N N . GLU A 1 170 ? 6.048 10.355 -14.289 1.00 92.19 170 GLU A N 1
ATOM 1333 C CA . GLU A 1 170 ? 5.059 10.824 -13.308 1.00 92.19 170 GLU A CA 1
ATOM 1334 C C . GLU A 1 170 ? 5.725 11.183 -11.963 1.00 92.19 170 GLU A C 1
ATOM 1336 O O . GLU A 1 170 ? 5.572 12.305 -11.471 1.00 92.19 170 GLU A O 1
ATOM 1341 N N . VAL A 1 171 ? 6.552 10.279 -11.422 1.00 91.81 171 VAL A N 1
ATOM 1342 C CA . VAL A 1 171 ? 7.333 10.484 -10.190 1.00 91.81 171 VAL A CA 1
ATOM 1343 C C . VAL A 1 171 ? 8.239 11.710 -10.313 1.00 91.81 171 VAL A C 1
ATOM 1345 O O . VAL A 1 171 ? 8.169 12.605 -9.468 1.00 91.81 171 VAL A O 1
ATOM 1348 N N . PHE A 1 172 ? 9.032 11.816 -11.385 1.00 89.69 172 PHE A N 1
ATOM 1349 C CA . PHE A 1 172 ? 9.873 12.996 -11.613 1.00 89.69 172 PHE A CA 1
ATOM 1350 C C . PHE A 1 172 ? 9.058 14.287 -11.774 1.00 89.69 172 PHE A C 1
ATOM 1352 O O . PHE A 1 172 ? 9.462 15.318 -11.237 1.00 89.69 172 PHE A O 1
ATOM 1359 N N . SER A 1 173 ? 7.910 14.253 -12.459 1.00 90.50 173 SER A N 1
ATOM 1360 C CA . SER A 1 173 ? 7.055 15.435 -12.633 1.00 90.50 173 SER A CA 1
ATOM 1361 C C . SER A 1 173 ? 6.440 15.913 -11.318 1.00 90.50 173 SER A C 1
ATOM 1363 O O . SER A 1 173 ? 6.326 17.120 -11.112 1.00 90.50 173 SER A O 1
ATOM 1365 N N . SER A 1 174 ? 6.130 14.996 -10.396 1.00 90.25 174 SER A N 1
ATOM 1366 C CA . SER A 1 174 ? 5.594 15.328 -9.071 1.00 90.25 174 SER A CA 1
ATOM 1367 C C . SER A 1 174 ? 6.653 16.037 -8.222 1.00 90.25 174 SER A C 1
ATOM 1369 O O . SER A 1 174 ? 6.410 17.141 -7.734 1.00 90.25 174 SER A O 1
ATOM 1371 N N . PHE A 1 175 ? 7.870 15.481 -8.147 1.00 86.56 175 PHE A N 1
ATOM 1372 C CA . PHE A 1 175 ? 9.005 16.123 -7.467 1.00 86.56 175 PHE A CA 1
ATOM 1373 C C . PHE A 1 175 ? 9.389 17.475 -8.093 1.00 86.56 175 PHE A C 1
ATOM 1375 O O . PHE A 1 175 ? 9.667 18.441 -7.375 1.00 86.56 175 PHE A O 1
ATOM 1382 N N . ALA A 1 176 ? 9.376 17.579 -9.426 1.00 86.12 176 ALA A N 1
ATOM 1383 C CA . ALA A 1 176 ? 9.638 18.836 -10.126 1.00 86.12 176 ALA A CA 1
ATOM 1384 C C . ALA A 1 176 ? 8.546 19.883 -9.845 1.00 86.12 176 ALA A C 1
ATOM 1386 O O . ALA A 1 176 ? 8.867 21.032 -9.542 1.00 86.12 176 ALA A O 1
ATOM 1387 N N . SER A 1 177 ? 7.268 19.487 -9.879 1.00 86.38 177 SER A N 1
ATOM 1388 C CA . SER A 1 177 ? 6.131 20.362 -9.576 1.00 86.38 177 SER A CA 1
ATOM 1389 C C . SER A 1 177 ? 6.193 20.887 -8.141 1.00 86.38 177 SER A C 1
ATOM 1391 O O . SER A 1 177 ? 6.132 22.098 -7.942 1.00 86.38 177 SER A O 1
ATOM 1393 N N . ALA A 1 178 ? 6.415 20.018 -7.150 1.00 82.81 178 ALA A N 1
ATOM 1394 C CA . ALA A 1 178 ? 6.539 20.415 -5.746 1.00 82.81 178 ALA A CA 1
ATOM 1395 C C . ALA A 1 178 ? 7.726 21.376 -5.513 1.00 82.81 178 ALA A C 1
ATOM 1397 O O . ALA A 1 178 ? 7.586 22.396 -4.835 1.00 82.81 178 ALA A O 1
ATOM 1398 N N . THR A 1 179 ? 8.866 21.127 -6.169 1.00 79.00 179 THR A N 1
ATOM 1399 C CA . THR A 1 179 ? 10.026 22.040 -6.151 1.00 79.00 179 THR A CA 1
ATOM 1400 C C . THR A 1 179 ? 9.688 23.416 -6.748 1.00 79.00 179 THR A C 1
ATOM 1402 O O . THR A 1 179 ? 10.089 24.448 -6.205 1.00 79.00 179 THR A O 1
ATOM 1405 N N . VAL A 1 180 ? 8.923 23.457 -7.847 1.00 81.31 180 VAL A N 1
ATOM 1406 C CA . VAL A 1 180 ? 8.466 24.711 -8.470 1.00 81.31 180 VAL A CA 1
ATOM 1407 C C . VAL A 1 180 ? 7.446 25.438 -7.588 1.00 81.31 180 VAL A C 1
ATOM 1409 O O . VAL A 1 180 ? 7.594 26.646 -7.407 1.00 81.31 180 VAL A O 1
ATOM 1412 N N . LYS A 1 181 ? 6.474 24.732 -6.983 1.00 77.75 181 LYS A N 1
ATOM 1413 C CA . LYS A 1 181 ? 5.501 25.312 -6.036 1.00 77.75 181 LYS A CA 1
ATOM 1414 C C . LYS A 1 181 ? 6.211 26.063 -4.911 1.00 77.75 181 LYS A C 1
ATOM 1416 O O . LYS A 1 181 ? 5.966 27.249 -4.730 1.00 77.75 181 LYS A O 1
ATOM 1421 N N . ILE A 1 182 ? 7.137 25.414 -4.203 1.00 71.62 182 ILE A N 1
ATOM 1422 C CA . ILE A 1 182 ? 7.840 26.016 -3.054 1.00 71.62 182 ILE A CA 1
ATOM 1423 C C . ILE A 1 182 ? 8.660 27.246 -3.465 1.00 71.62 182 ILE A C 1
ATOM 1425 O O . ILE A 1 182 ? 8.710 28.237 -2.734 1.00 71.62 182 ILE A O 1
ATOM 1429 N N . ARG A 1 183 ? 9.263 27.221 -4.661 1.00 69.62 183 ARG A N 1
ATOM 1430 C CA . ARG A 1 183 ? 9.999 28.369 -5.205 1.00 69.62 183 ARG A CA 1
ATOM 1431 C C . ARG A 1 183 ? 9.080 29.521 -5.639 1.00 69.62 183 ARG A C 1
ATOM 1433 O O . ARG A 1 183 ? 9.501 30.671 -5.557 1.00 69.62 183 ARG A O 1
ATOM 1440 N N . ALA A 1 184 ? 7.860 29.226 -6.091 1.00 67.75 184 ALA A N 1
ATOM 1441 C CA . ALA A 1 184 ? 6.873 30.216 -6.522 1.00 67.75 184 ALA A CA 1
ATOM 1442 C C . ALA A 1 184 ? 6.088 30.836 -5.349 1.00 67.75 184 ALA A C 1
ATOM 1444 O O . ALA A 1 184 ? 5.853 32.042 -5.349 1.00 67.75 184 ALA A O 1
ATOM 1445 N N . SER A 1 185 ? 5.742 30.051 -4.324 1.00 59.78 185 SER A N 1
ATOM 1446 C CA . SER A 1 185 ? 4.930 30.457 -3.161 1.00 59.78 185 SER A CA 1
ATOM 1447 C C . SER A 1 185 ? 5.654 31.360 -2.146 1.00 59.78 185 SER A C 1
ATOM 1449 O O . SER A 1 185 ? 5.341 31.339 -0.959 1.00 59.78 185 SER A O 1
ATOM 1451 N N . GLY A 1 186 ? 6.657 32.133 -2.567 1.00 52.12 186 GLY A N 1
ATOM 1452 C CA . GLY A 1 186 ? 7.297 33.165 -1.741 1.00 52.12 186 GLY A CA 1
ATOM 1453 C C . GLY A 1 186 ? 8.171 32.682 -0.574 1.00 52.12 186 GLY A C 1
ATOM 1454 O O . GLY A 1 186 ? 8.939 33.484 -0.054 1.00 52.12 186 GLY A O 1
ATOM 1455 N N . ILE A 1 187 ? 8.155 31.397 -0.199 1.00 49.78 187 ILE A N 1
ATOM 1456 C CA . ILE A 1 187 ? 9.012 30.830 0.867 1.00 49.78 187 ILE A CA 1
ATOM 1457 C C . ILE A 1 187 ? 10.506 31.061 0.567 1.00 49.78 187 ILE A C 1
ATOM 1459 O O . ILE A 1 187 ? 11.284 31.395 1.460 1.00 49.78 187 ILE A O 1
ATOM 1463 N N . GLY A 1 188 ? 10.897 31.026 -0.712 1.00 48.31 188 GLY A N 1
ATOM 1464 C CA . GLY A 1 188 ? 12.243 31.407 -1.158 1.00 48.31 188 GLY A CA 1
ATOM 1465 C C . GLY A 1 188 ? 12.639 32.871 -0.895 1.00 48.31 188 GLY A C 1
ATOM 1466 O O . GLY A 1 188 ? 13.815 33.201 -1.022 1.00 48.31 188 GLY A O 1
ATOM 1467 N N . SER A 1 189 ? 11.705 33.747 -0.508 1.00 43.59 189 SER A N 1
ATOM 1468 C CA . SER A 1 189 ? 11.991 35.130 -0.102 1.00 43.59 189 SER A CA 1
ATOM 1469 C C . SER A 1 189 ? 12.576 35.235 1.309 1.00 43.59 189 SER A C 1
ATOM 1471 O O . SER A 1 189 ? 13.174 36.263 1.623 1.00 43.59 189 SER A O 1
ATOM 1473 N N . PHE A 1 190 ? 12.420 34.209 2.157 1.00 40.84 190 PHE A N 1
ATOM 1474 C CA . PHE A 1 190 ? 12.984 34.213 3.513 1.00 40.84 190 PHE A CA 1
ATOM 1475 C C . PHE A 1 190 ? 14.447 33.734 3.545 1.00 40.84 190 PHE A C 1
ATOM 1477 O O . PHE A 1 190 ? 15.209 34.164 4.404 1.00 40.84 190 PHE A O 1
ATOM 1484 N N . LEU A 1 191 ? 14.883 32.965 2.534 1.00 49.06 191 LEU A N 1
ATOM 1485 C CA . LEU A 1 191 ? 16.270 32.505 2.307 1.00 49.06 191 LEU A CA 1
ATOM 1486 C C . LEU A 1 191 ? 17.257 33.643 1.942 1.00 49.06 191 LEU A C 1
ATOM 1488 O O . LEU A 1 191 ? 18.203 33.449 1.172 1.00 49.06 191 LEU A O 1
ATOM 1492 N N . ARG A 1 192 ? 17.016 34.870 2.419 1.00 46.91 192 ARG A N 1
ATOM 1493 C CA . ARG A 1 192 ? 17.836 36.045 2.101 1.00 46.91 192 ARG A CA 1
ATOM 1494 C C . ARG A 1 192 ? 17.997 37.077 3.217 1.00 46.91 192 ARG A C 1
ATOM 1496 O O . ARG A 1 192 ? 18.641 38.092 2.957 1.00 46.91 192 ARG A O 1
ATOM 1503 N N . LEU A 1 193 ? 17.490 36.828 4.429 1.00 45.47 193 LEU A N 1
ATOM 1504 C CA . LEU A 1 193 ? 17.764 37.677 5.594 1.00 45.47 193 LEU A CA 1
ATOM 1505 C C . LEU A 1 193 ? 18.322 36.874 6.780 1.00 45.47 193 LEU A C 1
ATOM 1507 O O . LEU A 1 193 ? 17.755 35.870 7.182 1.00 45.47 193 LEU A O 1
ATOM 1511 N N . ASN A 1 194 ? 19.387 37.424 7.365 1.00 41.78 194 ASN A N 1
ATOM 1512 C CA . ASN A 1 194 ? 19.927 37.157 8.702 1.00 41.78 194 ASN A CA 1
ATOM 1513 C C . ASN A 1 194 ? 20.448 35.740 9.011 1.00 41.78 194 ASN A C 1
ATOM 1515 O O . ASN A 1 194 ? 19.758 34.871 9.527 1.00 41.78 194 ASN A O 1
ATOM 1519 N N . SER A 1 195 ? 21.759 35.615 8.789 1.00 50.75 195 SER A N 1
ATOM 1520 C CA . SER A 1 195 ? 22.701 34.645 9.359 1.00 50.75 195 SER A CA 1
ATOM 1521 C C . SER A 1 195 ? 22.313 34.018 10.710 1.00 50.75 195 SER A C 1
ATOM 1523 O O . SER A 1 195 ? 22.602 34.602 11.753 1.00 50.75 195 SER A O 1
ATOM 1525 N N . ASP A 1 196 ? 21.881 32.756 10.681 1.00 49.72 196 ASP A N 1
ATOM 1526 C CA . ASP A 1 196 ? 22.295 31.767 11.684 1.00 49.72 196 ASP A CA 1
ATOM 1527 C C . ASP A 1 196 ? 22.326 30.359 11.058 1.00 49.72 196 ASP A C 1
ATOM 1529 O O . ASP A 1 196 ? 21.294 29.811 10.665 1.00 49.72 196 ASP A O 1
ATOM 1533 N N . LYS A 1 197 ? 23.531 29.804 10.853 1.00 56.47 197 LYS A N 1
ATOM 1534 C CA . LYS A 1 197 ? 23.754 28.712 9.877 1.00 56.47 197 LYS A CA 1
ATOM 1535 C C . LYS A 1 197 ? 23.055 27.403 10.229 1.00 56.47 197 LYS A C 1
ATOM 1537 O O . LYS A 1 197 ? 22.501 26.758 9.341 1.00 56.47 197 LYS A O 1
ATOM 1542 N N . ASP A 1 198 ? 23.089 27.010 11.496 1.00 57.25 198 ASP A N 1
ATOM 1543 C CA . ASP A 1 198 ? 22.560 25.710 11.911 1.00 57.25 198 ASP A CA 1
ATOM 1544 C C . ASP A 1 198 ? 21.023 25.740 11.921 1.00 57.25 198 ASP A C 1
ATOM 1546 O O . ASP A 1 198 ? 20.378 24.832 11.391 1.00 57.25 198 ASP A O 1
ATOM 1550 N N . THR A 1 199 ? 20.439 26.844 12.399 1.00 60.34 199 THR A N 1
ATOM 1551 C CA . THR A 1 199 ? 18.993 27.120 12.382 1.00 60.34 199 THR A CA 1
ATOM 1552 C C . THR A 1 199 ? 18.426 27.122 10.958 1.00 60.34 199 THR A C 1
ATOM 1554 O O . THR A 1 199 ? 17.459 26.408 10.687 1.00 60.34 199 THR A O 1
ATOM 1557 N N . ASP A 1 200 ? 19.057 27.849 10.027 1.00 63.94 200 ASP A N 1
ATOM 1558 C CA . ASP A 1 200 ? 18.665 27.881 8.607 1.00 63.94 200 ASP A CA 1
ATOM 1559 C C . ASP A 1 200 ? 18.768 26.485 7.957 1.00 63.94 200 ASP A C 1
ATOM 1561 O O . ASP A 1 200 ? 17.863 26.049 7.240 1.00 63.94 200 ASP A O 1
ATOM 1565 N N . SER A 1 201 ? 19.811 25.711 8.286 1.00 68.06 201 SER A N 1
ATOM 1566 C CA . SER A 1 201 ? 19.985 24.350 7.756 1.00 68.06 201 SER A CA 1
ATOM 1567 C C . SER A 1 201 ? 18.894 23.366 8.206 1.00 68.06 201 SER A C 1
ATOM 1569 O O . SER A 1 201 ? 18.468 22.516 7.417 1.00 68.06 201 SER A O 1
ATOM 1571 N N . ASN A 1 202 ? 18.404 23.492 9.443 1.00 72.38 202 ASN A N 1
ATOM 1572 C CA . ASN A 1 202 ? 17.342 22.642 9.985 1.00 72.38 202 ASN A CA 1
ATOM 1573 C C . ASN A 1 202 ? 15.968 23.051 9.437 1.00 72.38 202 ASN A C 1
ATOM 1575 O O . ASN A 1 202 ? 15.197 22.189 9.013 1.00 72.38 202 ASN A O 1
ATOM 1579 N N . ILE A 1 203 ? 15.691 24.356 9.334 1.00 72.88 203 ILE A N 1
ATOM 1580 C CA . ILE A 1 203 ? 14.475 24.882 8.689 1.00 72.88 203 ILE A CA 1
ATOM 1581 C C . ILE A 1 203 ? 14.418 24.456 7.211 1.00 72.88 203 ILE A C 1
ATOM 1583 O O . ILE A 1 203 ? 13.369 24.032 6.723 1.00 72.88 203 ILE A O 1
ATOM 1587 N N . SER A 1 204 ? 15.548 24.502 6.501 1.00 79.44 204 SER A N 1
ATOM 1588 C CA . SER A 1 204 ? 15.662 24.040 5.113 1.00 79.44 204 SER A CA 1
ATOM 1589 C C . SER A 1 204 ? 15.369 22.536 4.971 1.00 79.44 204 SER A C 1
ATOM 1591 O O . SER A 1 204 ? 14.575 22.139 4.113 1.00 79.44 204 SER A O 1
ATOM 1593 N N . GLN A 1 205 ? 15.914 21.697 5.862 1.00 81.44 205 GLN A N 1
ATOM 1594 C CA . GLN A 1 205 ? 15.611 20.260 5.898 1.00 81.44 205 GLN A CA 1
ATOM 1595 C C . GLN A 1 205 ? 14.142 19.973 6.240 1.00 81.44 205 GLN A C 1
ATOM 1597 O O . GLN A 1 205 ? 13.524 19.141 5.577 1.00 81.44 205 GLN A O 1
ATOM 1602 N N . TYR A 1 206 ? 13.550 20.683 7.204 1.00 82.62 206 TYR A N 1
ATOM 1603 C CA . TYR A 1 206 ? 12.134 20.533 7.551 1.00 82.62 206 TYR A CA 1
ATOM 1604 C C . TYR A 1 206 ? 11.213 20.886 6.371 1.00 82.62 206 TYR A C 1
ATOM 1606 O O . TYR A 1 206 ? 10.322 20.114 6.016 1.00 82.62 206 TYR A O 1
ATOM 1614 N N . ASN A 1 207 ? 11.483 22.003 5.686 1.00 82.62 207 ASN A N 1
ATOM 1615 C CA . ASN A 1 207 ? 10.744 22.412 4.488 1.00 82.62 207 ASN A CA 1
ATOM 1616 C C . ASN A 1 207 ? 10.892 21.406 3.331 1.00 82.62 207 ASN A C 1
ATOM 1618 O O . ASN A 1 207 ? 9.925 21.141 2.613 1.00 82.62 207 ASN A O 1
ATOM 1622 N N . PHE A 1 208 ? 12.068 20.791 3.166 1.00 85.62 208 PHE A N 1
ATOM 1623 C CA . PHE A 1 208 ? 12.248 19.676 2.230 1.00 85.62 208 PHE A CA 1
ATOM 1624 C C . PHE A 1 208 ? 11.465 18.423 2.665 1.00 85.62 208 PHE A C 1
ATOM 1626 O O . PHE A 1 208 ? 10.897 17.731 1.821 1.00 85.62 208 PHE A O 1
ATOM 1633 N N . GLY A 1 209 ? 11.364 18.151 3.967 1.00 87.88 209 GLY A N 1
ATOM 1634 C CA . GLY A 1 209 ? 10.509 17.097 4.514 1.00 87.88 209 GLY A CA 1
ATOM 1635 C C . GLY A 1 209 ? 9.021 17.318 4.229 1.00 87.88 209 GLY A C 1
ATOM 1636 O O . GLY A 1 209 ? 8.332 16.380 3.830 1.00 87.88 209 GLY A O 1
ATOM 1637 N N . LEU A 1 210 ? 8.535 18.559 4.321 1.00 87.25 210 LEU A N 1
ATOM 1638 C CA . LEU A 1 210 ? 7.170 18.919 3.917 1.00 87.25 210 LEU A CA 1
ATOM 1639 C C . LEU A 1 210 ? 6.948 18.753 2.402 1.00 87.25 210 LEU A C 1
ATOM 1641 O O . LEU A 1 210 ? 5.915 18.219 1.996 1.00 87.25 210 LEU A O 1
ATOM 1645 N N . MET A 1 211 ? 7.931 19.124 1.569 1.00 88.81 211 MET A N 1
ATOM 1646 C CA . MET A 1 211 ? 7.914 18.864 0.118 1.00 88.81 211 MET A CA 1
ATOM 1647 C C . MET A 1 211 ? 7.794 17.365 -0.185 1.00 88.81 211 MET A C 1
ATOM 1649 O O . MET A 1 211 ? 6.991 16.944 -1.023 1.00 88.81 211 MET A O 1
ATOM 1653 N N . LEU A 1 212 ? 8.572 16.553 0.534 1.00 89.50 212 LEU A N 1
ATOM 1654 C CA . LEU A 1 212 ? 8.577 15.102 0.414 1.00 89.50 212 LEU A CA 1
ATOM 1655 C C . LEU A 1 212 ? 7.239 14.500 0.874 1.00 89.50 212 LEU A C 1
ATOM 1657 O O . LEU A 1 212 ? 6.705 13.652 0.161 1.00 89.50 212 LEU A O 1
ATOM 1661 N N . LYS A 1 213 ? 6.648 14.997 1.974 1.00 90.25 213 LYS A N 1
ATOM 1662 C CA . LYS A 1 213 ? 5.303 14.619 2.448 1.00 90.25 213 LYS A CA 1
ATOM 1663 C C . LYS A 1 213 ? 4.232 14.896 1.388 1.00 90.25 213 LYS A C 1
ATOM 1665 O O . LYS A 1 213 ? 3.501 13.980 1.015 1.00 90.25 213 LYS A O 1
ATOM 1670 N N . GLU A 1 214 ? 4.158 16.124 0.864 1.00 88.56 214 GLU A N 1
ATOM 1671 C CA . GLU A 1 214 ? 3.173 16.486 -0.170 1.00 88.56 214 GLU A CA 1
ATOM 1672 C C . GLU A 1 214 ? 3.365 15.636 -1.437 1.00 88.56 214 GLU A C 1
ATOM 1674 O O . GLU A 1 214 ? 2.399 15.136 -2.015 1.00 88.56 214 GLU A O 1
ATOM 1679 N N . THR A 1 215 ? 4.612 15.406 -1.854 1.00 90.50 215 THR A N 1
ATOM 1680 C CA . THR A 1 215 ? 4.902 14.583 -3.038 1.00 90.50 215 THR A CA 1
ATOM 1681 C C . THR A 1 215 ? 4.514 13.118 -2.818 1.00 90.50 215 THR A C 1
ATOM 1683 O O . THR A 1 215 ? 3.909 12.512 -3.699 1.00 90.50 215 THR A O 1
ATOM 1686 N N . MET A 1 216 ? 4.797 12.543 -1.645 1.00 91.56 216 MET A N 1
ATOM 1687 C CA . MET A 1 216 ? 4.436 11.158 -1.316 1.00 91.56 216 MET A CA 1
ATOM 1688 C C . MET A 1 216 ? 2.921 10.942 -1.265 1.00 91.56 216 MET A C 1
ATOM 1690 O O . MET A 1 216 ? 2.451 9.939 -1.801 1.00 91.56 216 MET A O 1
ATOM 1694 N N . LEU A 1 217 ? 2.162 11.894 -0.710 1.00 88.06 217 LEU A N 1
ATOM 1695 C CA . LEU A 1 217 ? 0.694 11.883 -0.750 1.00 88.06 217 LEU A CA 1
ATOM 1696 C C . LEU A 1 217 ? 0.172 11.854 -2.194 1.00 88.06 217 LEU A C 1
ATOM 1698 O O . LEU A 1 217 ? -0.628 10.987 -2.542 1.00 88.06 217 LEU A O 1
ATOM 1702 N N . ASN A 1 218 ? 0.668 12.755 -3.051 1.00 87.88 218 ASN A N 1
ATOM 1703 C CA . ASN A 1 218 ? 0.254 12.842 -4.457 1.00 87.88 218 ASN A CA 1
ATOM 1704 C C . ASN A 1 218 ? 0.641 11.600 -5.283 1.00 87.88 218 ASN A C 1
ATOM 1706 O O . ASN A 1 218 ? -0.086 11.225 -6.201 1.00 87.88 218 ASN A O 1
ATOM 1710 N N . LEU A 1 219 ? 1.755 10.935 -4.957 1.00 89.81 219 LEU A N 1
ATOM 1711 C CA . LEU A 1 219 ? 2.170 9.691 -5.617 1.00 89.81 219 LEU A CA 1
ATOM 1712 C C . LEU A 1 219 ? 1.389 8.453 -5.142 1.00 89.81 219 LEU A C 1
ATOM 1714 O O . LEU A 1 219 ? 1.438 7.412 -5.804 1.00 89.81 219 LEU A O 1
ATOM 1718 N N . GLY A 1 220 ? 0.637 8.550 -4.046 1.00 88.50 220 GLY A N 1
ATOM 1719 C CA . GLY A 1 220 ? -0.303 7.523 -3.605 1.00 88.50 220 GLY A CA 1
ATOM 1720 C C . GLY A 1 220 ? 0.306 6.409 -2.736 1.00 88.50 220 GLY A C 1
ATOM 1721 O O . GLY A 1 220 ? 1.370 6.569 -2.133 1.00 88.50 220 GLY A O 1
ATOM 1722 N N . PRO A 1 221 ? -0.383 5.259 -2.611 1.00 88.50 221 PRO A N 1
ATOM 1723 C CA . PRO A 1 221 ? -0.314 4.422 -1.412 1.00 88.50 221 PRO A CA 1
ATOM 1724 C C . PRO A 1 221 ? 1.055 3.795 -1.131 1.00 88.50 221 PRO A C 1
ATOM 1726 O O . PRO A 1 221 ? 1.456 3.713 0.027 1.00 88.50 221 PRO A O 1
ATOM 1729 N N . THR A 1 222 ? 1.808 3.392 -2.159 1.00 91.62 222 THR A N 1
ATOM 1730 C CA . THR A 1 222 ? 3.163 2.851 -1.960 1.00 91.62 222 THR A CA 1
ATOM 1731 C C . THR A 1 222 ? 4.125 3.926 -1.458 1.00 91.62 222 THR A C 1
ATOM 1733 O O . THR A 1 222 ? 4.912 3.663 -0.555 1.00 91.62 222 THR A O 1
ATOM 1736 N N . PHE A 1 223 ? 4.040 5.150 -1.985 1.00 92.00 223 PHE A N 1
ATOM 1737 C CA . PHE A 1 223 ? 4.891 6.258 -1.547 1.00 92.00 223 PHE A CA 1
ATOM 1738 C C . PHE A 1 223 ? 4.513 6.769 -0.151 1.00 92.00 223 PHE A C 1
ATOM 1740 O O . PHE A 1 223 ? 5.404 7.156 0.601 1.00 92.00 223 PHE A O 1
ATOM 1747 N N . ILE A 1 224 ? 3.237 6.674 0.234 1.00 91.00 224 ILE A N 1
ATOM 1748 C CA . ILE A 1 224 ? 2.774 6.928 1.607 1.00 91.00 224 ILE A CA 1
ATOM 1749 C C . ILE A 1 224 ? 3.414 5.936 2.592 1.00 91.00 224 ILE A C 1
ATOM 1751 O O . ILE A 1 224 ? 4.070 6.360 3.543 1.00 91.00 224 ILE A O 1
ATOM 1755 N N . LYS A 1 225 ? 3.341 4.625 2.318 1.00 91.12 225 LYS A N 1
ATOM 1756 C CA . LYS A 1 225 ? 4.017 3.599 3.137 1.00 91.12 225 LYS A CA 1
ATOM 1757 C C . LYS A 1 225 ? 5.544 3.767 3.179 1.00 91.12 225 LYS A C 1
ATOM 1759 O O . LYS A 1 225 ? 6.152 3.589 4.234 1.00 91.12 225 LYS A O 1
ATOM 1764 N N . VAL A 1 226 ? 6.173 4.155 2.064 1.00 91.94 226 VAL A N 1
ATOM 1765 C CA . VAL A 1 226 ? 7.612 4.489 2.026 1.00 91.94 226 VAL A CA 1
ATOM 1766 C C . VAL A 1 226 ? 7.928 5.677 2.937 1.00 91.94 226 VAL A C 1
ATOM 1768 O O . VAL A 1 226 ? 8.885 5.608 3.703 1.00 91.94 226 VAL A O 1
ATOM 1771 N N . GLY A 1 227 ? 7.121 6.741 2.908 1.00 91.81 227 GLY A N 1
ATOM 1772 C CA . GLY A 1 227 ? 7.296 7.897 3.790 1.00 91.81 227 GLY A CA 1
ATOM 1773 C C . GLY A 1 227 ? 7.151 7.547 5.271 1.00 91.81 227 GLY A C 1
ATOM 1774 O O . GLY A 1 227 ? 7.974 7.970 6.080 1.00 91.81 227 GLY A O 1
ATOM 1775 N N . GLN A 1 228 ? 6.184 6.696 5.618 1.00 90.62 228 GLN A N 1
ATOM 1776 C CA . GLN A 1 228 ? 5.993 6.212 6.988 1.00 90.62 228 GLN A CA 1
ATOM 1777 C C . GLN A 1 228 ? 7.179 5.360 7.468 1.00 90.62 228 GLN A C 1
ATOM 1779 O O . GLN A 1 228 ? 7.701 5.611 8.552 1.00 90.62 228 GLN A O 1
ATOM 1784 N N . SER A 1 229 ? 7.694 4.440 6.644 1.00 91.44 229 SER A N 1
ATOM 1785 C CA . SER A 1 229 ? 8.906 3.672 6.983 1.00 91.44 229 SER A CA 1
ATOM 1786 C C . SER A 1 229 ? 10.177 4.537 7.069 1.00 91.44 229 SER A C 1
ATOM 1788 O O . SER A 1 229 ? 11.110 4.205 7.805 1.00 91.44 229 SER A O 1
ATOM 1790 N N . LEU A 1 230 ? 10.228 5.656 6.340 1.00 90.50 230 LEU A N 1
ATOM 1791 C CA . LEU A 1 230 ? 11.310 6.635 6.448 1.00 90.50 230 LEU A CA 1
ATOM 1792 C C . LEU A 1 230 ? 11.172 7.516 7.701 1.00 90.50 230 LEU A C 1
ATOM 1794 O O . LEU A 1 230 ? 12.187 7.828 8.315 1.00 90.50 230 LEU A O 1
ATOM 1798 N N . SER A 1 231 ? 9.952 7.859 8.133 1.00 91.12 231 SER A N 1
ATOM 1799 C CA . SER A 1 231 ? 9.700 8.666 9.343 1.00 91.12 231 SER A CA 1
ATOM 1800 C C . SER A 1 231 ? 10.156 8.000 10.648 1.00 91.12 231 SER A C 1
ATOM 1802 O O . SER A 1 231 ? 10.474 8.695 11.612 1.00 91.12 231 SER A O 1
ATOM 1804 N N . THR A 1 232 ? 10.283 6.669 10.663 1.00 89.81 232 THR A N 1
ATOM 1805 C CA . THR A 1 232 ? 10.892 5.899 11.764 1.00 89.81 232 THR A CA 1
ATOM 1806 C C . THR A 1 232 ? 12.412 5.729 11.624 1.00 89.81 232 THR A C 1
ATOM 1808 O O . THR A 1 232 ? 13.032 5.067 12.454 1.00 89.81 232 THR A O 1
ATOM 1811 N N . ARG A 1 233 ? 13.033 6.283 10.570 1.00 88.00 233 ARG A N 1
ATOM 1812 C CA . ARG A 1 233 ? 14.456 6.110 10.221 1.00 88.00 233 ARG A CA 1
ATOM 1813 C C . ARG A 1 233 ? 15.184 7.442 9.973 1.00 88.00 233 ARG A C 1
ATOM 1815 O O . ARG A 1 233 ? 15.692 7.687 8.869 1.00 88.00 233 ARG A O 1
ATOM 1822 N N . PRO A 1 234 ? 15.351 8.275 11.021 1.00 86.56 234 PRO A N 1
ATOM 1823 C CA . PRO A 1 234 ? 16.161 9.492 10.943 1.00 86.56 234 PRO A CA 1
ATOM 1824 C C . PRO A 1 234 ? 17.639 9.207 10.615 1.00 86.56 234 PRO A C 1
ATOM 1826 O O . PRO A 1 234 ? 18.350 10.113 10.192 1.00 86.56 234 PRO A O 1
ATOM 1829 N N . ASP A 1 235 ? 18.109 7.960 10.735 1.00 84.94 235 ASP A N 1
ATOM 1830 C CA . ASP A 1 235 ? 19.454 7.544 10.320 1.00 84.94 235 ASP A CA 1
ATOM 1831 C C . ASP A 1 235 ? 19.664 7.581 8.790 1.00 84.94 235 ASP A C 1
ATOM 1833 O O . ASP A 1 235 ? 20.780 7.807 8.316 1.00 84.94 235 ASP A O 1
ATOM 1837 N N . ILE A 1 236 ? 18.596 7.401 8.001 1.00 82.06 236 ILE A N 1
ATOM 1838 C CA . ILE A 1 236 ? 18.658 7.497 6.536 1.00 82.06 236 ILE A CA 1
ATOM 1839 C C . ILE A 1 236 ? 18.560 8.964 6.093 1.00 82.06 236 ILE A C 1
ATOM 1841 O O . ILE A 1 236 ? 19.367 9.399 5.255 1.00 82.06 236 ILE A O 1
ATOM 1845 N N . ILE A 1 237 ? 17.572 9.688 6.637 1.00 83.75 237 ILE A N 1
ATOM 1846 C CA . ILE A 1 237 ? 17.060 10.970 6.112 1.00 83.75 237 ILE A CA 1
ATOM 1847 C C . ILE A 1 237 ? 17.269 12.203 7.009 1.00 83.75 237 ILE A C 1
ATOM 1849 O O . ILE A 1 237 ? 17.027 13.308 6.541 1.00 83.75 237 ILE A O 1
ATOM 1853 N N . GLY A 1 238 ? 17.743 12.061 8.247 1.00 86.50 238 GLY A N 1
ATOM 1854 C CA . GLY A 1 238 ? 17.870 13.169 9.205 1.00 86.50 238 GLY A CA 1
ATOM 1855 C C . GLY A 1 238 ? 16.580 13.459 9.985 1.00 86.50 238 GLY A C 1
ATOM 1856 O O . GLY A 1 238 ? 15.477 13.158 9.526 1.00 86.50 238 GLY A O 1
ATOM 1857 N N . SER A 1 239 ? 16.719 14.040 11.182 1.00 89.25 239 SER A N 1
ATOM 1858 C CA . SER A 1 239 ? 15.622 14.249 12.144 1.00 89.25 239 SER A CA 1
ATOM 1859 C C . SER A 1 239 ? 14.472 15.083 11.584 1.00 89.25 239 SER A C 1
ATOM 1861 O O . SER A 1 239 ? 13.317 14.678 11.699 1.00 89.25 239 SER A O 1
ATOM 1863 N N . GLU A 1 240 ? 14.773 16.204 10.929 1.00 89.44 240 GLU A N 1
ATOM 1864 C CA . GLU A 1 240 ? 13.747 17.167 10.508 1.00 89.44 240 GLU A CA 1
ATOM 1865 C C . GLU A 1 240 ? 12.880 16.634 9.362 1.00 89.44 240 GLU A C 1
ATOM 1867 O O . GLU A 1 240 ? 11.668 16.849 9.348 1.00 89.44 240 GLU A O 1
ATOM 1872 N N . ILE A 1 241 ? 13.475 15.863 8.445 1.00 88.94 241 ILE A N 1
ATOM 1873 C CA . ILE A 1 241 ? 12.734 15.157 7.391 1.00 88.94 241 ILE A CA 1
ATOM 1874 C C . ILE A 1 241 ? 11.922 14.010 8.016 1.00 88.94 241 ILE A C 1
ATOM 1876 O O . ILE A 1 241 ? 10.760 13.827 7.662 1.00 88.94 241 ILE A O 1
ATOM 1880 N N . SER A 1 242 ? 12.489 13.279 8.986 1.00 89.81 242 SER A N 1
ATOM 1881 C CA . SER A 1 242 ? 11.796 12.194 9.704 1.00 89.81 242 SER A CA 1
ATOM 1882 C C . SER A 1 242 ? 10.541 12.698 10.424 1.00 89.81 242 SER A C 1
ATOM 1884 O O . SER A 1 242 ? 9.476 12.098 10.303 1.00 89.81 242 SER A O 1
ATOM 1886 N N . LYS A 1 243 ? 10.656 13.845 11.104 1.00 88.56 243 LYS A N 1
ATOM 1887 C CA . LYS A 1 243 ? 9.569 14.543 11.800 1.00 88.56 243 LYS A CA 1
ATOM 1888 C C . LYS A 1 243 ? 8.498 15.048 10.831 1.00 88.56 243 LYS A C 1
ATOM 1890 O O . LYS A 1 243 ? 7.320 14.786 11.033 1.00 88.56 243 LYS A O 1
ATOM 1895 N N . ALA A 1 244 ? 8.888 15.718 9.746 1.00 89.12 244 ALA A N 1
ATOM 1896 C CA . ALA A 1 244 ? 7.928 16.169 8.738 1.00 89.12 244 ALA A CA 1
ATOM 1897 C C . ALA A 1 244 ? 7.164 14.997 8.087 1.00 89.12 244 ALA A C 1
ATOM 1899 O O . ALA A 1 244 ? 5.990 15.142 7.752 1.00 89.12 244 ALA A O 1
ATOM 1900 N N . LEU A 1 245 ? 7.798 13.826 7.934 1.00 90.31 245 LEU A N 1
ATOM 1901 C CA . LEU A 1 245 ? 7.150 12.613 7.423 1.00 90.31 245 LEU A CA 1
ATOM 1902 C C . LEU A 1 245 ? 6.309 11.855 8.463 1.00 90.31 245 LEU A C 1
ATOM 1904 O O . LEU A 1 245 ? 5.468 11.061 8.053 1.00 90.31 245 LEU A O 1
ATOM 1908 N N . SER A 1 246 ? 6.462 12.079 9.774 1.00 86.81 246 SER A N 1
ATOM 1909 C CA . SER A 1 246 ? 5.595 11.420 10.770 1.00 86.81 246 SER A CA 1
ATOM 1910 C C . SER A 1 246 ? 4.154 11.950 10.752 1.00 86.81 246 SER A C 1
ATOM 1912 O O . SER A 1 246 ? 3.247 11.304 11.261 1.00 86.81 246 SER A O 1
ATOM 1914 N N . GLU A 1 247 ? 3.926 13.102 10.114 1.00 84.06 247 GLU A N 1
ATOM 1915 C CA . GLU A 1 247 ? 2.607 13.706 9.861 1.00 84.06 247 GLU A CA 1
ATOM 1916 C C . GLU A 1 247 ? 1.896 13.108 8.619 1.00 84.06 247 GLU A C 1
ATOM 1918 O O . GLU A 1 247 ? 0.979 13.711 8.056 1.00 84.06 247 GLU A O 1
ATOM 1923 N N . LEU A 1 248 ? 2.364 11.963 8.110 1.00 83.62 248 LEU A N 1
ATOM 1924 C CA . LEU A 1 248 ? 1.886 11.339 6.873 1.00 83.62 248 LEU A CA 1
ATOM 1925 C C . LEU A 1 248 ? 0.758 10.332 7.158 1.00 83.62 248 LEU A C 1
ATOM 1927 O O . LEU A 1 248 ? 0.987 9.134 7.334 1.00 83.62 248 LEU A O 1
ATOM 1931 N N . HIS A 1 249 ? -0.476 10.834 7.209 1.00 72.94 249 HIS A N 1
ATOM 1932 C CA . HIS A 1 249 ? -1.677 10.037 7.478 1.00 72.94 249 HIS A CA 1
ATOM 1933 C C . HIS A 1 249 ? -2.031 9.054 6.341 1.00 72.94 249 HIS A C 1
ATOM 1935 O O . HIS A 1 249 ? -1.792 9.321 5.165 1.00 72.94 249 HIS A O 1
ATOM 1941 N N . GLU A 1 250 ? -2.662 7.925 6.689 1.00 67.81 250 GLU A N 1
ATOM 1942 C CA . GLU A 1 250 ? -3.080 6.880 5.733 1.00 67.81 250 GLU A CA 1
ATOM 1943 C C . GLU A 1 250 ? -4.391 7.166 4.974 1.00 67.81 250 GLU A C 1
ATOM 1945 O O . GLU A 1 250 ? -4.773 6.371 4.114 1.00 67.81 250 GLU A O 1
ATOM 1950 N N . GLN A 1 251 ? -5.099 8.260 5.277 1.00 67.94 251 GLN A N 1
ATOM 1951 C CA . GLN A 1 251 ? -6.390 8.552 4.650 1.00 67.94 251 GLN A CA 1
ATOM 1952 C C . GLN A 1 251 ? -6.218 8.925 3.169 1.00 67.94 251 GLN A C 1
ATOM 1954 O O . GLN A 1 251 ? -5.712 9.990 2.823 1.00 67.94 251 GLN A O 1
ATOM 1959 N N . ILE A 1 252 ? -6.676 8.033 2.290 1.00 80.44 252 ILE A N 1
ATOM 1960 C CA . ILE A 1 252 ? -6.688 8.192 0.829 1.00 80.44 252 ILE A CA 1
ATOM 1961 C C . ILE A 1 252 ? -8.129 7.966 0.356 1.00 80.44 252 ILE A C 1
ATOM 1963 O O . ILE A 1 252 ? -8.735 6.993 0.814 1.00 80.44 252 ILE A O 1
ATOM 1967 N N . PRO A 1 253 ? -8.669 8.759 -0.594 1.00 87.06 253 PRO A N 1
ATOM 1968 C CA . PRO A 1 253 ? -10.023 8.576 -1.114 1.00 87.06 253 PRO A CA 1
ATOM 1969 C C . PRO A 1 253 ? -10.390 7.111 -1.427 1.00 87.06 253 PRO A C 1
ATOM 1971 O O . PRO A 1 253 ? -9.543 6.347 -1.921 1.00 87.06 253 PRO A O 1
ATOM 1974 N N . PRO A 1 254 ? -11.635 6.692 -1.140 1.00 91.75 254 PRO A N 1
ATOM 1975 C CA . PRO A 1 254 ? -12.086 5.336 -1.418 1.00 91.75 254 PRO A CA 1
ATOM 1976 C C . PRO A 1 254 ? -12.116 5.054 -2.925 1.00 91.75 254 PRO A C 1
ATOM 1978 O O . PRO A 1 254 ? -12.300 5.950 -3.749 1.00 91.75 254 PRO A O 1
ATOM 1981 N N . PHE A 1 255 ? -11.938 3.787 -3.289 1.00 93.62 255 PHE A N 1
ATOM 1982 C CA . PHE A 1 255 ? -12.133 3.299 -4.652 1.00 93.62 255 PHE A CA 1
ATOM 1983 C C . PHE A 1 255 ? -13.579 2.796 -4.852 1.00 93.62 255 PHE A C 1
ATOM 1985 O O . PHE A 1 255 ? -14.258 2.488 -3.867 1.00 93.62 255 PHE A O 1
ATOM 1992 N N . PRO A 1 256 ? -14.081 2.710 -6.103 1.00 96.06 256 PRO A N 1
ATOM 1993 C CA . PRO A 1 256 ? -15.480 2.377 -6.376 1.00 96.06 256 PRO A CA 1
ATOM 1994 C C . PRO A 1 256 ? -15.956 1.079 -5.712 1.00 96.06 256 PRO A C 1
ATOM 1996 O O . PRO A 1 256 ? -15.329 0.029 -5.866 1.00 96.06 256 PRO A O 1
ATOM 1999 N N . ARG A 1 257 ? -17.114 1.143 -5.036 1.00 95.56 257 ARG A N 1
ATOM 2000 C CA . ARG A 1 257 ? -17.737 0.005 -4.334 1.00 95.56 257 ARG A CA 1
ATOM 2001 C C . ARG A 1 257 ? -17.899 -1.225 -5.229 1.00 95.56 257 ARG A C 1
ATOM 2003 O O . ARG A 1 257 ? -17.679 -2.337 -4.770 1.00 95.56 257 ARG A O 1
ATOM 2010 N N . THR A 1 258 ? -18.227 -1.032 -6.506 1.00 96.56 258 THR A N 1
ATOM 2011 C CA . THR A 1 258 ? -18.358 -2.111 -7.498 1.00 96.56 258 THR A CA 1
ATOM 2012 C C . THR A 1 258 ? -17.098 -2.970 -7.603 1.00 96.56 258 THR A C 1
ATOM 2014 O O . THR A 1 258 ? -17.200 -4.192 -7.576 1.00 96.56 258 THR A O 1
ATOM 2017 N N . LEU A 1 259 ? -15.912 -2.351 -7.624 1.00 96.94 259 LEU A N 1
ATOM 2018 C CA . LEU A 1 259 ? -14.633 -3.065 -7.634 1.00 96.94 259 LEU A CA 1
ATOM 2019 C C . LEU A 1 259 ? -14.368 -3.764 -6.292 1.00 96.94 259 LEU A C 1
ATOM 2021 O O . LEU A 1 259 ? -13.806 -4.852 -6.272 1.00 96.94 259 LEU A O 1
ATOM 2025 N N . ALA A 1 260 ? -14.782 -3.169 -5.167 1.00 97.00 260 ALA A N 1
ATOM 2026 C CA . ALA A 1 260 ? -14.630 -3.795 -3.852 1.00 97.00 260 ALA A CA 1
ATOM 2027 C C . ALA A 1 260 ? -15.508 -5.051 -3.707 1.00 97.00 260 ALA A C 1
ATOM 2029 O O . ALA A 1 260 ? -15.033 -6.069 -3.210 1.00 97.00 260 ALA A O 1
ATOM 2030 N N . MET A 1 261 ? -16.754 -5.004 -4.190 1.00 97.62 261 MET A N 1
ATOM 2031 C CA . MET A 1 261 ? -17.644 -6.169 -4.213 1.00 97.62 261 MET A CA 1
ATOM 2032 C C . MET A 1 261 ? -17.112 -7.254 -5.159 1.00 97.62 261 MET A C 1
ATOM 2034 O O . MET A 1 261 ? -17.031 -8.406 -4.753 1.00 97.62 261 MET A O 1
ATOM 2038 N N . GLN A 1 262 ? -16.634 -6.891 -6.356 1.00 97.56 262 GLN A N 1
ATOM 2039 C CA . GLN A 1 262 ? -15.996 -7.842 -7.280 1.00 97.56 262 GLN A CA 1
ATOM 2040 C C . GLN A 1 262 ? -14.778 -8.543 -6.656 1.00 97.56 262 GLN A C 1
ATOM 2042 O O . GLN A 1 262 ? -14.651 -9.756 -6.777 1.00 97.56 262 GLN A O 1
ATOM 2047 N N . ILE A 1 263 ? -13.921 -7.822 -5.922 1.00 97.38 263 ILE A N 1
ATOM 2048 C CA . ILE A 1 263 ? -12.782 -8.428 -5.208 1.00 97.38 263 ILE A CA 1
ATOM 2049 C C . ILE A 1 263 ? -13.257 -9.419 -4.131 1.00 97.38 263 ILE A C 1
ATOM 2051 O O . ILE A 1 263 ? -12.632 -10.462 -3.960 1.00 97.38 263 ILE A O 1
ATOM 2055 N N . ILE A 1 264 ? -14.363 -9.143 -3.429 1.00 97.81 264 ILE A N 1
ATOM 2056 C CA . ILE A 1 264 ? -14.967 -10.105 -2.491 1.00 97.81 264 ILE A CA 1
ATOM 2057 C C . ILE A 1 264 ? -15.448 -11.353 -3.254 1.00 97.81 264 ILE A C 1
ATOM 2059 O O . ILE A 1 264 ? -15.089 -12.470 -2.883 1.00 97.81 264 ILE A O 1
ATOM 2063 N N . GLU A 1 265 ? -16.203 -11.186 -4.340 1.00 97.75 265 GLU A N 1
ATOM 2064 C CA . GLU A 1 265 ? -16.761 -12.307 -5.114 1.00 97.75 265 GLU A CA 1
ATOM 2065 C C . GLU A 1 265 ? -15.676 -13.181 -5.763 1.00 97.75 265 GLU A C 1
ATOM 2067 O O . GLU A 1 265 ? -15.793 -14.406 -5.759 1.00 97.75 265 GLU A O 1
ATOM 2072 N N . GLU A 1 266 ? -14.580 -12.581 -6.235 1.00 97.12 266 GLU A N 1
ATOM 2073 C CA . GLU A 1 266 ? -13.402 -13.296 -6.741 1.00 97.12 266 GLU A CA 1
ATOM 2074 C C . GLU A 1 266 ? -12.687 -14.121 -5.653 1.00 97.12 266 GLU A C 1
ATOM 2076 O O . GLU A 1 266 ? -12.276 -15.251 -5.911 1.00 97.12 266 GLU A O 1
ATOM 2081 N N . GLU A 1 267 ? -12.525 -13.584 -4.438 1.00 96.81 267 GLU A N 1
ATOM 2082 C CA . GLU A 1 267 ? -11.797 -14.254 -3.345 1.00 96.81 267 GLU A CA 1
ATOM 2083 C C . GLU A 1 267 ? -12.606 -15.380 -2.669 1.00 96.81 267 GLU A C 1
ATOM 2085 O O . GLU A 1 267 ? -12.024 -16.307 -2.093 1.00 96.81 267 GLU A O 1
ATOM 2090 N N . PHE A 1 268 ? -13.941 -15.317 -2.730 1.00 96.69 268 PHE A N 1
ATOM 2091 C CA . PHE A 1 268 ? -14.845 -16.347 -2.198 1.00 96.69 268 PHE A CA 1
ATOM 2092 C C . PHE A 1 268 ? -15.481 -17.244 -3.275 1.00 96.69 268 PHE A C 1
ATOM 2094 O O . PHE A 1 268 ? -16.144 -18.224 -2.931 1.00 96.69 268 PHE A O 1
ATOM 2101 N N . GLY A 1 269 ? -15.295 -16.935 -4.563 1.00 96.81 269 GLY A N 1
ATOM 2102 C CA . GLY A 1 269 ? -15.880 -17.671 -5.692 1.00 96.81 269 GLY A CA 1
ATOM 2103 C C . GLY A 1 269 ? -17.415 -17.686 -5.712 1.00 96.81 269 GLY A C 1
ATOM 2104 O O . GLY A 1 269 ? -18.004 -18.565 -6.337 1.00 96.81 269 GLY A O 1
ATOM 2105 N N . SER A 1 270 ? -18.054 -16.770 -4.978 1.00 95.62 270 SER A N 1
ATOM 2106 C CA . SER A 1 270 ? -19.485 -16.786 -4.643 1.00 95.62 270 SER A CA 1
ATOM 2107 C C . SER A 1 270 ? -20.016 -15.348 -4.498 1.00 95.62 270 SER A C 1
ATOM 2109 O O . SER A 1 270 ? -19.243 -14.488 -4.072 1.00 95.62 270 SER A O 1
ATOM 2111 N N . PRO A 1 271 ? -21.302 -15.057 -4.792 1.00 97.00 271 PRO A N 1
ATOM 2112 C CA . PRO A 1 271 ? -21.861 -13.704 -4.680 1.00 97.00 271 PRO A CA 1
ATOM 2113 C C . PRO A 1 271 ? -21.754 -13.128 -3.263 1.00 97.00 271 PRO A C 1
ATOM 2115 O O . PRO A 1 271 ? -21.911 -13.877 -2.293 1.00 97.00 271 PRO A O 1
ATOM 2118 N N . VAL A 1 272 ? -21.571 -11.809 -3.112 1.00 96.31 272 VAL A N 1
ATOM 2119 C CA . VAL A 1 272 ? -21.337 -11.168 -1.793 1.00 96.31 272 VAL A CA 1
ATOM 2120 C C . VAL A 1 272 ? -22.388 -11.564 -0.745 1.00 96.31 272 VAL A C 1
ATOM 2122 O O . VAL A 1 272 ? -22.051 -11.855 0.404 1.00 96.31 272 VAL A O 1
ATOM 2125 N N . GLN A 1 273 ? -23.656 -11.638 -1.154 1.00 95.31 273 GLN A N 1
ATOM 2126 C CA . GLN A 1 273 ? -24.811 -11.922 -0.292 1.00 95.31 273 GLN A CA 1
ATOM 2127 C C . GLN A 1 273 ? -24.850 -13.376 0.216 1.00 95.31 273 GLN A C 1
ATOM 2129 O O . GLN A 1 273 ? -25.608 -13.690 1.129 1.00 95.31 273 GLN A O 1
ATOM 2134 N N . SER A 1 274 ? -24.035 -14.267 -0.362 1.00 95.88 274 SER A N 1
ATOM 2135 C CA . SER A 1 274 ? -23.836 -15.644 0.119 1.00 95.88 274 SER A CA 1
ATOM 2136 C C . SER A 1 274 ? -22.713 -15.771 1.157 1.00 95.88 274 SER A C 1
ATOM 2138 O O . SER A 1 274 ? -22.556 -16.830 1.759 1.00 95.88 274 SER A O 1
ATOM 2140 N N . VAL A 1 275 ? -21.947 -14.697 1.384 1.00 96.12 275 VAL A N 1
ATOM 2141 C CA . VAL A 1 275 ? -20.821 -14.640 2.333 1.00 96.12 275 VAL A CA 1
ATOM 2142 C C . VAL A 1 275 ? -21.154 -13.735 3.525 1.00 96.12 275 VAL A C 1
ATOM 2144 O O . VAL A 1 275 ? -20.841 -14.063 4.670 1.00 96.12 275 VAL A O 1
ATOM 2147 N N . PHE A 1 276 ? -21.832 -12.613 3.267 1.00 97.69 276 PHE A N 1
ATOM 2148 C CA . PHE A 1 276 ? -22.221 -11.617 4.264 1.00 97.69 276 PHE A CA 1
ATOM 2149 C C . PHE A 1 276 ? -23.713 -11.291 4.145 1.00 97.69 276 PHE A C 1
ATOM 2151 O O . PHE A 1 276 ? -24.214 -11.047 3.049 1.00 97.69 276 PHE A O 1
ATOM 2158 N N . SER A 1 277 ? -24.423 -11.235 5.276 1.00 97.44 277 SER A N 1
ATOM 2159 C CA . SER A 1 277 ? -25.854 -10.882 5.312 1.00 97.44 277 SER A CA 1
ATOM 2160 C C . SER A 1 277 ? -26.102 -9.382 5.112 1.00 97.44 277 SER A C 1
ATOM 2162 O O . SER A 1 277 ? -27.192 -8.972 4.718 1.00 97.44 277 SER A O 1
ATOM 2164 N N . TYR A 1 278 ? -25.084 -8.561 5.373 1.00 97.69 278 TYR A N 1
ATOM 2165 C CA . TYR A 1 278 ? -25.085 -7.116 5.177 1.00 97.69 278 TYR A CA 1
ATOM 2166 C C . TYR A 1 278 ? -23.653 -6.623 4.941 1.00 97.69 278 TYR A C 1
ATOM 2168 O O . TYR A 1 278 ? -22.728 -7.092 5.603 1.00 97.69 278 TYR A O 1
ATOM 2176 N N . ILE A 1 279 ? -23.483 -5.637 4.058 1.00 97.88 279 ILE A N 1
ATOM 2177 C CA . ILE A 1 279 ? -22.289 -4.785 3.946 1.00 97.88 279 ILE A CA 1
ATOM 2178 C C . ILE A 1 279 ? -22.775 -3.355 3.689 1.00 97.88 279 ILE A C 1
ATOM 2180 O O . ILE A 1 279 ? -23.703 -3.159 2.902 1.00 97.88 279 ILE A O 1
ATOM 2184 N N . SER A 1 280 ? -22.156 -2.359 4.325 1.00 96.81 280 SER A N 1
ATOM 2185 C CA . SER A 1 280 ? -22.472 -0.946 4.108 1.00 96.81 280 SER A CA 1
ATOM 2186 C C . SER A 1 280 ? -22.332 -0.518 2.638 1.00 96.81 280 SER A C 1
ATOM 2188 O O . SER A 1 280 ? -21.586 -1.112 1.850 1.00 96.81 280 SER A O 1
ATOM 2190 N N . GLU A 1 281 ? -23.087 0.510 2.245 1.00 95.06 281 GLU A N 1
ATOM 2191 C CA . GLU A 1 281 ? -22.954 1.136 0.924 1.00 95.06 281 GLU A CA 1
ATOM 2192 C C . GLU A 1 281 ? -21.593 1.833 0.811 1.00 95.06 281 GLU A C 1
ATOM 2194 O O . GLU A 1 281 ? -20.758 1.450 -0.013 1.00 95.06 281 GLU A O 1
ATOM 2199 N N . ASP A 1 282 ? -21.324 2.765 1.723 1.00 95.00 282 ASP A N 1
ATOM 2200 C CA . ASP A 1 282 ? -20.038 3.448 1.838 1.00 95.00 282 ASP A CA 1
ATOM 2201 C C . ASP A 1 282 ? -19.040 2.676 2.727 1.00 95.00 282 ASP A C 1
ATOM 2203 O O . ASP A 1 282 ? -19.443 1.991 3.680 1.00 95.00 282 ASP A O 1
ATOM 2207 N N . PRO A 1 283 ? -17.724 2.771 2.454 1.00 95.25 283 PRO A N 1
ATOM 2208 C CA . PRO A 1 283 ? -16.693 2.307 3.374 1.00 95.25 283 PRO A CA 1
ATOM 2209 C C . PRO A 1 283 ? -16.592 3.253 4.581 1.00 95.25 283 PRO A C 1
ATOM 2211 O O . PRO A 1 283 ? -16.619 4.472 4.432 1.00 95.25 283 PRO A O 1
ATOM 2214 N N . VAL A 1 284 ? -16.421 2.694 5.779 1.00 91.25 284 VAL A N 1
ATOM 2215 C CA . VAL A 1 284 ? -16.303 3.460 7.034 1.00 91.25 284 VAL A CA 1
ATOM 2216 C C . VAL A 1 284 ? -14.902 4.062 7.199 1.00 91.25 284 VAL A C 1
ATOM 2218 O O . VAL A 1 284 ? -14.744 5.101 7.831 1.00 91.25 284 VAL A O 1
ATOM 2221 N N . ALA A 1 285 ? -13.883 3.437 6.605 1.00 86.12 285 ALA A N 1
ATOM 2222 C CA . ALA A 1 285 ? -12.529 3.981 6.536 1.00 86.12 285 ALA A CA 1
ATOM 2223 C C . ALA A 1 285 ? -11.859 3.608 5.207 1.00 86.12 285 ALA A C 1
ATOM 2225 O O . ALA A 1 285 ? -12.046 2.501 4.700 1.00 86.12 285 ALA A O 1
ATOM 2226 N N . ALA A 1 286 ? -11.028 4.498 4.667 1.00 84.62 286 ALA A N 1
ATOM 2227 C CA . ALA A 1 286 ? -10.188 4.227 3.503 1.00 84.62 286 ALA A CA 1
ATOM 2228 C C . ALA A 1 286 ? -8.720 4.499 3.859 1.00 84.62 286 ALA A C 1
ATOM 2230 O O . ALA A 1 286 ? -8.361 5.606 4.254 1.00 84.62 286 ALA A O 1
ATOM 2231 N N . ALA A 1 287 ? -7.891 3.463 3.744 1.00 78.25 287 ALA A N 1
ATOM 2232 C CA . ALA A 1 287 ? -6.489 3.450 4.148 1.00 78.25 287 ALA A CA 1
ATOM 2233 C C . ALA A 1 287 ? -5.563 3.372 2.920 1.00 78.25 287 ALA A C 1
ATOM 2235 O O . ALA A 1 287 ? -6.021 3.392 1.767 1.00 78.25 287 ALA A O 1
ATOM 2236 N N . SER A 1 288 ? -4.257 3.218 3.156 1.00 78.12 288 SER A N 1
ATOM 2237 C CA . SER A 1 288 ? -3.255 3.065 2.097 1.00 78.12 288 SER A CA 1
ATOM 2238 C C . SER A 1 288 ? -3.583 1.905 1.142 1.00 78.12 288 SER A C 1
ATOM 2240 O O . SER A 1 288 ? -3.865 2.112 -0.039 1.00 78.12 288 SER A O 1
ATOM 2242 N N . PHE A 1 289 ? -3.592 0.674 1.651 1.00 89.75 289 PHE A N 1
ATOM 2243 C CA . PHE A 1 289 ? -3.663 -0.553 0.850 1.00 89.75 289 PHE A CA 1
ATOM 2244 C C . PHE A 1 289 ? -5.075 -1.131 0.675 1.00 89.75 289 PHE A C 1
ATOM 2246 O O . PHE A 1 289 ? -5.257 -2.070 -0.098 1.00 89.75 289 PHE A O 1
ATOM 2253 N N . GLY A 1 290 ? -6.094 -0.563 1.320 1.00 92.62 290 GLY A N 1
ATOM 2254 C CA . GLY A 1 290 ? -7.473 -1.046 1.222 1.00 92.62 290 GLY A CA 1
ATOM 2255 C C . GLY A 1 290 ? -8.495 -0.087 1.824 1.00 92.62 290 GLY A C 1
ATOM 2256 O O . GLY A 1 290 ? -8.140 0.992 2.297 1.00 92.62 290 GLY A O 1
ATOM 2257 N N . GLN A 1 291 ? -9.764 -0.488 1.822 1.00 94.75 291 GLN A N 1
ATOM 2258 C CA . GLN A 1 291 ? -10.844 0.221 2.515 1.00 94.75 291 GLN A CA 1
ATOM 2259 C C . GLN A 1 291 ? -11.721 -0.749 3.306 1.00 94.75 291 GLN A C 1
ATOM 2261 O O . GLN A 1 291 ? -11.849 -1.918 2.943 1.00 94.75 291 GLN A O 1
ATOM 2266 N N . VAL A 1 292 ? -12.273 -0.268 4.415 1.00 95.81 292 VAL A N 1
ATOM 2267 C CA . VAL A 1 292 ? -12.983 -1.062 5.417 1.00 95.81 292 VAL A CA 1
ATOM 2268 C C . VAL A 1 292 ? -14.470 -0.756 5.347 1.00 95.81 292 VAL A C 1
ATOM 2270 O O . VAL A 1 292 ? -14.886 0.383 5.553 1.00 95.81 292 VAL A O 1
ATOM 2273 N N . TYR A 1 293 ? -15.274 -1.782 5.103 1.00 97.44 293 TYR A N 1
ATOM 2274 C CA . TYR A 1 293 ? -16.727 -1.732 5.235 1.00 97.44 293 TYR A CA 1
ATOM 2275 C C . TYR A 1 293 ? -17.155 -2.271 6.601 1.00 97.44 293 TYR A C 1
ATOM 2277 O O . TYR A 1 293 ? -16.488 -3.142 7.165 1.00 97.44 293 TYR A O 1
ATOM 2285 N N . ARG A 1 294 ? -18.303 -1.810 7.107 1.00 97.44 294 ARG A N 1
ATOM 2286 C CA . ARG A 1 294 ? -19.011 -2.516 8.182 1.00 97.44 294 ARG A CA 1
ATOM 2287 C C . ARG A 1 294 ? -19.963 -3.515 7.543 1.00 97.44 294 ARG A C 1
ATOM 2289 O O . ARG A 1 294 ? -20.742 -3.142 6.668 1.00 97.44 294 ARG A O 1
ATOM 2296 N N . GLY A 1 295 ? -19.933 -4.759 7.996 1.00 97.31 295 GLY A N 1
ATOM 2297 C CA . GLY A 1 295 ? -20.842 -5.801 7.536 1.00 97.31 295 GLY A CA 1
ATOM 2298 C C . GLY A 1 295 ? -21.352 -6.686 8.665 1.00 97.31 295 GLY A C 1
ATOM 2299 O O . GLY A 1 295 ? -21.082 -6.434 9.840 1.00 97.31 295 GLY A O 1
ATOM 2300 N N . LYS A 1 296 ? -22.094 -7.728 8.293 1.00 98.00 296 LYS A N 1
ATOM 2301 C CA . LYS A 1 296 ? -22.530 -8.804 9.188 1.00 98.00 296 LYS A CA 1
ATOM 2302 C C . LYS A 1 296 ? -22.322 -10.172 8.542 1.00 98.00 296 LYS A C 1
ATOM 2304 O O . LYS A 1 296 ? -22.549 -10.328 7.341 1.00 98.00 296 LYS A O 1
ATOM 2309 N N . THR A 1 297 ? -21.932 -11.170 9.333 1.00 97.19 297 THR A N 1
ATOM 2310 C CA . THR A 1 297 ? -21.902 -12.576 8.883 1.00 97.19 297 THR A CA 1
ATOM 2311 C C . THR A 1 297 ? -23.320 -13.108 8.652 1.00 97.19 297 THR A C 1
ATOM 2313 O O . THR A 1 297 ? -24.302 -12.466 9.037 1.00 97.19 297 THR A O 1
ATOM 2316 N N . LEU A 1 298 ? -23.457 -14.288 8.040 1.00 96.31 298 LEU A N 1
ATOM 2317 C CA . LEU A 1 298 ? -24.757 -14.967 7.939 1.00 96.31 298 LEU A CA 1
ATOM 2318 C C . LEU A 1 298 ? -25.365 -15.254 9.327 1.00 96.31 298 LEU A C 1
ATOM 2320 O O . LEU A 1 298 ? -26.570 -15.116 9.507 1.00 96.31 298 LEU A O 1
ATOM 2324 N N . ASP A 1 299 ? -24.522 -15.533 10.325 1.00 94.56 299 ASP A N 1
ATOM 2325 C CA . ASP A 1 299 ? -24.898 -15.738 11.736 1.00 94.56 299 ASP A CA 1
ATOM 2326 C C . ASP A 1 299 ? -25.203 -14.427 12.498 1.00 94.56 299 ASP A C 1
ATOM 2328 O O . ASP A 1 299 ? -25.451 -14.442 13.703 1.00 94.56 299 ASP A O 1
ATOM 2332 N N . GLY A 1 300 ? -25.161 -13.274 11.819 1.00 94.50 300 GLY A N 1
ATOM 2333 C CA . GLY A 1 300 ? -25.559 -11.968 12.355 1.00 94.50 300 GLY A CA 1
ATOM 2334 C C . GLY A 1 300 ? -24.483 -11.180 13.115 1.00 94.50 300 GLY A C 1
ATOM 2335 O O . GLY A 1 300 ? -24.774 -10.064 13.561 1.00 94.50 300 GLY A O 1
ATOM 2336 N N . LEU A 1 301 ? -23.256 -11.703 13.238 1.00 96.00 301 LEU A N 1
ATOM 2337 C CA . LEU A 1 301 ? -22.136 -11.033 13.917 1.00 96.00 301 LEU A CA 1
ATOM 2338 C C . LEU A 1 301 ? -21.691 -9.784 13.141 1.00 96.00 301 LEU A C 1
ATOM 2340 O O . LEU A 1 301 ? -21.368 -9.896 11.961 1.00 96.00 301 LEU A O 1
ATOM 2344 N N . ASP A 1 302 ? -21.626 -8.617 13.792 1.00 97.75 302 ASP A N 1
ATOM 2345 C CA . ASP A 1 302 ? -21.040 -7.403 13.203 1.00 97.75 302 ASP A CA 1
ATOM 2346 C C . ASP A 1 302 ? -19.526 -7.563 12.982 1.00 97.75 302 ASP A C 1
ATOM 2348 O O . ASP A 1 302 ? -18.780 -7.956 13.883 1.00 97.75 302 ASP A O 1
ATOM 2352 N N . VAL A 1 303 ? -19.070 -7.214 11.778 1.00 98.00 303 VAL A N 1
ATOM 2353 C CA . VAL A 1 303 ? -17.679 -7.370 11.333 1.00 98.00 303 VAL A CA 1
ATOM 2354 C C . VAL A 1 303 ? -17.159 -6.139 10.592 1.00 98.00 303 VAL A C 1
ATOM 2356 O O . VAL A 1 303 ? -17.907 -5.430 9.915 1.00 98.00 303 VAL A O 1
ATOM 2359 N N . ALA A 1 304 ? -15.852 -5.909 10.689 1.00 97.62 304 ALA A N 1
ATOM 2360 C CA . ALA A 1 304 ? -15.102 -5.026 9.806 1.00 97.62 304 ALA A CA 1
ATOM 2361 C C . ALA A 1 304 ? -14.506 -5.850 8.652 1.00 97.62 304 ALA A C 1
ATOM 2363 O O . ALA A 1 304 ? -13.812 -6.842 8.885 1.00 97.62 304 ALA A O 1
ATOM 2364 N N . ILE A 1 305 ? -14.785 -5.439 7.412 1.00 97.81 305 ILE A N 1
ATOM 2365 C CA . ILE A 1 305 ? -14.387 -6.129 6.176 1.00 97.81 305 ILE A CA 1
ATOM 2366 C C . ILE A 1 305 ? -13.425 -5.216 5.410 1.00 97.81 305 ILE A C 1
ATOM 2368 O O . ILE A 1 305 ? -13.847 -4.268 4.744 1.00 97.81 305 ILE A O 1
ATOM 2372 N N . LYS A 1 306 ? -12.122 -5.479 5.526 1.00 96.81 306 LYS A N 1
ATOM 2373 C CA . LYS A 1 306 ? -11.043 -4.737 4.858 1.00 96.81 306 LYS A CA 1
ATOM 2374 C C . LYS A 1 306 ? -10.777 -5.356 3.484 1.00 96.81 306 LYS A C 1
ATOM 2376 O O . LYS A 1 306 ? -10.316 -6.493 3.399 1.00 96.81 306 LYS A O 1
ATOM 2381 N N . VAL A 1 307 ? -11.043 -4.603 2.419 1.00 97.31 307 VAL A N 1
ATOM 2382 C CA . VAL A 1 307 ? -10.864 -5.019 1.018 1.00 97.31 307 VAL A CA 1
ATOM 2383 C C . VAL A 1 307 ? -9.665 -4.295 0.407 1.00 97.31 307 VAL A C 1
ATOM 2385 O O . VAL A 1 307 ? -9.582 -3.065 0.470 1.00 97.31 307 VAL A O 1
ATOM 2388 N N . GLN A 1 308 ? -8.736 -5.044 -0.186 1.00 96.00 308 GLN A N 1
ATOM 2389 C CA . GLN A 1 308 ? -7.527 -4.511 -0.822 1.00 96.00 308 GLN A CA 1
ATOM 2390 C C . GLN A 1 308 ? -7.857 -3.645 -2.053 1.00 96.00 308 GLN A C 1
ATOM 2392 O O . GLN A 1 308 ? -8.813 -3.920 -2.778 1.00 96.00 308 GLN A O 1
ATOM 2397 N N . ARG A 1 309 ? -7.048 -2.613 -2.333 1.00 93.88 309 ARG A N 1
ATOM 2398 C CA . ARG A 1 309 ? -7.192 -1.804 -3.560 1.00 93.88 309 ARG A CA 1
ATOM 2399 C C . ARG A 1 309 ? -6.912 -2.648 -4.826 1.00 93.88 309 ARG A C 1
ATOM 2401 O O . ARG A 1 309 ? -5.974 -3.448 -4.829 1.00 93.88 309 ARG A O 1
ATOM 2408 N N . PRO A 1 310 ? -7.664 -2.461 -5.929 1.00 92.38 310 PRO A N 1
ATOM 2409 C CA . PRO A 1 310 ? -7.454 -3.202 -7.175 1.00 92.38 310 PRO A CA 1
ATOM 2410 C C . PRO A 1 310 ? -6.067 -2.935 -7.780 1.00 92.38 310 PRO A C 1
ATOM 2412 O O . PRO A 1 310 ? -5.573 -1.809 -7.749 1.00 92.38 310 PRO A O 1
ATOM 2415 N N . ASN A 1 311 ? -5.450 -3.969 -8.365 1.00 89.25 311 ASN A N 1
ATOM 2416 C CA . ASN A 1 311 ? -4.120 -3.930 -9.003 1.00 89.25 311 ASN A CA 1
ATOM 2417 C C . ASN A 1 311 ? -2.961 -3.429 -8.109 1.00 89.25 311 ASN A C 1
ATOM 2419 O O . ASN A 1 311 ? -1.887 -3.077 -8.609 1.00 89.25 311 ASN A O 1
ATOM 2423 N N . LEU A 1 312 ? -3.145 -3.414 -6.783 1.00 90.56 312 LEU A N 1
ATOM 2424 C CA . LEU A 1 312 ? -2.159 -2.881 -5.841 1.00 90.56 312 LEU A CA 1
ATOM 2425 C C . LEU A 1 312 ? -0.808 -3.609 -5.921 1.00 90.56 312 LEU A C 1
ATOM 2427 O O . LEU A 1 312 ? 0.233 -2.969 -5.804 1.00 90.56 312 LEU A O 1
ATOM 2431 N N . ARG A 1 313 ? -0.806 -4.917 -6.213 1.00 90.88 313 ARG A N 1
ATOM 2432 C CA . ARG A 1 313 ? 0.416 -5.714 -6.405 1.00 90.88 313 ARG A CA 1
ATOM 2433 C C . ARG A 1 313 ? 1.316 -5.163 -7.510 1.00 90.88 313 ARG A C 1
ATOM 2435 O O . ARG A 1 313 ? 2.517 -5.003 -7.306 1.00 90.88 313 ARG A O 1
ATOM 2442 N N . GLN A 1 314 ? 0.745 -4.852 -8.671 1.00 90.19 314 GLN A N 1
ATOM 2443 C CA . GLN A 1 314 ? 1.475 -4.292 -9.805 1.00 90.19 314 GLN A CA 1
ATOM 2444 C C . GLN A 1 314 ? 2.004 -2.888 -9.481 1.00 90.19 314 GLN A C 1
ATOM 2446 O O . GLN A 1 314 ? 3.128 -2.565 -9.862 1.00 90.19 314 GLN A O 1
ATOM 2451 N N . VAL A 1 315 ? 1.221 -2.079 -8.753 1.00 91.44 315 VAL A N 1
ATOM 2452 C CA . VAL A 1 315 ? 1.615 -0.730 -8.313 1.00 91.44 315 VAL A CA 1
ATOM 2453 C C . VAL A 1 315 ? 2.778 -0.794 -7.323 1.00 91.44 315 VAL A C 1
ATOM 2455 O O . VAL A 1 315 ? 3.827 -0.221 -7.603 1.00 91.44 315 VAL A O 1
ATOM 2458 N N . VAL A 1 316 ? 2.640 -1.545 -6.223 1.00 93.50 316 VAL A N 1
ATOM 2459 C CA . VAL A 1 316 ? 3.672 -1.674 -5.182 1.00 93.50 316 VAL A CA 1
ATOM 2460 C C . VAL A 1 316 ? 4.973 -2.207 -5.770 1.00 93.50 316 VAL A C 1
ATOM 2462 O O . VAL A 1 316 ? 6.004 -1.558 -5.642 1.00 93.50 316 VAL A O 1
ATOM 2465 N N . VAL A 1 317 ? 4.951 -3.340 -6.478 1.00 94.19 317 VAL A N 1
ATOM 2466 C CA . VAL A 1 317 ? 6.191 -3.971 -6.964 1.00 94.19 317 VAL A CA 1
ATOM 2467 C C . VAL A 1 317 ? 6.920 -3.089 -7.997 1.00 94.19 317 VAL A C 1
ATOM 2469 O O . VAL A 1 317 ? 8.152 -3.042 -8.002 1.00 94.19 317 VAL A O 1
ATOM 2472 N N . ARG A 1 318 ? 6.188 -2.324 -8.822 1.00 94.44 318 ARG A N 1
ATOM 2473 C CA . ARG A 1 318 ? 6.757 -1.317 -9.741 1.00 94.44 318 ARG A CA 1
ATOM 2474 C C . ARG A 1 318 ? 7.349 -0.122 -8.998 1.00 94.44 318 ARG A C 1
ATOM 2476 O O . ARG A 1 318 ? 8.448 0.321 -9.327 1.00 94.44 318 ARG A O 1
ATOM 2483 N N . ASP A 1 319 ? 6.633 0.408 -8.018 1.00 94.81 319 ASP A N 1
ATOM 2484 C CA . ASP A 1 319 ? 7.035 1.618 -7.306 1.00 94.81 319 ASP A CA 1
ATOM 2485 C C . ASP A 1 319 ? 8.211 1.337 -6.343 1.00 94.81 319 ASP A C 1
ATOM 2487 O O . ASP A 1 319 ? 9.103 2.173 -6.202 1.00 94.81 319 ASP A O 1
ATOM 2491 N N . ILE A 1 320 ? 8.315 0.114 -5.805 1.00 94.50 320 ILE A N 1
ATOM 2492 C CA . ILE A 1 320 ? 9.517 -0.396 -5.121 1.00 94.50 320 ILE A CA 1
ATOM 2493 C C . ILE A 1 320 ? 10.706 -0.518 -6.078 1.00 94.50 320 ILE A C 1
ATOM 2495 O O . ILE A 1 320 ? 11.811 -0.095 -5.738 1.00 94.50 320 ILE A O 1
ATOM 2499 N N . TYR A 1 321 ? 10.509 -1.039 -7.294 1.00 94.56 321 TYR A N 1
ATOM 2500 C CA . TYR A 1 321 ? 11.579 -1.087 -8.296 1.00 94.56 321 TYR A CA 1
ATOM 2501 C C . TYR A 1 321 ? 12.091 0.323 -8.649 1.00 94.56 321 TYR A C 1
ATOM 2503 O O . TYR A 1 321 ? 13.302 0.544 -8.726 1.00 94.56 321 TYR A O 1
ATOM 2511 N N . LEU A 1 322 ? 11.188 1.301 -8.769 1.00 93.62 322 LEU A N 1
ATOM 2512 C CA . LEU A 1 322 ? 11.535 2.714 -8.952 1.00 93.62 322 LEU A CA 1
ATOM 2513 C C . LEU A 1 322 ? 12.298 3.294 -7.751 1.00 93.62 322 LEU A C 1
ATOM 2515 O O . LEU A 1 322 ? 13.315 3.959 -7.951 1.00 93.62 322 LEU A O 1
ATOM 2519 N N . LEU A 1 323 ? 11.875 2.997 -6.516 1.00 92.31 323 LEU A N 1
ATOM 2520 C CA . LEU A 1 323 ? 12.600 3.379 -5.299 1.00 92.31 323 LEU A CA 1
ATOM 2521 C C . LEU A 1 323 ? 14.018 2.786 -5.283 1.00 92.31 323 LEU A C 1
ATOM 2523 O O . LEU A 1 323 ? 14.980 3.502 -5.009 1.00 92.31 323 LEU A O 1
ATOM 2527 N N . ARG A 1 324 ? 14.172 1.506 -5.644 1.00 92.69 324 ARG A N 1
ATOM 2528 C CA . ARG A 1 324 ? 15.468 0.812 -5.733 1.00 92.69 324 ARG A CA 1
ATOM 2529 C C . ARG A 1 324 ? 16.400 1.474 -6.756 1.00 92.69 324 ARG A C 1
ATOM 2531 O O . ARG A 1 324 ? 17.579 1.685 -6.466 1.00 92.69 324 ARG A O 1
ATOM 2538 N N . LEU A 1 325 ? 15.879 1.855 -7.927 1.00 91.00 325 LEU A N 1
ATOM 2539 C CA . LEU A 1 325 ? 16.630 2.620 -8.932 1.00 91.00 325 LEU A CA 1
ATOM 2540 C C . LEU A 1 325 ? 17.027 4.013 -8.413 1.00 91.00 325 LEU A C 1
ATOM 2542 O O . LEU A 1 325 ? 18.189 4.405 -8.542 1.00 91.00 325 LEU A O 1
ATOM 2546 N N . GLY A 1 326 ? 16.092 4.737 -7.788 1.00 88.50 326 GLY A N 1
ATOM 2547 C CA . GLY A 1 326 ? 16.321 6.069 -7.224 1.00 88.50 326 GLY A CA 1
ATOM 2548 C C . GLY A 1 326 ? 17.378 6.072 -6.118 1.00 88.50 326 GLY A C 1
ATOM 2549 O O . GLY A 1 326 ? 18.341 6.836 -6.186 1.00 88.50 326 GLY A O 1
ATOM 2550 N N . LEU A 1 327 ? 17.274 5.163 -5.146 1.00 87.44 327 LEU A N 1
ATOM 2551 C CA . LEU A 1 327 ? 18.261 5.010 -4.074 1.00 87.44 327 LEU A CA 1
ATOM 2552 C C . LEU A 1 327 ? 19.632 4.560 -4.605 1.00 87.44 327 LEU A C 1
ATOM 2554 O O . LEU A 1 327 ? 20.657 5.038 -4.119 1.00 87.44 327 LEU A O 1
ATOM 2558 N N . GLY A 1 328 ? 19.673 3.723 -5.648 1.00 86.31 328 GLY A N 1
ATOM 2559 C CA . GLY A 1 328 ? 20.913 3.371 -6.349 1.00 86.31 328 GLY A CA 1
ATOM 2560 C C . GLY A 1 328 ? 21.573 4.553 -7.078 1.00 86.31 328 GLY A C 1
ATOM 2561 O O . GLY A 1 328 ? 22.802 4.613 -7.164 1.00 86.31 328 GLY A O 1
ATOM 2562 N N . LEU A 1 329 ? 20.790 5.518 -7.573 1.00 86.31 329 LEU A N 1
ATOM 2563 C CA . LEU A 1 329 ? 21.301 6.770 -8.141 1.00 86.31 329 LEU A CA 1
ATOM 2564 C C . LEU A 1 329 ? 21.800 7.723 -7.041 1.00 86.31 329 LEU A C 1
ATOM 2566 O O . LEU A 1 329 ? 22.918 8.231 -7.135 1.00 86.31 329 LEU A O 1
ATOM 2570 N N . VAL A 1 330 ? 21.023 7.901 -5.967 1.00 83.19 330 VAL A N 1
ATOM 2571 C CA . VAL A 1 330 ? 21.404 8.718 -4.800 1.00 83.19 330 VAL A CA 1
ATOM 2572 C C . VAL A 1 330 ? 22.694 8.200 -4.159 1.00 83.19 330 VAL A C 1
ATOM 2574 O O . VAL A 1 330 ? 23.582 9.000 -3.871 1.00 83.19 330 VAL A O 1
ATOM 2577 N N . GLN A 1 331 ? 22.861 6.880 -4.007 1.00 83.25 331 GLN A N 1
ATOM 2578 C CA . GLN A 1 331 ? 24.094 6.281 -3.481 1.00 83.25 331 GLN A CA 1
ATOM 2579 C C . GLN A 1 331 ? 25.324 6.672 -4.321 1.00 83.25 331 GLN A C 1
ATOM 2581 O O . GLN A 1 331 ? 26.347 7.071 -3.759 1.00 83.25 331 GLN A O 1
ATOM 2586 N N . LYS A 1 332 ? 25.219 6.604 -5.658 1.00 83.38 332 LYS A N 1
ATOM 2587 C CA . LYS A 1 332 ? 26.301 6.978 -6.588 1.00 83.38 332 LYS A CA 1
ATOM 2588 C C . LYS A 1 332 ? 26.658 8.463 -6.494 1.00 83.38 332 LYS A C 1
ATOM 2590 O O . LYS A 1 332 ? 27.841 8.793 -6.462 1.00 83.38 332 LYS A O 1
ATOM 2595 N N . ILE A 1 333 ? 25.656 9.342 -6.427 1.00 82.69 333 ILE A N 1
ATOM 2596 C CA . ILE A 1 333 ? 25.852 10.800 -6.344 1.00 82.69 333 ILE A CA 1
ATOM 2597 C C . ILE A 1 333 ? 26.459 11.190 -4.988 1.00 82.69 333 ILE A C 1
ATOM 2599 O O . ILE A 1 333 ? 27.470 11.888 -4.939 1.00 82.69 333 ILE A O 1
ATOM 2603 N N . ALA A 1 334 ? 25.884 10.697 -3.888 1.00 76.88 334 ALA A N 1
ATOM 2604 C CA . ALA A 1 334 ? 26.301 11.030 -2.524 1.00 76.88 334 ALA A CA 1
ATOM 2605 C C . ALA A 1 334 ? 27.569 10.289 -2.054 1.00 76.88 334 ALA A C 1
ATOM 2607 O O . ALA A 1 334 ? 28.040 10.536 -0.945 1.00 76.88 334 ALA A O 1
ATOM 2608 N N . LYS A 1 335 ? 28.100 9.351 -2.855 1.00 78.69 335 LYS A N 1
ATOM 2609 C CA . LYS A 1 335 ? 29.258 8.491 -2.532 1.00 78.69 335 LYS A CA 1
ATOM 2610 C C . LYS A 1 335 ? 29.133 7.760 -1.177 1.00 78.69 335 LYS A C 1
ATOM 2612 O O . LYS A 1 335 ? 30.143 7.430 -0.552 1.00 78.69 335 LYS A O 1
ATOM 2617 N N . ARG A 1 336 ? 27.902 7.495 -0.707 1.00 72.38 336 ARG A N 1
ATOM 2618 C CA . ARG A 1 336 ? 27.643 6.794 0.567 1.00 72.38 336 ARG A CA 1
ATOM 2619 C C . ARG A 1 336 ? 28.123 5.338 0.474 1.00 72.38 336 ARG A C 1
ATOM 2621 O O . ARG A 1 336 ? 27.811 4.634 -0.485 1.00 72.38 336 ARG A O 1
ATOM 2628 N N . ARG A 1 337 ? 28.850 4.877 1.502 1.00 63.22 337 ARG A N 1
ATOM 2629 C CA . ARG A 1 337 ? 29.325 3.482 1.617 1.00 63.22 337 ARG A CA 1
ATOM 2630 C C . ARG A 1 337 ? 28.196 2.482 1.900 1.00 63.22 337 ARG A C 1
ATOM 2632 O O . ARG A 1 337 ? 28.323 1.324 1.527 1.00 63.22 337 ARG A O 1
ATOM 2639 N N . SER A 1 338 ? 27.113 2.914 2.546 1.00 73.19 338 SER A N 1
ATOM 2640 C CA . SER A 1 338 ? 25.924 2.092 2.780 1.00 73.19 338 SER A CA 1
ATOM 2641 C C . SER A 1 338 ? 25.133 1.885 1.486 1.00 73.19 338 SER A C 1
ATOM 2643 O O . SER A 1 338 ? 24.885 2.839 0.745 1.00 73.19 338 SER A O 1
ATOM 2645 N N . ASP A 1 339 ? 24.722 0.644 1.210 1.00 78.56 339 ASP A N 1
ATOM 2646 C CA . ASP A 1 339 ? 23.880 0.351 0.050 1.00 78.56 339 ASP A CA 1
ATOM 2647 C C . ASP A 1 339 ? 22.404 0.601 0.363 1.00 78.56 339 ASP A C 1
ATOM 2649 O O . ASP A 1 339 ? 21.699 -0.237 0.924 1.00 78.56 339 ASP A O 1
ATOM 2653 N N . LEU A 1 340 ? 21.931 1.781 -0.039 1.00 82.44 340 LEU A N 1
ATOM 2654 C CA . LEU A 1 340 ? 20.542 2.204 0.128 1.00 82.44 340 LEU A CA 1
ATOM 2655 C C . LEU A 1 340 ? 19.547 1.312 -0.642 1.00 82.44 340 LEU A C 1
ATOM 2657 O O . LEU A 1 340 ? 18.360 1.326 -0.325 1.00 82.44 340 LEU A O 1
ATOM 2661 N N . ARG A 1 341 ? 19.994 0.493 -1.608 1.00 86.56 341 ARG A N 1
ATOM 2662 C CA . ARG A 1 341 ? 19.120 -0.486 -2.282 1.00 86.56 341 ARG A CA 1
ATOM 2663 C C . ARG A 1 341 ? 18.673 -1.601 -1.341 1.00 86.56 341 ARG A C 1
ATOM 2665 O O . ARG A 1 341 ? 17.540 -2.045 -1.467 1.00 86.56 341 ARG A O 1
ATOM 2672 N N . LEU A 1 342 ? 19.489 -1.974 -0.350 1.00 89.19 342 LEU A N 1
ATOM 2673 C CA . LEU A 1 342 ? 19.102 -2.959 0.667 1.00 89.19 342 LEU A CA 1
ATOM 2674 C C . LEU A 1 342 ? 17.899 -2.485 1.497 1.00 89.19 342 LEU A C 1
ATOM 2676 O O . LEU A 1 342 ? 17.064 -3.300 1.871 1.00 89.19 342 LEU A O 1
ATOM 2680 N N . TYR A 1 343 ? 17.760 -1.173 1.725 1.00 89.31 343 TYR A N 1
ATOM 2681 C CA . TYR A 1 343 ? 16.570 -0.618 2.373 1.00 89.31 343 TYR A CA 1
ATOM 2682 C C . TYR A 1 343 ? 15.322 -0.746 1.485 1.00 89.31 343 TYR A C 1
ATOM 2684 O O . TYR A 1 343 ? 14.284 -1.184 1.974 1.00 89.31 343 TYR A O 1
ATOM 2692 N N . ALA A 1 344 ? 15.423 -0.460 0.180 1.00 91.44 344 ALA A N 1
ATOM 2693 C CA . ALA A 1 344 ? 14.324 -0.719 -0.759 1.00 91.44 344 ALA A CA 1
ATOM 2694 C C . ALA A 1 344 ? 13.978 -2.216 -0.874 1.00 91.44 344 ALA A C 1
ATOM 2696 O O . ALA A 1 344 ? 12.818 -2.548 -1.094 1.00 91.44 344 ALA A O 1
ATOM 2697 N N . ASP A 1 345 ? 14.949 -3.115 -0.697 1.00 93.31 345 ASP A N 1
ATOM 2698 C CA . ASP A 1 345 ? 14.748 -4.567 -0.792 1.00 93.31 345 ASP A CA 1
ATOM 2699 C C . ASP A 1 345 ? 14.230 -5.214 0.508 1.00 93.31 345 ASP A C 1
ATOM 2701 O O . ASP A 1 345 ? 13.605 -6.273 0.459 1.00 93.31 345 ASP A O 1
ATOM 2705 N N . GLU A 1 346 ? 14.448 -4.584 1.665 1.00 92.38 346 GLU A N 1
ATOM 2706 C CA . GLU A 1 346 ? 13.766 -4.905 2.928 1.00 92.38 346 GLU A CA 1
ATOM 2707 C C . GLU A 1 346 ? 12.328 -4.377 2.913 1.00 92.38 346 GLU A C 1
ATOM 2709 O O . GLU A 1 346 ? 11.373 -5.132 3.091 1.00 92.38 346 GLU A O 1
ATOM 2714 N N . LEU A 1 347 ? 12.159 -3.094 2.584 1.00 91.88 347 LEU A N 1
ATOM 2715 C CA . LEU A 1 347 ? 10.852 -2.452 2.473 1.00 91.88 347 LEU A CA 1
ATOM 2716 C C . LEU A 1 347 ? 9.992 -3.106 1.377 1.00 91.88 347 LEU A C 1
ATOM 2718 O O . LEU A 1 347 ? 8.788 -3.264 1.553 1.00 91.88 347 LEU A O 1
ATOM 2722 N N . GLY A 1 348 ? 10.607 -3.568 0.286 1.00 93.31 348 GLY A N 1
ATOM 2723 C CA . GLY A 1 348 ? 9.957 -4.363 -0.755 1.00 93.31 348 GLY A CA 1
ATOM 2724 C C . GLY A 1 348 ? 9.426 -5.709 -0.259 1.00 93.31 348 GLY A C 1
ATOM 2725 O O . GLY A 1 348 ? 8.324 -6.096 -0.645 1.00 93.31 348 GLY A O 1
ATOM 2726 N N . ARG A 1 349 ? 10.148 -6.398 0.638 1.00 93.06 349 ARG A N 1
ATOM 2727 C CA . ARG A 1 349 ? 9.643 -7.614 1.301 1.00 93.06 349 ARG A CA 1
ATOM 2728 C C . ARG A 1 349 ? 8.480 -7.293 2.237 1.00 93.06 349 ARG A C 1
ATOM 2730 O O . ARG A 1 349 ? 7.455 -7.963 2.145 1.00 93.06 349 ARG A O 1
ATOM 2737 N N . GLY A 1 350 ? 8.600 -6.245 3.055 1.00 91.56 350 GLY A N 1
ATOM 2738 C CA . GLY A 1 350 ? 7.529 -5.786 3.947 1.00 91.56 350 GLY A CA 1
ATOM 2739 C C . GLY A 1 350 ? 6.242 -5.426 3.198 1.00 91.56 350 GLY A C 1
ATOM 2740 O O . GLY A 1 350 ? 5.212 -6.069 3.392 1.00 91.56 350 GLY A O 1
ATOM 2741 N N . LEU A 1 351 ? 6.309 -4.465 2.269 1.00 92.00 351 LEU A N 1
ATOM 2742 C CA . LEU A 1 351 ? 5.122 -3.962 1.565 1.00 92.00 351 LEU A CA 1
ATOM 2743 C C . LEU A 1 351 ? 4.495 -4.970 0.595 1.00 92.00 351 LEU A C 1
ATOM 2745 O O . LEU A 1 351 ? 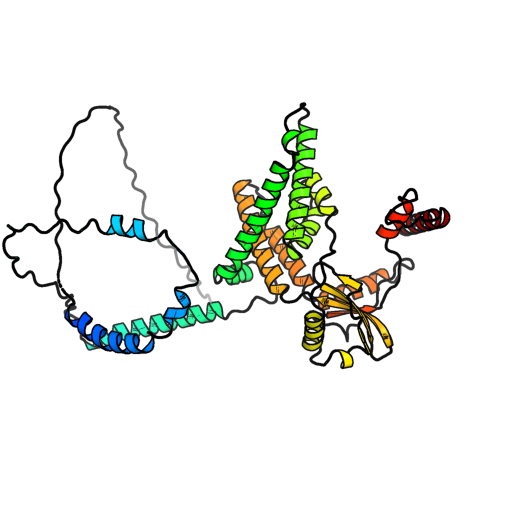3.330 -4.803 0.256 1.00 92.00 351 LEU A O 1
ATOM 2749 N N . VAL A 1 352 ? 5.224 -5.997 0.137 1.00 92.12 352 VAL A N 1
ATOM 2750 C CA . VAL A 1 352 ? 4.633 -7.115 -0.626 1.00 92.12 352 VAL A CA 1
ATOM 2751 C C . VAL A 1 352 ? 4.047 -8.182 0.305 1.00 92.12 352 VAL A C 1
ATOM 2753 O O . VAL A 1 352 ? 3.054 -8.804 -0.065 1.00 92.12 352 VAL A O 1
ATOM 2756 N N . GLY A 1 353 ? 4.588 -8.358 1.515 1.00 90.00 353 GLY A N 1
ATOM 2757 C CA . GLY A 1 353 ? 3.974 -9.172 2.570 1.00 90.00 353 GLY A CA 1
ATOM 2758 C C . GLY A 1 353 ? 2.628 -8.608 3.039 1.00 90.00 353 GLY A C 1
ATOM 2759 O O . GLY A 1 353 ? 1.661 -9.355 3.150 1.00 90.00 353 GLY A O 1
ATOM 2760 N N . GLU A 1 354 ? 2.519 -7.282 3.186 1.00 89.81 354 GLU A N 1
ATOM 2761 C CA . GLU A 1 354 ? 1.255 -6.572 3.473 1.00 89.81 354 GLU A CA 1
ATOM 2762 C C . GLU A 1 354 ? 0.164 -6.747 2.388 1.00 89.81 354 GLU A C 1
ATOM 2764 O O . GLU A 1 354 ? -0.985 -6.353 2.601 1.00 89.81 354 GLU A O 1
ATOM 2769 N N . LEU A 1 355 ? 0.485 -7.333 1.226 1.00 92.06 355 LEU A N 1
ATOM 2770 C CA . LEU A 1 355 ? -0.493 -7.652 0.176 1.00 92.06 355 LEU A CA 1
ATOM 2771 C C . LEU A 1 355 ? -1.151 -9.026 0.334 1.00 92.06 355 LEU A C 1
ATOM 2773 O O . LEU A 1 355 ? -2.058 -9.331 -0.443 1.00 92.06 355 LEU A O 1
ATOM 2777 N N . ASP A 1 356 ? -0.710 -9.850 1.285 1.00 94.00 356 ASP A N 1
ATOM 2778 C CA . ASP A 1 356 ? -1.391 -11.092 1.638 1.00 94.00 356 ASP A CA 1
ATOM 2779 C C . ASP A 1 356 ? -2.031 -10.951 3.023 1.00 94.00 356 ASP A C 1
ATOM 2781 O O . ASP A 1 356 ? -1.404 -11.130 4.070 1.00 94.00 356 ASP A O 1
ATOM 2785 N N . TYR A 1 357 ? -3.322 -10.626 3.025 1.00 95.69 357 TYR A N 1
ATOM 2786 C CA . TYR A 1 357 ? -4.099 -10.425 4.245 1.00 95.69 357 TYR A CA 1
ATOM 2787 C C . TYR A 1 357 ? -4.254 -11.703 5.096 1.00 95.69 357 TYR A C 1
ATOM 2789 O O . TYR A 1 357 ? -4.671 -11.610 6.253 1.00 95.69 357 TYR A O 1
ATOM 2797 N N . THR A 1 358 ? -3.856 -12.885 4.601 1.00 95.19 358 THR A N 1
ATOM 2798 C CA . THR A 1 358 ? -3.757 -14.094 5.441 1.00 95.19 358 THR A CA 1
ATOM 2799 C C . THR A 1 358 ? -2.558 -14.046 6.398 1.00 95.19 358 THR A C 1
ATOM 2801 O O . THR A 1 358 ? -2.632 -14.601 7.499 1.00 95.19 358 THR A O 1
ATOM 2804 N N . LEU A 1 359 ? -1.491 -13.317 6.042 1.00 93.31 359 LEU A N 1
ATOM 2805 C CA . LEU A 1 359 ? -0.364 -13.032 6.935 1.00 93.31 359 LEU A CA 1
ATOM 2806 C C . LEU A 1 359 ? -0.769 -12.003 7.996 1.00 93.31 359 LEU A C 1
ATOM 2808 O O . LEU A 1 359 ? -0.565 -12.243 9.181 1.00 93.31 359 LEU A O 1
ATOM 2812 N N . GLU A 1 360 ? -1.441 -10.916 7.598 1.00 92.50 360 GLU A N 1
ATOM 2813 C CA . GLU A 1 360 ? -1.982 -9.917 8.536 1.00 92.50 360 GLU A CA 1
ATOM 2814 C C . GLU A 1 360 ? -2.937 -10.560 9.560 1.00 92.50 360 GLU A C 1
ATOM 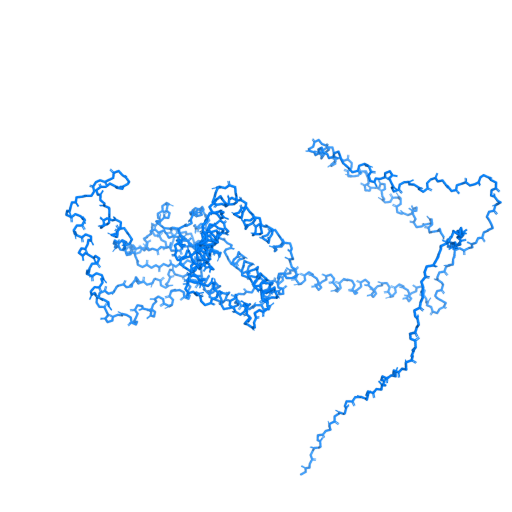2816 O O . GLU A 1 360 ? -2.803 -10.337 10.761 1.00 92.50 360 GLU A O 1
ATOM 2821 N N . ALA A 1 361 ? -3.834 -11.442 9.106 1.00 95.06 361 ALA A N 1
ATOM 2822 C CA . ALA A 1 361 ? -4.708 -12.244 9.963 1.00 95.06 361 ALA A CA 1
ATOM 2823 C C . ALA A 1 361 ? -3.967 -13.172 10.934 1.00 95.06 361 ALA A C 1
ATOM 2825 O O . ALA A 1 361 ? -4.424 -13.382 12.062 1.00 95.06 361 ALA A O 1
ATOM 2826 N N . SER A 1 362 ? -2.856 -13.763 10.495 1.00 94.75 362 SER A N 1
ATOM 2827 C CA . SER A 1 362 ? -2.048 -14.660 11.325 1.00 94.75 362 SER A CA 1
ATOM 2828 C C . SER A 1 362 ? -1.340 -13.865 12.419 1.00 94.75 362 SER A C 1
ATOM 2830 O O . SER A 1 362 ? -1.549 -14.153 13.597 1.00 94.75 362 SER A O 1
ATOM 2832 N N . ASN A 1 363 ? -0.653 -12.785 12.039 1.00 93.81 363 ASN A N 1
ATOM 2833 C CA . ASN A 1 363 ? 0.027 -11.866 12.951 1.00 93.81 363 ASN A CA 1
ATOM 2834 C C . ASN A 1 363 ? -0.951 -11.237 13.960 1.00 93.81 363 ASN A C 1
ATOM 2836 O O . ASN A 1 363 ? -0.648 -11.154 15.144 1.00 93.81 363 ASN A O 1
ATOM 2840 N N . ALA A 1 364 ? -2.153 -10.837 13.525 1.00 93.31 364 ALA A N 1
ATOM 2841 C CA . ALA A 1 364 ? -3.186 -10.301 14.415 1.00 93.31 364 ALA A CA 1
ATOM 2842 C C . ALA A 1 364 ? -3.740 -11.355 15.394 1.00 93.31 364 ALA A C 1
ATOM 2844 O O . ALA A 1 364 ? -4.109 -11.012 16.518 1.00 93.31 364 ALA A O 1
ATOM 2845 N N . THR A 1 365 ? -3.765 -12.638 15.006 1.00 94.44 365 THR A N 1
ATOM 2846 C CA . THR A 1 365 ? -4.119 -13.725 15.935 1.00 94.44 365 THR A CA 1
ATOM 2847 C C . THR A 1 365 ? -3.015 -13.925 16.975 1.00 94.44 365 THR A C 1
ATOM 2849 O O . THR A 1 365 ? -3.302 -13.904 18.166 1.00 94.44 365 THR A O 1
ATOM 2852 N N . GLU A 1 366 ? -1.758 -14.049 16.543 1.00 95.19 366 GLU A N 1
ATOM 2853 C CA . GLU A 1 366 ? -0.592 -14.203 17.428 1.00 95.19 366 GLU A CA 1
ATOM 2854 C C . GLU A 1 366 ? -0.457 -13.018 18.399 1.00 95.19 366 GLU A C 1
ATOM 2856 O O . GLU A 1 366 ? -0.217 -13.203 19.592 1.00 95.19 366 GLU A O 1
ATOM 2861 N N . PHE A 1 367 ? -0.707 -11.797 17.918 1.00 94.38 367 PHE A N 1
ATOM 2862 C CA . PHE A 1 367 ? -0.755 -10.593 18.742 1.00 94.38 367 PHE A CA 1
ATOM 2863 C C . PHE A 1 367 ? -1.884 -10.663 19.785 1.00 94.38 367 PHE A C 1
ATOM 2865 O O . PHE A 1 367 ? -1.644 -10.345 20.949 1.00 94.38 367 PHE A O 1
ATOM 2872 N N . SER A 1 368 ? -3.082 -11.130 19.407 1.00 92.62 368 SER A N 1
ATOM 2873 C CA . SER A 1 368 ? -4.204 -11.341 20.337 1.00 92.62 368 SER A CA 1
ATOM 2874 C C . SER A 1 368 ? -3.933 -12.423 21.383 1.00 92.62 368 SER A C 1
ATOM 2876 O O . SER A 1 368 ? -4.403 -12.297 22.512 1.00 92.62 368 SER A O 1
ATOM 2878 N N . GLU A 1 369 ? -3.222 -13.490 21.023 1.00 92.56 369 GLU A N 1
ATOM 2879 C CA . GLU A 1 369 ? -2.862 -14.576 21.940 1.00 92.56 369 GLU A CA 1
ATOM 2880 C C . GLU A 1 369 ? -1.776 -14.102 22.920 1.00 92.56 369 GLU A C 1
ATOM 2882 O O . GLU A 1 369 ? -1.950 -14.213 24.135 1.00 92.56 369 GLU A O 1
ATOM 2887 N N . THR A 1 370 ? -0.724 -13.455 22.406 1.00 93.69 370 THR A N 1
ATOM 2888 C CA . THR A 1 370 ? 0.389 -12.883 23.188 1.00 93.69 370 THR A CA 1
ATOM 2889 C C . THR A 1 370 ? -0.080 -11.832 24.196 1.00 93.69 370 THR A C 1
ATOM 2891 O O . THR A 1 370 ? 0.377 -11.828 25.337 1.00 93.69 370 THR A O 1
ATOM 2894 N N . HIS A 1 371 ? -1.013 -10.957 23.803 1.00 91.19 371 HIS A N 1
ATOM 2895 C CA . HIS A 1 371 ? -1.496 -9.866 24.657 1.00 91.19 371 HIS A CA 1
ATOM 2896 C C . HIS A 1 371 ? -2.747 -10.217 25.475 1.00 91.19 371 HIS A C 1
ATOM 2898 O O . HIS A 1 371 ? -3.232 -9.378 26.231 1.00 91.19 371 HIS A O 1
ATOM 2904 N N . SER A 1 372 ? -3.239 -11.459 25.397 1.00 89.75 372 SER A N 1
ATOM 2905 C CA . SER A 1 372 ? -4.393 -11.926 26.180 1.00 89.75 372 SER A CA 1
ATOM 2906 C C . SER A 1 372 ? -4.309 -11.735 27.713 1.00 89.75 372 SER A C 1
ATOM 2908 O O . SER A 1 372 ? -5.374 -11.608 28.321 1.00 89.75 372 SER A O 1
ATOM 2910 N N . PRO A 1 373 ? -3.128 -11.642 28.372 1.00 91.81 373 PRO A N 1
ATOM 2911 C CA . PRO A 1 373 ? -3.055 -11.301 29.798 1.00 91.81 373 PRO A CA 1
ATOM 2912 C C . PRO A 1 373 ? -3.348 -9.825 30.128 1.00 91.81 373 PRO A C 1
ATOM 2914 O O . PRO A 1 373 ? -3.640 -9.508 31.283 1.00 91.81 373 PRO A O 1
ATOM 2917 N N . PHE A 1 374 ? -3.248 -8.907 29.159 1.00 88.44 374 PHE A N 1
ATOM 2918 C CA . PHE A 1 374 ? -3.363 -7.464 29.395 1.00 88.44 374 PHE A CA 1
ATOM 2919 C C . PHE A 1 374 ? -4.821 -7.003 29.324 1.00 88.44 374 PHE A C 1
ATOM 2921 O O . PHE A 1 374 ? -5.331 -6.648 28.267 1.00 88.44 374 PHE A O 1
ATOM 2928 N N . THR A 1 375 ? -5.497 -6.956 30.472 1.00 85.50 375 THR A N 1
ATOM 2929 C CA . THR A 1 375 ? -6.933 -6.622 30.582 1.00 85.50 375 THR A CA 1
ATOM 2930 C C . THR A 1 375 ? -7.324 -5.220 30.095 1.00 85.50 375 THR A C 1
ATOM 2932 O O . THR A 1 375 ? -8.504 -4.982 29.841 1.00 85.50 375 THR A O 1
ATOM 2935 N N . PHE A 1 376 ? -6.364 -4.302 29.936 1.00 83.12 376 PHE A N 1
ATOM 2936 C CA . PHE A 1 376 ? -6.570 -2.978 29.335 1.00 83.12 376 PHE A CA 1
ATOM 2937 C C . PHE A 1 376 ? -6.528 -2.987 27.795 1.00 83.12 376 PHE A C 1
ATOM 2939 O O . PHE A 1 376 ? -6.953 -2.019 27.164 1.00 83.12 376 PHE A O 1
ATOM 2946 N N . MET A 1 377 ? -6.026 -4.059 27.174 1.00 85.50 377 MET A N 1
ATOM 2947 C CA . MET A 1 377 ? -5.888 -4.194 25.726 1.00 85.50 377 MET A CA 1
ATOM 2948 C C . MET A 1 377 ? -6.943 -5.162 25.178 1.00 85.50 377 MET A C 1
ATOM 2950 O O . MET A 1 377 ? -7.127 -6.264 25.689 1.00 85.50 377 MET A O 1
ATOM 2954 N N . ARG A 1 378 ? -7.622 -4.781 24.088 1.00 87.69 378 ARG A N 1
ATOM 2955 C CA . ARG A 1 378 ? -8.519 -5.681 23.349 1.00 87.69 378 ARG A CA 1
ATOM 2956 C C . ARG A 1 378 ? -8.186 -5.671 21.866 1.00 87.69 378 ARG A C 1
ATOM 2958 O O . ARG A 1 378 ? -8.251 -4.635 21.213 1.00 87.69 378 ARG A O 1
ATOM 2965 N N . VAL A 1 379 ? -7.867 -6.852 21.350 1.00 91.75 379 VAL A N 1
ATOM 2966 C CA . VAL A 1 379 ? -7.556 -7.100 19.940 1.00 91.75 379 VAL A CA 1
ATOM 2967 C C . VAL A 1 379 ? -8.814 -7.671 19.266 1.00 91.75 379 VAL A C 1
ATOM 2969 O O . VAL A 1 379 ? -9.449 -8.546 19.858 1.00 91.75 379 VAL A O 1
ATOM 2972 N N . PRO A 1 380 ? -9.226 -7.191 18.076 1.00 93.94 380 PRO A N 1
ATOM 2973 C CA . PRO A 1 380 ? -10.405 -7.714 17.386 1.00 93.94 380 PRO A CA 1
ATOM 2974 C C . PRO A 1 380 ? -10.191 -9.165 16.946 1.00 93.94 380 PRO A C 1
ATOM 2976 O O . PRO A 1 380 ? -9.190 -9.491 16.303 1.00 93.94 380 PRO A O 1
ATOM 2979 N N . LYS A 1 381 ? -11.155 -10.048 17.227 1.00 95.31 381 LYS A N 1
ATOM 2980 C CA . LYS A 1 381 ? -11.076 -11.448 16.798 1.00 95.31 381 LYS A CA 1
ATOM 2981 C C . LYS A 1 381 ? -11.106 -11.563 15.270 1.00 95.31 381 LYS A C 1
ATOM 2983 O O . LYS A 1 381 ? -12.042 -11.101 14.621 1.00 95.31 381 LYS A O 1
ATOM 2988 N N . VAL A 1 382 ? -10.121 -12.245 14.689 1.00 97.38 382 VAL A N 1
ATOM 2989 C CA . VAL A 1 382 ? -10.046 -12.489 13.238 1.00 97.38 382 VAL A CA 1
ATOM 2990 C C . VAL A 1 382 ? -10.957 -13.649 12.819 1.00 97.38 382 VAL A C 1
ATOM 2992 O O . VAL A 1 382 ? -10.860 -14.762 13.345 1.00 97.38 382 VAL A O 1
ATOM 2995 N N . LEU A 1 383 ? -11.806 -13.432 11.811 1.00 96.94 383 LEU A N 1
ATOM 2996 C CA . LEU A 1 383 ? -12.646 -14.471 11.214 1.00 96.94 383 LEU A CA 1
ATOM 2997 C C . LEU A 1 383 ? -11.879 -15.152 10.074 1.00 96.94 383 LEU A C 1
ATOM 2999 O O . LEU A 1 383 ? -12.078 -14.860 8.895 1.00 96.94 383 LEU A O 1
ATOM 3003 N N . LYS A 1 384 ? -10.999 -16.098 10.432 1.00 95.31 384 LYS A N 1
ATOM 3004 C CA . LYS A 1 384 ? -10.123 -16.816 9.481 1.00 95.31 384 LYS A CA 1
ATOM 3005 C C . LYS A 1 384 ? -10.888 -17.474 8.318 1.00 95.31 384 LYS A C 1
ATOM 3007 O O . LYS A 1 384 ? -10.408 -17.465 7.192 1.00 95.31 384 LYS A O 1
ATOM 3012 N N . HIS A 1 385 ? -12.104 -17.978 8.552 1.00 95.06 385 HIS A N 1
ATOM 3013 C CA . HIS A 1 385 ? -12.942 -18.573 7.501 1.00 95.06 385 HIS A CA 1
ATOM 3014 C C . HIS A 1 385 ? -13.468 -17.542 6.477 1.00 95.06 385 HIS A C 1
ATOM 3016 O O . HIS A 1 385 ? -13.605 -17.881 5.300 1.00 95.06 385 HIS A O 1
ATOM 3022 N N . LEU A 1 386 ? -13.655 -16.279 6.888 1.00 96.81 386 LEU A N 1
ATOM 3023 C CA . LEU A 1 386 ? -14.001 -15.126 6.040 1.00 96.81 386 LEU A CA 1
ATOM 3024 C C . LEU A 1 386 ? -12.772 -14.262 5.690 1.00 96.81 386 LEU A C 1
ATOM 3026 O O . LEU A 1 386 ? -12.898 -13.064 5.450 1.00 96.81 386 LEU A O 1
ATOM 3030 N N . THR A 1 387 ? -11.574 -14.849 5.674 1.00 97.44 387 THR A N 1
ATOM 3031 C CA . THR A 1 387 ? -10.333 -14.157 5.295 1.00 97.44 387 THR A CA 1
ATOM 3032 C C . THR A 1 387 ? -9.657 -14.858 4.118 1.00 97.44 387 THR A C 1
ATOM 3034 O O . THR A 1 387 ? -9.664 -16.088 4.027 1.00 97.44 387 THR A O 1
ATOM 3037 N N . ARG A 1 388 ? -9.111 -14.072 3.188 1.00 97.06 388 ARG A N 1
ATOM 3038 C CA . ARG A 1 388 ? -8.441 -14.484 1.941 1.00 97.06 388 ARG A CA 1
ATOM 3039 C C . ARG A 1 388 ? -7.251 -13.543 1.668 1.00 97.06 388 ARG A C 1
ATOM 3041 O O . ARG A 1 388 ? -6.926 -12.725 2.526 1.00 97.06 388 ARG A O 1
ATOM 3048 N N . LYS A 1 389 ? -6.586 -13.632 0.509 1.00 95.12 389 LYS A N 1
ATOM 3049 C CA . LYS A 1 389 ? -5.392 -12.811 0.213 1.00 95.12 389 LYS A CA 1
ATOM 3050 C C . LYS A 1 389 ? -5.719 -11.314 0.112 1.00 95.12 389 LYS A C 1
ATOM 3052 O O . LYS A 1 389 ? -4.914 -10.493 0.544 1.00 95.12 389 LYS A O 1
ATOM 3057 N N . ARG A 1 390 ? -6.891 -10.953 -0.429 1.00 96.56 390 ARG A N 1
ATOM 3058 C CA . ARG A 1 390 ? -7.328 -9.557 -0.665 1.00 96.56 390 ARG A CA 1
ATOM 3059 C C . ARG A 1 390 ? -8.484 -9.080 0.224 1.00 96.56 390 ARG A C 1
ATOM 3061 O O . ARG A 1 390 ? -8.878 -7.918 0.114 1.00 96.56 390 ARG A O 1
ATOM 3068 N N . VAL A 1 391 ? -9.022 -9.936 1.098 1.00 97.75 391 VAL A N 1
ATOM 3069 C CA . VAL A 1 391 ? -10.115 -9.597 2.030 1.00 97.75 391 VAL A CA 1
ATOM 3070 C C . VAL A 1 391 ? -9.794 -10.102 3.436 1.00 97.75 391 VAL A C 1
ATOM 3072 O O . VAL A 1 391 ? -9.589 -11.298 3.629 1.00 97.75 391 VAL A O 1
ATOM 3075 N N . LEU A 1 392 ? -9.787 -9.193 4.413 1.00 97.50 392 LEU A N 1
ATOM 3076 C CA . LEU A 1 392 ? -9.609 -9.482 5.837 1.00 97.50 392 LEU A CA 1
ATOM 3077 C C . LEU A 1 392 ? -10.903 -9.174 6.586 1.00 97.50 392 LEU A C 1
ATOM 3079 O O . LEU A 1 392 ? -11.394 -8.046 6.522 1.00 97.50 392 LEU A O 1
ATOM 3083 N N . THR A 1 393 ? -11.420 -10.157 7.324 1.00 97.81 393 THR A N 1
ATOM 3084 C CA . THR A 1 393 ? -12.626 -9.993 8.146 1.00 97.81 393 THR A CA 1
ATOM 3085 C C . THR A 1 393 ? -12.286 -10.156 9.621 1.00 97.81 393 THR A C 1
ATOM 3087 O O . THR A 1 393 ? -11.725 -11.175 10.033 1.00 97.81 393 THR A O 1
ATOM 3090 N N . MET A 1 394 ? -12.659 -9.168 10.429 1.00 97.25 394 MET A N 1
ATOM 3091 C CA . MET A 1 394 ? -12.453 -9.155 11.879 1.00 97.25 394 MET A CA 1
ATOM 3092 C C . MET A 1 394 ? -13.711 -8.680 12.614 1.00 97.25 394 MET A C 1
ATOM 3094 O O . MET A 1 394 ? -14.598 -8.074 12.016 1.00 97.25 394 MET A O 1
ATOM 3098 N N . GLU A 1 395 ? -13.786 -8.959 13.910 1.00 96.62 395 GLU A N 1
ATOM 3099 C CA . GLU A 1 395 ? -14.796 -8.441 14.837 1.00 96.62 395 GLU A CA 1
ATOM 3100 C C . GLU A 1 395 ? -14.962 -6.916 14.717 1.00 96.62 395 GLU A C 1
ATOM 3102 O O . GLU A 1 395 ? -13.975 -6.176 14.704 1.00 96.62 395 GLU A O 1
ATOM 3107 N N . TRP A 1 396 ? -16.207 -6.430 14.638 1.00 95.94 396 TRP A N 1
ATOM 3108 C CA . TRP A 1 396 ? -16.462 -4.990 14.646 1.00 95.94 396 TRP A CA 1
ATOM 3109 C C . TRP A 1 396 ? -16.234 -4.401 16.044 1.00 95.94 396 TRP A C 1
ATOM 3111 O O . TRP A 1 396 ? -17.030 -4.609 16.962 1.00 95.94 396 TRP A O 1
ATOM 3121 N N . MET A 1 397 ? -15.168 -3.617 16.186 1.00 91.38 397 MET A N 1
ATOM 3122 C CA . MET A 1 397 ? -14.848 -2.897 17.418 1.00 91.38 397 MET A CA 1
ATOM 3123 C C . MET A 1 397 ? -15.443 -1.486 17.421 1.00 91.38 397 MET A C 1
ATOM 3125 O O . MET A 1 397 ? -15.495 -0.809 16.395 1.00 91.38 397 MET A O 1
ATOM 3129 N N . VAL A 1 398 ? -15.865 -1.028 18.601 1.00 87.44 398 VAL A N 1
ATOM 3130 C CA . VAL A 1 398 ? -16.325 0.345 18.851 1.00 87.44 398 VAL A CA 1
ATOM 3131 C C . VAL A 1 398 ? -15.428 0.961 19.919 1.00 87.44 398 VAL A C 1
ATOM 3133 O O . VAL A 1 398 ? -15.210 0.355 20.966 1.00 87.44 398 VAL A O 1
ATOM 3136 N N . GLY A 1 399 ? -14.925 2.162 19.651 1.00 83.88 399 GLY A N 1
ATOM 3137 C CA . GLY A 1 399 ? -14.075 2.935 20.550 1.00 83.88 399 GLY A CA 1
ATOM 3138 C C . GLY A 1 399 ? -13.936 4.372 20.054 1.00 83.88 399 GLY A C 1
ATOM 3139 O O . GLY A 1 399 ? -14.336 4.688 18.934 1.00 83.88 399 GLY A O 1
ATOM 3140 N N . GLU A 1 400 ? -13.385 5.235 20.899 1.00 78.38 400 GLU A N 1
ATOM 3141 C CA . GLU A 1 400 ? -13.072 6.627 20.563 1.00 78.38 400 GLU A CA 1
ATOM 3142 C C . GLU A 1 400 ? -11.620 6.709 20.071 1.00 78.38 400 GLU A C 1
ATOM 3144 O O . GLU A 1 400 ? -10.736 6.050 20.623 1.00 78.38 400 GLU A O 1
ATOM 3149 N N . SER A 1 401 ? -11.361 7.492 19.024 1.00 76.69 401 SER A N 1
ATOM 3150 C CA . SER A 1 401 ? -10.004 7.658 18.498 1.00 76.69 401 SER A CA 1
ATOM 3151 C C . SER A 1 401 ? -9.171 8.546 19.440 1.00 76.69 401 SER A C 1
ATOM 3153 O O . SER A 1 401 ? -9.645 9.609 19.854 1.00 76.69 401 SER A O 1
ATOM 3155 N N . PRO A 1 402 ? -7.920 8.169 19.781 1.00 76.31 402 PRO A N 1
ATOM 3156 C CA . PRO A 1 402 ? -7.049 9.006 20.606 1.00 76.31 402 PRO A CA 1
ATOM 3157 C C . PRO A 1 402 ? -6.761 10.380 19.989 1.00 76.31 402 PRO A C 1
ATOM 3159 O O . PRO A 1 402 ? -6.564 11.341 20.727 1.00 76.31 402 PRO A O 1
ATOM 3162 N N . THR A 1 403 ? -6.767 10.496 18.656 1.00 73.44 403 THR A N 1
ATOM 3163 C CA . THR A 1 403 ? -6.618 11.780 17.955 1.00 73.44 403 THR A CA 1
ATOM 3164 C C . THR A 1 403 ? -7.832 12.674 18.195 1.00 73.44 403 THR A C 1
ATOM 3166 O O . THR A 1 403 ? -7.665 13.826 18.576 1.00 73.44 403 THR A O 1
ATOM 3169 N N . ASP A 1 404 ? -9.042 12.129 18.085 1.00 76.19 404 ASP A N 1
ATOM 3170 C CA . ASP A 1 404 ? -10.297 12.852 18.308 1.00 76.19 404 ASP A CA 1
ATOM 3171 C C . ASP A 1 404 ? -10.390 13.318 19.774 1.00 76.19 404 ASP A C 1
ATOM 3173 O O . ASP A 1 404 ? -10.757 14.457 20.061 1.00 76.19 404 ASP A O 1
ATOM 3177 N N . LEU A 1 405 ? -9.980 12.461 20.719 1.00 78.25 405 LEU A N 1
ATOM 3178 C CA . LEU A 1 405 ? -9.868 12.817 22.136 1.00 78.25 405 LEU A CA 1
ATOM 3179 C C . LEU A 1 405 ? -8.828 13.926 22.368 1.00 78.25 405 LEU A C 1
ATOM 3181 O O . LEU A 1 405 ? -9.077 14.832 23.167 1.00 78.25 405 LEU A O 1
ATOM 3185 N N . LEU A 1 406 ? -7.687 13.895 21.670 1.00 78.44 406 LEU A N 1
ATOM 3186 C CA . LEU A 1 406 ? -6.677 14.957 21.725 1.00 78.44 406 LEU A CA 1
ATOM 3187 C C . LEU A 1 406 ? -7.220 16.279 21.165 1.00 78.44 406 LEU A C 1
ATOM 3189 O O . LEU A 1 406 ? -7.057 17.311 21.822 1.00 78.44 406 LEU A O 1
ATOM 3193 N N . GLU A 1 407 ? -7.924 16.263 20.033 1.00 76.31 407 GLU A N 1
ATOM 3194 C CA . GLU A 1 407 ? -8.585 17.443 1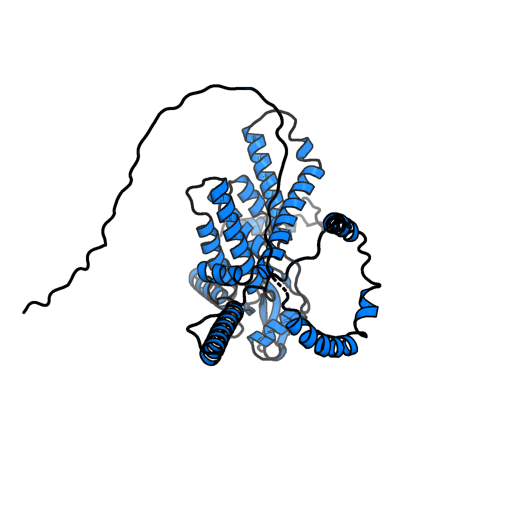9.459 1.00 76.31 407 GLU A CA 1
ATOM 3195 C C . GLU A 1 407 ? -9.635 18.026 20.416 1.00 76.31 407 GLU A C 1
ATOM 3197 O O . GLU A 1 407 ? -9.590 19.221 20.716 1.00 76.31 407 GLU A O 1
ATOM 3202 N N . VAL A 1 408 ? -10.515 17.198 20.991 1.00 76.88 408 VAL A N 1
ATOM 3203 C CA . VAL A 1 408 ? -11.493 17.633 22.010 1.00 76.88 408 VAL A CA 1
ATOM 3204 C C . VAL A 1 408 ? -10.795 18.183 23.261 1.00 76.88 408 VAL A C 1
ATOM 3206 O O . VAL A 1 408 ? -11.253 19.167 23.839 1.00 76.88 408 VAL A O 1
ATOM 3209 N N . SER A 1 409 ? -9.663 17.607 23.676 1.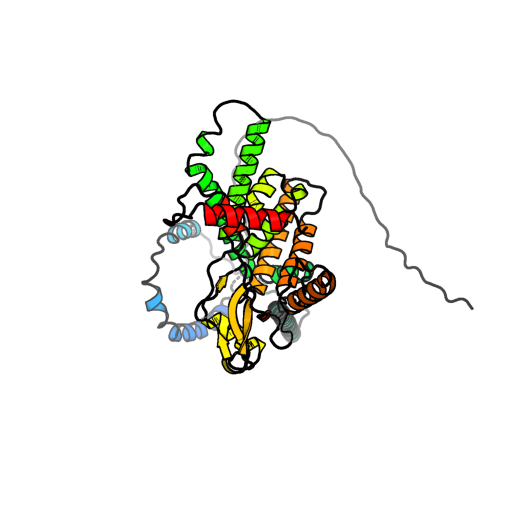00 71.44 409 SER A N 1
ATOM 3210 C CA . SER A 1 409 ? -8.919 18.067 24.858 1.00 71.44 409 SER A CA 1
ATOM 3211 C C . SER A 1 409 ? -8.175 19.399 24.656 1.00 71.44 409 SER A C 1
ATOM 3213 O O . SER A 1 409 ? -7.975 20.147 25.621 1.00 71.44 409 SER A O 1
ATOM 3215 N N . THR A 1 410 ? -7.758 19.700 23.424 1.00 70.88 410 THR A N 1
ATOM 3216 C CA . THR A 1 410 ? -6.945 20.880 23.073 1.00 70.88 410 THR A CA 1
ATOM 3217 C C . THR A 1 410 ? -7.764 22.027 22.480 1.00 70.88 410 THR A C 1
ATOM 3219 O O . THR A 1 410 ? -7.328 23.177 22.531 1.00 70.88 410 THR A O 1
ATOM 3222 N N . SER A 1 411 ? -8.969 21.746 21.979 1.00 60.06 411 SER A N 1
ATOM 3223 C CA . SER A 1 411 ? -9.886 22.747 21.433 1.00 60.06 411 SER A CA 1
ATOM 3224 C C . SER A 1 411 ? -10.389 23.715 22.505 1.00 60.06 411 SER A C 1
ATOM 3226 O O . SER A 1 411 ? -11.276 23.390 23.296 1.00 60.06 411 SER A O 1
ATOM 3228 N N . ASN A 1 412 ? -9.906 24.959 22.467 1.00 53.72 412 ASN A N 1
ATOM 3229 C CA . ASN A 1 412 ? -10.549 26.076 23.158 1.00 53.72 412 ASN A CA 1
ATOM 3230 C C . ASN A 1 412 ? -11.880 26.424 22.459 1.00 53.72 412 ASN A C 1
ATOM 3232 O O . ASN A 1 412 ? -11.949 27.313 21.613 1.00 53.72 412 ASN A O 1
ATOM 3236 N N . ALA A 1 413 ? -12.932 25.697 22.839 1.00 49.22 413 ALA A N 1
ATOM 3237 C CA . ALA A 1 413 ? -14.353 25.914 22.548 1.00 49.22 413 ALA A CA 1
ATOM 3238 C C . ALA A 1 413 ? -14.846 25.880 21.083 1.00 49.22 413 ALA A C 1
ATOM 3240 O O . ALA A 1 413 ? -16.043 25.671 20.904 1.00 49.22 413 ALA A O 1
ATOM 3241 N N . VAL A 1 414 ? -14.016 26.059 20.044 1.00 48.06 414 VAL A N 1
ATOM 3242 C CA . VAL A 1 414 ? -14.497 26.081 18.641 1.00 48.06 414 VAL A CA 1
ATOM 3243 C C . VAL A 1 414 ? -13.551 25.375 17.662 1.00 48.06 414 VAL A C 1
ATOM 3245 O O . VAL A 1 414 ? -12.535 25.935 17.256 1.00 48.06 414 VAL A O 1
ATOM 3248 N N . VAL A 1 415 ? -13.961 24.196 17.182 1.00 43.78 415 VAL A N 1
ATOM 3249 C CA . VAL A 1 415 ? -13.473 23.566 15.938 1.00 43.78 415 VAL A CA 1
ATOM 3250 C C . VAL A 1 415 ? -14.681 22.977 15.199 1.00 43.78 415 VAL A C 1
ATOM 3252 O O . VAL A 1 415 ? -15.611 22.470 15.820 1.00 43.78 415 VAL A O 1
ATOM 3255 N N . GLY A 1 416 ? -14.728 23.102 13.868 1.00 47.88 416 GLY A N 1
ATOM 3256 C CA . GLY A 1 416 ? -15.796 22.512 13.039 1.00 47.88 416 GLY A CA 1
ATOM 3257 C C . GLY A 1 416 ? -17.219 23.054 13.267 1.00 47.88 416 GLY A C 1
ATOM 3258 O O . GLY A 1 416 ? -18.172 22.472 12.764 1.00 47.88 416 GLY A O 1
ATOM 3259 N N . GLY A 1 417 ? -17.385 24.144 14.026 1.00 50.09 417 GLY A N 1
ATOM 3260 C CA . GLY A 1 417 ? -18.695 24.710 14.380 1.00 50.09 417 GLY A CA 1
ATOM 3261 C C . GLY A 1 417 ? -19.399 24.028 15.561 1.00 50.09 417 GLY A C 1
ATOM 3262 O O . GLY A 1 417 ? -20.460 24.491 15.974 1.00 50.09 417 GLY A O 1
ATOM 3263 N N . TYR A 1 418 ? -18.806 22.982 16.143 1.00 51.91 418 TYR A N 1
ATOM 3264 C CA . TYR A 1 418 ? -19.301 22.347 17.364 1.00 51.91 418 TYR A CA 1
ATOM 3265 C C . TYR A 1 418 ? -18.617 22.954 18.593 1.00 51.91 418 TYR A C 1
ATOM 3267 O O . TYR A 1 418 ? -17.390 23.012 18.675 1.00 51.91 418 TYR A O 1
ATOM 3275 N N . VAL A 1 419 ? -19.424 23.394 19.562 1.00 61.66 419 VAL A N 1
ATOM 3276 C CA . VAL A 1 419 ? -18.941 23.865 20.865 1.00 61.66 419 VAL A CA 1
ATOM 3277 C C . VAL A 1 419 ? -18.961 22.696 21.842 1.00 61.66 419 VAL A C 1
ATOM 3279 O O . VAL A 1 419 ? -20.023 22.290 22.316 1.00 61.66 419 VAL A O 1
ATOM 3282 N N . TYR A 1 420 ? -17.786 22.143 22.139 1.00 65.88 420 TYR A N 1
ATOM 3283 C CA . TYR A 1 420 ? -17.641 21.113 23.167 1.00 65.88 420 TYR A CA 1
ATOM 3284 C C . TYR A 1 420 ? -17.843 21.720 24.558 1.00 65.88 420 TYR A C 1
ATOM 3286 O O . TYR A 1 420 ? -17.252 22.745 24.896 1.00 65.88 420 TYR A O 1
ATOM 3294 N N . SER A 1 421 ? -18.670 21.076 25.383 1.00 74.94 421 SER A N 1
ATOM 3295 C CA . SER A 1 421 ? -18.849 21.481 26.780 1.00 74.94 421 SER A CA 1
ATOM 3296 C C . SER A 1 421 ? -17.587 21.207 27.602 1.00 74.94 421 SER A C 1
ATOM 3298 O O . SER A 1 421 ? -16.880 20.228 27.356 1.00 74.94 421 SER A O 1
ATOM 3300 N N . GLU A 1 422 ? -17.340 22.006 28.645 1.00 74.88 422 GLU A N 1
ATOM 3301 C CA . GLU A 1 422 ? -16.206 21.801 29.565 1.00 74.88 422 GLU A CA 1
ATOM 3302 C C . GLU A 1 422 ? -16.164 20.376 30.133 1.00 74.88 422 GLU A C 1
ATOM 3304 O O . GLU A 1 422 ? -15.088 19.804 30.302 1.00 74.88 422 GLU A O 1
ATOM 3309 N N . LYS A 1 423 ? -17.336 19.763 30.350 1.00 78.31 423 LYS A N 1
ATOM 3310 C CA . LYS A 1 423 ? -17.450 18.368 30.778 1.00 78.31 423 LYS A CA 1
ATOM 3311 C C . LYS A 1 423 ? -16.890 17.389 29.740 1.00 78.31 423 LYS A C 1
ATOM 3313 O O . LYS A 1 423 ? -16.152 16.492 30.121 1.00 78.31 423 LYS A O 1
ATOM 3318 N N . GLN A 1 424 ? -17.185 17.565 28.449 1.00 77.50 424 GLN A N 1
ATOM 3319 C CA . GLN A 1 424 ? -16.616 16.719 27.387 1.00 77.50 424 GLN A CA 1
ATOM 3320 C C . GLN A 1 424 ? -15.097 16.903 27.276 1.00 77.50 424 GLN A C 1
ATOM 3322 O O . GLN A 1 424 ? -14.376 15.921 27.129 1.00 77.50 424 GLN A O 1
ATOM 3327 N N . ILE A 1 425 ? -14.604 18.138 27.418 1.00 76.69 425 ILE A N 1
ATOM 3328 C CA . ILE A 1 425 ? -13.164 18.445 27.421 1.00 76.69 425 ILE A CA 1
ATOM 3329 C C . ILE A 1 425 ? -12.473 17.781 28.628 1.00 76.69 425 ILE A C 1
ATOM 3331 O O . ILE A 1 425 ? -11.379 17.230 28.493 1.00 76.69 425 ILE A O 1
ATOM 3335 N N . PHE A 1 426 ? -13.109 17.793 29.804 1.00 79.50 426 PHE A N 1
ATOM 3336 C CA . PHE A 1 426 ? -12.612 17.133 31.015 1.00 79.50 426 PHE A CA 1
ATOM 3337 C C . PHE A 1 426 ? -12.651 15.600 30.911 1.00 79.50 426 PHE A C 1
ATOM 3339 O O . PHE A 1 426 ? -11.650 14.946 31.199 1.00 79.50 426 PHE A O 1
ATOM 3346 N N . ASP A 1 427 ? -13.766 15.026 30.451 1.00 79.62 427 ASP A N 1
ATOM 3347 C CA . ASP A 1 427 ? -13.922 13.579 30.264 1.00 79.62 427 ASP A CA 1
ATOM 3348 C C . ASP A 1 427 ? -12.931 13.046 29.205 1.00 79.62 427 ASP A C 1
ATOM 3350 O O . ASP A 1 427 ? -12.336 11.987 29.409 1.00 79.62 427 ASP A O 1
ATOM 3354 N N . ALA A 1 428 ? -12.660 13.803 28.132 1.00 78.44 428 ALA A N 1
ATOM 3355 C CA . ALA A 1 428 ? -11.624 13.470 27.149 1.00 78.44 428 ALA A CA 1
ATOM 3356 C C . ALA A 1 428 ? -10.208 13.522 27.751 1.00 78.44 428 ALA A C 1
ATOM 3358 O O . ALA A 1 428 ? -9.442 12.570 27.598 1.00 78.44 428 ALA A O 1
ATOM 3359 N N . LYS A 1 429 ? -9.868 14.582 28.505 1.00 78.12 429 LYS A N 1
ATOM 3360 C CA . LYS A 1 429 ? -8.582 14.682 29.228 1.00 78.12 429 LYS A CA 1
ATOM 3361 C C . LYS A 1 429 ? -8.378 13.529 30.201 1.00 78.12 429 LYS A C 1
ATOM 3363 O O . LYS A 1 429 ? -7.282 12.981 30.270 1.00 78.12 429 LYS A O 1
ATOM 3368 N N . ARG A 1 430 ? -9.432 13.128 30.914 1.00 80.12 430 ARG A N 1
ATOM 3369 C CA . ARG A 1 430 ? -9.397 11.973 31.812 1.00 80.12 430 ARG A CA 1
ATOM 3370 C C . ARG A 1 430 ? -9.101 10.679 31.050 1.00 80.12 430 ARG A C 1
ATOM 3372 O O . ARG A 1 430 ? -8.167 9.984 31.423 1.00 80.12 430 ARG A O 1
ATOM 3379 N N . ARG A 1 431 ? -9.815 10.396 29.955 1.00 78.25 431 ARG A N 1
ATOM 3380 C CA . ARG A 1 431 ? -9.596 9.183 29.141 1.00 78.25 431 ARG A CA 1
ATOM 3381 C C . ARG A 1 431 ? -8.196 9.127 28.521 1.00 78.25 431 ARG A C 1
ATOM 3383 O O . ARG A 1 431 ? -7.615 8.052 28.444 1.00 78.25 431 ARG A O 1
ATOM 3390 N N . LEU A 1 432 ? -7.626 10.272 28.138 1.00 77.44 432 LEU A N 1
ATOM 3391 C CA . LEU A 1 432 ? -6.234 10.367 27.677 1.00 77.44 432 LEU A CA 1
ATOM 3392 C C . LEU A 1 432 ? -5.213 10.082 28.790 1.00 77.44 432 LEU A C 1
ATOM 3394 O O . LEU A 1 432 ? -4.184 9.467 28.525 1.00 77.44 432 LEU A O 1
ATOM 3398 N N . LEU A 1 433 ? -5.493 10.491 30.031 1.00 73.62 433 LEU A N 1
ATOM 3399 C CA . LEU A 1 433 ? -4.668 10.132 31.189 1.00 73.62 433 LEU A CA 1
ATOM 3400 C C . LEU A 1 433 ? -4.809 8.644 31.536 1.00 73.62 433 LEU A C 1
ATOM 3402 O O . LEU A 1 433 ? -3.798 7.985 31.750 1.00 73.62 433 LEU A O 1
ATOM 3406 N N . ASP A 1 434 ? -6.026 8.096 31.509 1.00 71.75 4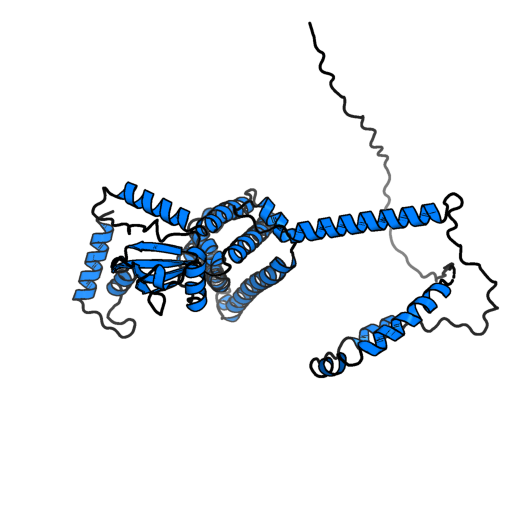34 ASP A N 1
ATOM 3407 C CA . ASP A 1 434 ? -6.279 6.666 31.729 1.00 71.75 434 ASP A CA 1
ATOM 3408 C C . ASP A 1 434 ? -5.546 5.804 30.668 1.00 71.75 434 ASP A C 1
ATOM 3410 O O . ASP A 1 434 ? -4.942 4.785 31.009 1.00 71.75 434 ASP A O 1
ATOM 3414 N N . LEU A 1 435 ? -5.499 6.255 29.403 1.00 68.06 435 LEU A N 1
ATOM 3415 C CA . LEU A 1 435 ? -4.695 5.657 28.320 1.00 68.06 435 LEU A CA 1
ATOM 3416 C C . LEU A 1 435 ? -3.176 5.729 28.565 1.00 68.06 435 LEU A C 1
ATOM 3418 O O . LEU A 1 435 ? -2.458 4.828 28.142 1.00 68.06 435 LEU A O 1
ATOM 3422 N N . HIS A 1 436 ? -2.679 6.780 29.224 1.00 58.34 436 HIS A N 1
ATOM 3423 C CA . HIS A 1 436 ? -1.248 6.961 29.502 1.00 58.34 436 HIS A CA 1
ATOM 3424 C C . HIS A 1 436 ? -0.777 6.239 30.776 1.00 58.34 436 HIS A C 1
ATOM 3426 O O . HIS A 1 436 ? 0.390 5.883 30.877 1.00 58.34 436 HIS A O 1
ATOM 3432 N N . ILE A 1 437 ? -1.672 6.022 31.744 1.00 51.53 437 ILE A N 1
ATOM 3433 C CA . ILE A 1 437 ? -1.378 5.369 33.033 1.00 51.53 437 ILE A CA 1
ATOM 3434 C C . ILE A 1 437 ? -1.489 3.832 32.939 1.00 51.53 437 ILE A C 1
ATOM 3436 O O . ILE A 1 437 ? -0.994 3.122 33.813 1.00 51.53 437 ILE A O 1
ATOM 3440 N N . SER A 1 438 ? -2.119 3.308 31.882 1.00 49.44 438 SER A N 1
ATOM 3441 C CA . SER A 1 438 ? -2.371 1.868 31.694 1.00 49.44 438 SER A CA 1
ATOM 3442 C C . SER A 1 438 ? -1.318 1.127 30.849 1.00 49.44 438 SER A C 1
ATOM 3444 O O . SER A 1 438 ? -1.559 -0.028 30.502 1.00 49.44 438 SER A O 1
ATOM 3446 N N . GLY A 1 439 ? -0.193 1.760 30.490 1.00 38.94 439 GLY A N 1
ATOM 3447 C CA . GLY A 1 439 ? 0.862 1.196 29.630 1.00 38.94 439 GLY A CA 1
ATOM 3448 C C . GLY A 1 439 ? 2.272 1.454 30.147 1.00 38.94 439 GLY A C 1
ATOM 3449 O O . GLY A 1 439 ? 3.134 0.597 29.862 1.00 38.94 439 GLY A O 1
#

Secondary structure (DSSP, 8-state):
------PPPPPPP--------------------------------HHHHHHHHHHHHHHHHHHTTSSGGGSSS---TTSSHHHHGGGTT-----TTPPPPP---------TT--HHHHHHHHHHHHHHHHHHHHHHHHHHHPPPPSS--HHHHHHHHHT-HHHHHHHHHHHHHHHHHHHHHHHHSSGGGTTTS---HHHHHHHHHHHHHHHHHHHHHHH-HHHHHHHHHHHT-HHHH-HHHHHHHHT------PPPHHHHHHHHHHHHTS-GGGTEEEE-SS-SEE-SSEEEEEEEETT--EEEEEEEPTTHHHHHHHHHHHHHHHHHHHHHHHT-SS-HHHHHHHHHHHHHHTT-HHHHHHHHHHHHHHTTT-TT--PPPB-GGG--SSEEEEE------HHHHHHHHH--S-BTTB---HHHHHHHHHHHHHHHH--

pLDDT: mean 72.83, std 23.31, range [22.78, 98.0]

Foldseek 3Di:
DDDDDDDDDDDDDDDDDDDDDDDDDDDDDDDDDDDDDDDDDDADPPVVVVVVVVVVVVVVVVCVVVPPVPPPPDDDPDPPVVVVVVVVPPPDDDPPDDDDDDDHHPDPCPPPDDPVNVVVVVVVVVVVVVVVVVVLVVLVVDDDDLADDLVSLVSNCVSPVVLQVVLLVVLVVLLVVLVVCCVPVCVVVVVPDDDDPVVVVLVVLLVVLLSLLSSLVVSAQLSLLVLCVVLVPCVVRHPNSSVSSPPRFFADDADDPVVQQVQLCVFVVHHPCVAFVFWDPDFPGAGRFWTWIWTAGPVGAIKIKTFGDPPVLVVNSSVLSVVLVVQCVVCVVVVDPDRCSVVSSVVSNVVSCVQFVLSVLVVLVVVCVVCVVQPVDDGWAWPNVSGGSGMTMTGDDDDDDLVVLVCLLPDPQDDPNDGDDPVSNVVSVVVNVVVVVSD

Radius of gyration: 35.72 Å; chains: 1; bounding box: 86×86×104 Å

Sequence (439 aa):
MATTAVALSPPPSMPVSAISSNSRTLAVTASAGTNRNRVRAFGDFSHFADAIKKDASFLKKRIGRGIEWANEAFRIPLVAKTLDDVLWLRVLENPDAPPVEDCPWPRPCYQELSGLDLLMADLRALEAYIAYFYCLSRVWSKPLPEVYNAEDVAYYFSCRPHLVALRLLEVFSSFASATVKIRASGIGSFLRLNSDKDTDSNISQYNFGLMLKETMLNLGPTFIKVGQSLSTRPDIIGSEISKALSELHEQIPPFPRTLAMQIIEEEFGSPVQSVFSYISEDPVAAASFGQVYRGKTLDGLDVAIKVQRPNLRQVVVRDIYLLRLGLGLVQKIAKRRSDLRLYADELGRGLVGELDYTLEASNATEFSETHSPFTFMRVPKVLKHLTRKRVLTMEWMVGESPTDLLEVSTSNAVVGGYVYSEKQIFDAKRRLLDLHISG